Protein AF-0000000078027178 (afdb_homodimer)

Foldseek 3Di:
DPQDDLVNLCVQLVHDSVLLLCLVVVHDDDDPVSNVSSVVSCVVSVPDPPVLVVCVVVVHALEEEEEDQDPPDPLRVLLVVLLQVQSVVVVHDYDYAHQHPPPVSVVVSLVVCVVSSHQEYEYEDPDQQDQEDDPCQQPRPHQYEYEYAAHHDHQAAYEYAQLLLFLQVVQLVVVVLPFQAEAEEEDAPRGRSLVNSVNSVCVNCVVVPHDDDPLRHDYDYLALCVLLVSLLVNCVVPQSAAEYEAEDPSNVNSNQNNLVVNVAHFWGRDPSNRYHAYEYEADDPCQCVDVVRHKYWHRPSSVSSNVRSVVSVVCSVPVPDGHDYHYDYTDIDDTTRD/DPQDDLVNLCVVLVHDSVLLLCLVVVHDPDDPVSSVSSVVSCVVSVHDPPVLVVCVVVVHALEEEEEDQDPPDPLRVLLVVLLQVQSVVVVHDYDYAHQHPPPVSVVVSLVVCVVSSHQEYEYEDPDQQDQEDDPCQQPRPHQYEYEYAAHHDHQAAYEYAQLLLFLQVVQLVVVVLPFQAEAEEEDAPRGRSLVNSVNSVCVNCVVVPHDDDPLRHDYDYLALCVLLVSLLVNCVVPQQAAEYEAEDPSNVNSNQNNLVVNVAHFWDDDDSRRYHAYEYEADDPCQCVDVVRHKYWHRPSSVSSNVRSVVSVVCSVPVPDGHDYHYDYTDIDDTTRD

Solvent-accessible surface area (backbone atoms only — not comparable to full-atom values): 34419 Å² total; per-residue (Å²): 128,84,77,64,45,66,61,54,44,12,61,72,48,72,46,53,55,64,54,49,50,27,52,76,64,72,42,81,95,70,56,67,70,56,48,50,46,44,50,52,37,28,61,72,62,61,47,65,66,48,46,53,61,46,24,65,72,66,74,44,52,54,32,31,34,38,37,44,54,49,86,87,35,55,59,54,45,43,21,49,53,26,26,51,49,50,29,44,76,70,67,31,44,38,34,61,36,68,36,49,94,37,67,68,46,41,49,48,46,53,50,49,37,55,21,57,44,41,40,28,37,40,38,47,47,80,60,44,71,49,43,65,62,59,62,72,65,76,63,42,87,51,46,54,33,36,39,29,66,31,76,63,64,70,85,52,26,33,40,32,43,32,39,32,56,40,22,20,50,57,43,42,56,44,39,76,65,68,50,79,36,69,32,38,38,33,32,42,91,62,26,46,42,44,54,33,21,47,52,13,34,47,50,36,32,50,76,71,74,36,85,83,53,73,84,42,45,45,69,28,59,98,36,21,68,59,26,15,53,50,38,31,52,47,42,71,77,35,72,71,50,31,31,35,38,22,60,39,70,24,26,45,40,6,37,56,52,10,38,46,74,72,73,34,42,72,23,60,77,75,53,59,89,47,26,33,22,38,37,37,56,40,71,48,90,58,42,68,38,42,88,51,39,53,13,25,28,32,57,44,32,53,59,50,12,43,50,48,35,51,49,46,54,49,32,58,77,39,71,81,60,75,64,46,80,46,71,43,69,43,50,77,44,84,42,44,13,66,128,83,79,64,45,66,62,55,43,11,62,72,48,73,47,52,54,65,56,50,50,26,52,75,64,71,42,80,96,67,55,69,69,56,46,50,45,45,51,52,39,29,62,73,64,62,46,66,67,47,47,52,59,45,25,64,72,67,73,44,52,54,31,30,34,37,37,44,52,48,86,85,35,55,61,53,44,43,20,49,52,26,25,52,50,49,30,44,75,70,67,34,43,39,35,61,36,69,36,50,94,36,67,67,45,42,51,50,45,52,50,51,36,55,23,55,46,42,40,28,37,39,39,47,46,80,60,44,70,48,43,65,63,60,63,72,67,76,64,42,89,52,45,54,32,36,39,29,65,31,76,64,64,70,85,52,26,33,40,34,42,34,39,33,58,39,22,21,51,56,43,42,55,44,40,78,70,68,48,78,36,70,32,38,37,34,32,43,89,60,26,47,42,44,53,34,20,48,51,13,34,48,49,37,33,50,76,69,72,36,85,82,52,72,86,42,45,45,70,26,60,96,35,22,70,60,26,15,53,49,38,30,50,49,44,73,76,36,71,72,51,30,31,35,39,20,60,38,72,25,25,45,38,6,37,56,51,10,39,45,75,71,73,34,43,70,22,61,79,79,55,59,88,46,28,33,22,38,35,37,54,40,71,47,88,57,44,68,38,43,90,52,39,54,12,25,27,32,56,44,32,52,57,51,11,42,51,48,35,53,48,45,53,51,32,58,77,39,70,79,57,76,65,45,79,46,73,42,68,43,50,78,44,85,42,44,13,65

InterPro domains:
  IPR000843 LacI-type HTH domain [PF00356] (6-50)
  IPR000843 LacI-type HTH domain [PS50932] (4-58)
  IPR000843 LacI-type HTH domain [SM00354] (3-73)
  IPR000843 LacI-type HTH domain [cd01392] (8-58)
  IPR001761 Periplasmic binding protein/LacI sugar binding domain [PF00532] (63-332)
  IPR010982 Lambda repressor-like, DNA-binding domain superfamily [G3DSA:1.10.260.40] (1-61)
  IPR010982 Lambda repressor-like, DNA-binding domain superfamily [SSF47413] (1-61)
  IPR028082 Periplasmic binding protein-like I [SSF53822] (63-337)

Radius of gyration: 28.26 Å; Cα contacts (8 Å, |Δi|>4): 1391; chains: 2; bounding box: 66×85×68 Å

Sequence (676 aa):
MKKVNIIDVAQLAGVSVSTVSLVLRQKGKISEATIEKVNAVIKQLGYVHNVAAANLRSNTSNLIGLIIRDFNDSFCVNVMASVVHYLEKQGYMVFLGHPQDDTQQLQQCLTSFTQQGVAGVIYLDANHRLAAIPALISECPLPTVIIAESTVSSHRDVIGRDNRQAGNQATRYLIDRGHRNIAYLGGSAANLMREERLLGYRNALAQYDLPFREEWAPVCENDTEAAARLTRQLLENNSKITAMLCHSPSAIIGCLNGIQQVGRTVGKDVFLTQQVSLIGFEDMMHINLTSPRFTYVSASSEEAGRQAATLIVNKIKEPTLPSQKIIISGELVQRDSAMKKVNIIDVAQLAGVSVSTVSLVLRQKGKISEATIEKVNAVIKQLGYVHNVAAANLRSNTSNLIGLIIRDFNDSFCVNVMASVVHYLEKQGYMVFLGHPQDDTQQLQQCLTSFTQQGVAGVIYLDANHRLAAIPALISECPLPTVIIAESTVSSHRDVIGRDNRQAGNQATRYLIDRGHRNIAYLGGSAANLMREERLLGYRNALAQYDLPFREEWAPVCENDTEAAARLTRQLLENNSKITAMLCHSPSAIIGCLNGIQQVGRTVGKDVFLTQQVSLIGFEDMMHINLTSPRFTYVSASSEEAGRQAATLIVNKIKEPTLPSQKIIISGELVQRDSA

Secondary structure (DSSP, 8-state):
-PPP-HHHHHHHHTS-HHHHHHHHTT-S---HHHHHHHHHHHHHHT----HHHHHHHHT---EEEEEES-TT-HHHHHHHHHHHHHHHHTT-EEEEE--TT-HHHHHHHHHHHHHHT--EEEEEE--SS-SBPPHHHHT-SS-EEEEESS--B-SSEEEEE-HHHHHHHHHHHHHHTT---EEEE-B-TT-HHHHHHHHHHHHHHHHTTPPP-GGGS--B-S-HHHHHHHHHHHHHH-TT--EEEE-SHHHHHHHHHHHHHTT-EE-SSTTTTTEEEEEEES--GGGGGSSSPPEEE---HHHHHHHHHHHHHHHHH-TTSPP-EEEE---EE--S--/-PPP-HHHHHHHHTS-HHHHHHHHTT-S---HHHHHHHHHHHHHHT----HHHHHHHHT---EEEEEES-TT-HHHHHHHHHHHHHHHHTT-EEEEE--TT-HHHHHHHHHHHHHTT--EEEEEE--SS-SBPPHHHHT-SS-EEEEESS--B-SSEEEEE-HHHHHHHHHHHHHHTT---EEEE-B-TT-HHHHHHHHHHHHHHHHTTPPP-GGGS--B-S-HHHHHHHHHHHHHH-TT--EEEE-SHHHHHHHHHHHHHTT-EE-SSS-TTTEEEEEEES--GGGGGSSSPPEEE---HHHHHHHHHHHHHHHHH-TTSPP-EEEE---EE--S--

Organism: NCBI:txid82991

pLDDT: mean 87.58, std 11.09, range [38.94, 98.62]

Nearest PDB structures (foldseek):
  1rzr-assembly1_G  TM=8.398E-01  e=3.169E-23  Priestia megaterium
  1zvv-assembly2_B  TM=8.406E-01  e=3.725E-22  Bacillus subtilis
  3oqo-assembly1_C  TM=8.055E-01  e=4.960E-23  Bacillus subtilis
  3kjx-assembly2_C  TM=6.673E-01  e=1.066E-19  Ruegeria pomeroyi
  7ff4-assembly1_B  TM=8.862E-01  e=4.750E-16  Ruminiclostridium cellulolyticum H10

Structure (mmCIF, N/CA/C/O backbone):
data_AF-0000000078027178-model_v1
#
loop_
_entity.id
_entity.type
_entity.pdbx_description
1 polymer 'Mal regulon transcriptional regulator MalI'
#
loop_
_atom_site.group_PDB
_atom_site.id
_atom_site.type_symbol
_atom_site.label_atom_id
_atom_site.label_alt_id
_atom_site.label_comp_id
_atom_site.label_asym_id
_atom_site.label_entity_id
_atom_site.label_seq_id
_atom_site.pdbx_PDB_ins_code
_atom_site.Cartn_x
_atom_site.Cartn_y
_atom_site.Cartn_z
_atom_site.occupancy
_atom_site.B_iso_or_equiv
_atom_site.auth_seq_id
_atom_site.auth_comp_id
_atom_site.auth_asym_id
_atom_site.auth_atom_id
_atom_site.pdbx_PDB_model_num
ATOM 1 N N . MET A 1 1 ? -22.141 33.125 16.953 1 39.06 1 MET A N 1
ATOM 2 C CA . MET A 1 1 ? -21.672 32.969 18.312 1 39.06 1 MET A CA 1
ATOM 3 C C . MET A 1 1 ? -20.141 33.062 18.375 1 39.06 1 MET A C 1
ATOM 5 O O . MET A 1 1 ? -19.453 32.625 17.453 1 39.06 1 MET A O 1
ATOM 9 N N . LYS A 1 2 ? -19.688 33.938 19.25 1 52.12 2 LYS A N 1
ATOM 10 C CA . LYS A 1 2 ? -18.25 34.156 19.359 1 52.12 2 LYS A CA 1
ATOM 11 C C . LYS A 1 2 ? -17.5 32.875 19.656 1 52.12 2 LYS A C 1
ATOM 13 O O . LYS A 1 2 ? -17.906 32.094 20.531 1 52.12 2 LYS A O 1
ATOM 18 N N . LYS A 1 3 ? -16.562 32.375 18.797 1 62.81 3 LYS A N 1
ATOM 19 C CA . LYS A 1 3 ? -15.773 31.188 19.047 1 62.81 3 LYS A CA 1
ATOM 20 C C . LYS A 1 3 ? -15.023 31.281 20.359 1 62.81 3 LYS A C 1
ATOM 22 O O . LYS A 1 3 ? -14.422 32.312 20.672 1 62.81 3 LYS A O 1
ATOM 27 N N . VAL A 1 4 ? -15.336 30.297 21.297 1 71.19 4 VAL A N 1
ATOM 28 C CA . VAL A 1 4 ? -14.664 30.219 22.594 1 71.19 4 VAL A CA 1
ATOM 29 C C . VAL A 1 4 ? -13.148 30.219 22.391 1 71.19 4 VAL A C 1
ATOM 31 O O . VAL A 1 4 ? -12.633 29.5 21.516 1 71.19 4 VAL A O 1
ATOM 34 N N . ASN A 1 5 ? -12.477 31.203 22.953 1 77.19 5 ASN A N 1
ATOM 35 C CA . ASN A 1 5 ? -11.023 31.234 22.859 1 77.19 5 ASN A CA 1
ATOM 36 C C . ASN A 1 5 ? -10.367 30.969 24.203 1 77.19 5 ASN A C 1
ATOM 38 O O . ASN A 1 5 ? -11.062 30.703 25.188 1 77.19 5 ASN A O 1
ATOM 42 N N . ILE A 1 6 ? -9.109 30.891 24.125 1 80.5 6 ILE A N 1
ATOM 43 C CA . ILE A 1 6 ? -8.344 30.484 25.297 1 80.5 6 ILE A CA 1
ATOM 44 C C . ILE A 1 6 ? -8.57 31.469 26.438 1 80.5 6 ILE A C 1
ATOM 46 O O . ILE A 1 6 ? -8.5 31.109 27.609 1 80.5 6 ILE A O 1
ATOM 50 N N . ILE A 1 7 ? -8.898 32.719 26.094 1 82.19 7 ILE A N 1
ATOM 51 C CA . ILE A 1 7 ? -9.148 33.75 27.094 1 82.19 7 ILE A CA 1
ATOM 52 C C . ILE A 1 7 ? -10.438 33.438 27.844 1 82.19 7 ILE A C 1
ATOM 54 O O . ILE A 1 7 ? -10.5 33.594 29.062 1 82.19 7 ILE A O 1
ATOM 58 N N . ASP A 1 8 ? -11.391 32.906 27.125 1 86.06 8 ASP A N 1
ATOM 59 C CA . ASP A 1 8 ? -12.656 32.531 27.75 1 86.06 8 ASP A CA 1
ATOM 60 C C . ASP A 1 8 ? -12.445 31.406 28.766 1 86.06 8 ASP A C 1
ATOM 62 O O . ASP A 1 8 ? -13.047 31.422 29.844 1 86.06 8 ASP A O 1
ATOM 66 N N . VAL A 1 9 ? -11.609 30.516 28.312 1 87.56 9 VAL A N 1
ATOM 67 C CA . VAL A 1 9 ? -11.32 29.391 29.188 1 87.56 9 VAL A CA 1
ATOM 68 C C . VAL A 1 9 ? -10.609 29.891 30.453 1 87.56 9 VAL A C 1
ATOM 70 O O . VAL A 1 9 ? -10.953 29.5 31.562 1 87.56 9 VAL A O 1
ATOM 73 N N . ALA A 1 10 ? -9.688 30.734 30.281 1 87.88 10 ALA A N 1
ATOM 74 C CA . ALA A 1 10 ? -8.922 31.281 31.406 1 87.88 10 ALA A CA 1
ATOM 75 C C . ALA A 1 10 ? -9.82 32.031 32.375 1 87.88 10 ALA A C 1
ATOM 77 O O . ALA A 1 10 ? -9.727 31.844 33.594 1 87.88 10 ALA A O 1
ATOM 78 N N . GLN A 1 11 ? -10.68 32.75 31.875 1 88.88 11 GLN A N 1
ATOM 79 C CA . GLN A 1 11 ? -11.594 33.562 32.656 1 88.88 11 GLN A CA 1
ATOM 80 C C . GLN A 1 11 ? -12.547 32.688 33.469 1 88.88 11 GLN A C 1
ATOM 82 O O . GLN A 1 11 ? -12.727 32.906 34.688 1 88.88 11 GLN A O 1
ATOM 87 N N . LEU A 1 12 ? -13.031 31.734 32.781 1 89.75 12 LEU A N 1
ATOM 88 C CA . LEU A 1 12 ? -14 30.875 33.469 1 89.75 12 LEU A CA 1
ATOM 89 C C . LEU A 1 12 ? -13.32 29.969 34.469 1 89.75 12 LEU A C 1
ATOM 91 O O . LEU A 1 12 ? -13.891 29.656 35.531 1 89.75 12 LEU A O 1
ATOM 95 N N . ALA A 1 13 ? -12.211 29.547 34.156 1 90.31 13 ALA A N 1
ATOM 96 C CA . ALA A 1 13 ? -11.461 28.672 35.062 1 90.31 13 ALA A CA 1
ATOM 97 C C . ALA A 1 13 ? -10.805 29.469 36.188 1 90.31 13 ALA A C 1
ATOM 99 O O . ALA A 1 13 ? -10.359 28.891 37.188 1 90.31 13 ALA A O 1
ATOM 100 N N . GLY A 1 14 ? -10.664 30.75 36.125 1 90.69 14 GLY A N 1
ATOM 101 C CA . GLY A 1 14 ? -10.055 31.609 37.125 1 90.69 14 GLY A CA 1
ATOM 102 C C . GLY A 1 14 ? -8.539 31.5 37.156 1 90.69 14 GLY A C 1
ATOM 103 O O . GLY A 1 14 ? -7.93 31.531 38.219 1 90.69 14 GLY A O 1
ATOM 104 N N . VAL A 1 15 ? -7.984 31.125 36 1 90.19 15 VAL A N 1
ATOM 105 C CA . VAL A 1 15 ? -6.531 31.016 35.906 1 90.19 15 VAL A CA 1
ATOM 106 C C . VAL A 1 15 ? -6.027 31.906 34.781 1 90.19 15 VAL A C 1
ATOM 108 O O . VAL A 1 15 ? -6.82 32.5 34.062 1 90.19 15 VAL A O 1
ATOM 111 N N . SER A 1 16 ? -4.715 32.125 34.75 1 85.19 16 SER A N 1
ATOM 112 C CA . SER A 1 16 ? -4.125 32.906 33.688 1 85.19 16 SER A CA 1
ATOM 113 C C . SER A 1 16 ? -4.176 32.156 32.344 1 85.19 16 SER A C 1
ATOM 115 O O . SER A 1 16 ? -4.285 30.922 32.312 1 85.19 16 SER A O 1
ATOM 117 N N . VAL A 1 17 ? -4.125 32.938 31.219 1 85.75 17 VAL A N 1
ATOM 118 C CA . VAL A 1 17 ? -4.066 32.375 29.875 1 85.75 17 VAL A CA 1
ATOM 119 C C . VAL A 1 17 ? -2.85 31.453 29.766 1 85.75 17 VAL A C 1
ATOM 121 O O . VAL A 1 17 ? -2.924 30.391 29.141 1 85.75 17 VAL A O 1
ATOM 124 N N . SER A 1 18 ? -1.784 31.812 30.453 1 81.56 18 SER A N 1
ATOM 125 C CA . SER A 1 18 ? -0.561 31.016 30.438 1 81.56 18 SER A CA 1
ATOM 126 C C . SER A 1 18 ? -0.772 29.656 31.109 1 81.56 18 SER A C 1
ATOM 128 O O . SER A 1 18 ? -0.274 28.641 30.641 1 81.56 18 SER A O 1
ATOM 130 N N . THR A 1 19 ? -1.512 29.734 32.156 1 84.5 19 THR A N 1
ATOM 131 C CA . THR A 1 19 ? -1.794 28.5 32.875 1 84.5 19 THR A CA 1
ATOM 132 C C . THR A 1 19 ? -2.619 27.531 32.031 1 84.5 19 THR A C 1
ATOM 134 O O . THR A 1 19 ? -2.348 26.344 31.984 1 84.5 19 THR A O 1
ATOM 137 N N . VAL A 1 20 ? -3.617 28.109 31.266 1 84.75 20 VAL A N 1
ATOM 138 C CA . VAL A 1 20 ? -4.438 27.281 30.391 1 84.75 20 VAL A CA 1
ATOM 139 C C . VAL A 1 20 ? -3.564 26.656 29.297 1 84.75 20 VAL A C 1
ATOM 141 O O . VAL A 1 20 ? -3.682 25.469 29 1 84.75 20 VAL A O 1
ATOM 144 N N . SER A 1 21 ? -2.713 27.453 28.797 1 76.31 21 SER A N 1
ATOM 145 C CA . SER A 1 21 ? -1.815 26.984 27.75 1 76.31 21 SER A CA 1
ATOM 146 C C . SER A 1 21 ? -0.932 25.844 28.25 1 76.31 21 SER A C 1
ATOM 148 O O . SER A 1 21 ? -0.76 24.844 27.547 1 76.31 21 SER A O 1
ATOM 150 N N . LEU A 1 22 ? -0.458 26.047 29.438 1 74.88 22 LEU A N 1
ATOM 151 C CA . LEU A 1 22 ? 0.412 25.031 30.016 1 74.88 22 LEU A CA 1
ATOM 152 C C . LEU A 1 22 ? -0.351 23.734 30.266 1 74.88 22 LEU A C 1
ATOM 154 O O . LEU A 1 22 ? 0.18 22.656 30.047 1 74.88 22 LEU A O 1
ATOM 158 N N . VAL A 1 23 ? -1.561 23.875 30.656 1 74.25 23 VAL A N 1
ATOM 159 C CA . VAL A 1 23 ? -2.406 22.703 30.891 1 74.25 23 VAL A CA 1
ATOM 160 C C . VAL A 1 23 ? -2.668 21.984 29.578 1 74.25 23 VAL A C 1
ATOM 162 O O . VAL A 1 23 ? -2.557 20.75 29.5 1 74.25 23 VAL A O 1
ATOM 165 N N . LEU A 1 24 ? -2.979 22.781 28.562 1 75.69 24 LEU A N 1
ATOM 166 C CA . LEU A 1 24 ? -3.33 22.219 27.266 1 75.69 24 LEU A CA 1
ATOM 167 C C . LEU A 1 24 ? -2.135 21.516 26.625 1 75.69 24 LEU A C 1
ATOM 169 O O . LEU A 1 24 ? -2.301 20.516 25.922 1 75.69 24 LEU A O 1
ATOM 173 N N . ARG A 1 25 ? -0.941 22 26.938 1 67.38 25 ARG A N 1
ATOM 174 C CA . ARG A 1 25 ? 0.288 21.453 26.359 1 67.38 25 ARG A CA 1
ATOM 175 C C . ARG A 1 25 ? 0.908 20.422 27.297 1 67.38 25 ARG A C 1
ATOM 177 O O . ARG A 1 25 ? 1.962 19.859 26.984 1 67.38 25 ARG A O 1
ATOM 184 N N . GLN A 1 26 ? 0.161 20.234 28.344 1 67.06 26 GLN A N 1
ATOM 185 C CA . GLN A 1 26 ? 0.643 19.328 29.375 1 67.06 26 GLN A CA 1
ATOM 186 C C . GLN A 1 26 ? 2.092 19.625 29.75 1 67.06 26 GLN A C 1
ATOM 188 O O . GLN A 1 26 ? 2.924 18.719 29.812 1 67.06 26 GLN A O 1
ATOM 193 N N . LYS A 1 27 ? 2.361 20.828 29.797 1 63.56 27 LYS A N 1
ATOM 194 C CA . LYS A 1 27 ? 3.686 21.297 30.172 1 63.56 27 LYS A CA 1
ATOM 195 C C . LYS A 1 27 ? 3.625 22.109 31.469 1 63.56 27 LYS A C 1
ATOM 197 O O . LYS A 1 27 ? 2.562 22.609 31.844 1 63.56 27 LYS A O 1
ATOM 202 N N . GLY A 1 28 ? 4.68 22.094 32.25 1 62.75 28 GLY A N 1
ATOM 203 C CA . GLY A 1 28 ? 4.816 22.906 33.438 1 62.75 28 GLY A CA 1
ATOM 204 C C . GLY A 1 28 ? 4.371 22.188 34.719 1 62.75 28 GLY A C 1
ATOM 205 O O . GLY A 1 28 ? 3.865 21.062 34.656 1 62.75 28 GLY A O 1
ATOM 206 N N . LYS A 1 29 ? 4.699 22.625 35.875 1 79.5 29 LYS A N 1
ATOM 207 C CA . LYS A 1 29 ? 4.297 22.109 37.156 1 79.5 29 LYS A CA 1
ATOM 208 C C . LYS A 1 29 ? 2.973 22.719 37.625 1 79.5 29 LYS A C 1
ATOM 210 O O . LYS A 1 29 ? 2.959 23.75 38.312 1 79.5 29 LYS A O 1
ATOM 215 N N . ILE A 1 30 ? 1.894 22.203 37.094 1 78.06 30 ILE A N 1
ATOM 216 C CA . ILE A 1 30 ? 0.554 22.672 37.438 1 78.06 30 ILE A CA 1
ATOM 217 C C . ILE A 1 30 ? -0.141 21.625 38.312 1 78.06 30 ILE A C 1
ATOM 219 O O . ILE A 1 30 ? 0.008 20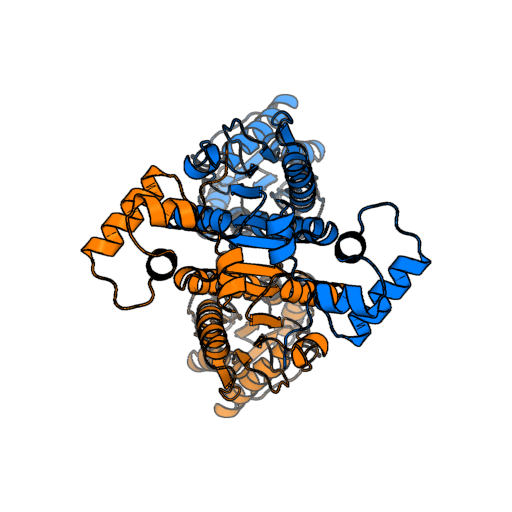.422 38.094 1 78.06 30 ILE A O 1
ATOM 223 N N . SER A 1 31 ? -0.75 22.078 39.438 1 83.94 31 SER A N 1
ATOM 224 C CA . SER A 1 31 ? -1.433 21.188 40.344 1 83.94 31 SER A CA 1
ATOM 225 C C . SER A 1 31 ? -2.549 20.406 39.656 1 83.94 31 SER A C 1
ATOM 227 O O . SER A 1 31 ? -3.141 20.891 38.688 1 83.94 31 SER A O 1
ATOM 229 N N . GLU A 1 32 ? -2.775 19.234 40.125 1 85.38 32 GLU A N 1
ATOM 230 C CA . GLU A 1 32 ? -3.838 18.391 39.562 1 85.38 32 GLU A CA 1
ATOM 231 C C . GLU A 1 32 ? -5.195 19.078 39.656 1 85.38 32 GLU A C 1
ATOM 233 O O . GLU A 1 32 ? -6.027 18.938 38.781 1 85.38 32 GLU A O 1
ATOM 238 N N . ALA A 1 33 ? -5.379 19.781 40.781 1 86.75 33 ALA A N 1
ATOM 239 C CA . ALA A 1 33 ? -6.637 20.484 40.969 1 86.75 33 ALA A CA 1
ATOM 240 C C . ALA A 1 33 ? -6.859 21.516 39.844 1 86.75 33 ALA A C 1
ATOM 242 O O . ALA A 1 33 ? -7.965 21.641 39.312 1 86.75 33 ALA A O 1
ATOM 243 N N . THR A 1 34 ? -5.824 22.203 39.469 1 87.19 34 THR A N 1
ATOM 244 C CA . THR A 1 34 ? -5.906 23.219 38.438 1 87.19 34 THR A CA 1
ATOM 245 C C . THR A 1 34 ? -6.133 22.562 37.062 1 87.19 34 THR A C 1
ATOM 247 O O . THR A 1 34 ? -6.914 23.078 36.25 1 87.19 34 THR A O 1
ATOM 250 N N . ILE A 1 35 ? -5.492 21.516 36.781 1 87.44 35 ILE A N 1
ATOM 251 C CA . ILE A 1 35 ? -5.637 20.781 35.531 1 87.44 35 ILE A CA 1
ATOM 252 C C . ILE A 1 35 ? -7.086 20.328 35.375 1 87.44 35 ILE A C 1
ATOM 254 O O . ILE A 1 35 ? -7.68 20.5 34.312 1 87.44 35 ILE A O 1
ATOM 258 N N . GLU A 1 36 ? -7.621 19.797 36.375 1 87 36 GLU A N 1
ATOM 259 C CA . GLU A 1 36 ? -9 19.328 36.312 1 87 36 GLU A CA 1
ATOM 260 C C . GLU A 1 36 ? -9.977 20.469 36.062 1 87 36 GLU A C 1
ATOM 262 O O . GLU A 1 36 ? -10.93 20.344 35.312 1 87 36 GLU A O 1
ATOM 267 N N . LYS A 1 37 ? -9.758 21.5 36.812 1 87.75 37 LYS A N 1
ATOM 268 C CA . LYS A 1 37 ? -10.602 22.688 36.688 1 87.75 37 LYS A CA 1
ATOM 269 C C . LYS A 1 37 ? -10.586 23.203 35.25 1 87.75 37 LYS A C 1
ATOM 271 O O . LYS A 1 37 ? -11.633 23.484 34.656 1 87.75 37 LYS A O 1
ATOM 276 N N . VAL A 1 38 ? -9.398 23.344 34.688 1 87.44 38 VAL A N 1
ATOM 277 C CA . VAL A 1 38 ? -9.234 23.844 33.344 1 87.44 38 VAL A CA 1
ATOM 278 C C . VAL A 1 38 ? -9.891 22.891 32.344 1 87.44 38 VAL A C 1
ATOM 280 O O . VAL A 1 38 ? -10.625 23.312 31.438 1 87.44 38 VAL A O 1
ATOM 283 N N . ASN A 1 39 ? -9.68 21.656 32.531 1 85.06 39 ASN A N 1
ATOM 284 C CA . ASN A 1 39 ? -10.266 20.656 31.656 1 85.06 39 ASN A CA 1
ATOM 285 C C . ASN A 1 39 ? -11.789 20.672 31.719 1 85.06 39 ASN A C 1
ATOM 287 O O . ASN A 1 39 ? -12.461 20.5 30.703 1 85.06 39 ASN A O 1
ATOM 291 N N . ALA A 1 40 ? -12.359 20.828 32.906 1 85 40 ALA A N 1
ATOM 292 C CA . ALA A 1 40 ? -13.805 20.922 33.094 1 85 40 ALA A CA 1
ATOM 293 C C . ALA A 1 40 ? -14.367 22.094 32.312 1 85 40 ALA A C 1
ATOM 295 O O . ALA A 1 40 ? -15.414 21.984 31.656 1 85 40 ALA A O 1
ATOM 296 N N . VAL A 1 41 ? -13.664 23.172 32.344 1 85.25 41 VAL A N 1
ATOM 297 C CA . VAL A 1 41 ? -14.109 24.375 31.672 1 85.25 41 VAL A CA 1
ATOM 298 C C . VAL A 1 41 ? -13.992 24.188 30.156 1 85.25 41 VAL A C 1
ATOM 300 O O . VAL A 1 41 ? -14.867 24.609 29.406 1 85.25 41 VAL A O 1
ATOM 303 N N . ILE A 1 42 ? -12.914 23.562 29.75 1 81 42 ILE A N 1
ATOM 304 C CA . ILE A 1 42 ? -12.703 23.281 28.344 1 81 42 ILE A CA 1
ATOM 305 C C . ILE A 1 42 ? -13.867 22.453 27.797 1 81 42 ILE A C 1
ATOM 307 O O . ILE A 1 42 ? -14.414 22.75 26.734 1 81 42 ILE A O 1
ATOM 311 N N . LYS A 1 43 ? -14.211 21.531 28.531 1 78.25 43 LYS A N 1
ATOM 312 C CA . LYS A 1 43 ? -15.328 20.672 28.141 1 78.25 43 LYS A CA 1
ATOM 313 C C . LYS A 1 43 ? -16.641 21.453 28.141 1 78.25 43 LYS A C 1
ATOM 315 O O . LYS A 1 43 ? -17.438 21.312 27.203 1 78.25 43 LYS A O 1
ATOM 320 N N . GLN A 1 44 ? -16.828 22.219 29.188 1 78.25 44 GLN A N 1
ATOM 321 C CA . GLN A 1 44 ? -18.047 23 29.344 1 78.25 44 GLN A CA 1
ATOM 322 C C . GLN A 1 44 ? -18.219 23.984 28.188 1 78.25 44 GLN A C 1
ATOM 324 O O . GLN A 1 44 ? -19.312 24.141 27.656 1 78.25 44 GLN A O 1
ATOM 329 N N . LEU A 1 45 ? -17.125 24.594 27.797 1 79.12 45 LEU A N 1
ATOM 330 C CA . LEU A 1 45 ? -17.188 25.656 26.781 1 79.12 45 LEU A CA 1
ATOM 331 C C . LEU A 1 45 ? -17.047 25.078 25.391 1 79.12 45 LEU A C 1
ATOM 333 O O . LEU A 1 45 ? -17.328 25.766 24.391 1 79.12 45 LEU A O 1
ATOM 337 N N . GLY A 1 46 ? -16.641 23.812 25.391 1 73.62 46 GLY A N 1
ATOM 338 C CA . GLY A 1 46 ? -16.359 23.219 24.109 1 73.62 46 GLY A CA 1
ATOM 339 C C . GLY A 1 46 ? -15.156 23.812 23.406 1 73.62 46 GLY A C 1
ATOM 340 O O . GLY A 1 46 ? -15.141 23.969 22.188 1 73.62 46 GLY A O 1
ATOM 341 N N . TYR A 1 47 ? -14.211 24.266 24.297 1 70.94 47 TYR A N 1
ATOM 342 C CA . TYR A 1 47 ? -13.008 24.891 23.766 1 70.94 47 TYR A CA 1
ATOM 343 C C . TYR A 1 47 ? -12.109 23.859 23.094 1 70.94 47 TYR A C 1
ATOM 345 O O . TYR A 1 47 ? -11.852 22.797 23.656 1 70.94 47 TYR A O 1
ATOM 353 N N . VAL A 1 48 ? -11.852 24.156 21.875 1 66.12 48 VAL A N 1
ATOM 354 C CA . VAL A 1 48 ? -10.891 23.312 21.156 1 66.12 48 VAL A CA 1
ATOM 355 C C . VAL A 1 48 ? -9.586 24.078 20.953 1 66.12 48 VAL A C 1
ATOM 357 O O . VAL A 1 48 ? -9.594 25.172 20.375 1 66.12 48 VAL A O 1
ATOM 360 N N . HIS A 1 49 ? -8.555 23.5 21.703 1 66.06 49 HIS A N 1
ATOM 361 C CA . HIS A 1 49 ? -7.242 24.109 21.578 1 66.06 49 HIS A CA 1
ATOM 362 C C . HIS A 1 49 ? -6.758 24.094 20.125 1 66.06 49 HIS A C 1
ATOM 364 O O . HIS A 1 49 ? -6.68 23.031 19.516 1 66.06 49 HIS A O 1
ATOM 370 N N . ASN A 1 50 ? -6.672 25.344 19.625 1 64 50 ASN A N 1
ATOM 371 C CA . ASN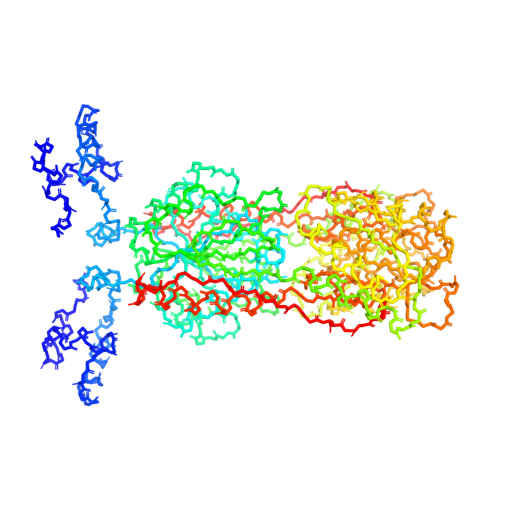 A 1 50 ? -6.117 25.438 18.281 1 64 50 ASN A CA 1
ATOM 372 C C . ASN A 1 50 ? -4.605 25.25 18.281 1 64 50 ASN A C 1
ATOM 374 O O . ASN A 1 50 ? -3.857 26.203 18.531 1 64 50 ASN A O 1
ATOM 378 N N . VAL A 1 51 ? -4.195 24.078 18.062 1 62.91 51 VAL A N 1
ATOM 379 C CA . VAL A 1 51 ? -2.789 23.688 18.141 1 62.91 51 VAL A CA 1
ATOM 380 C C . VAL A 1 51 ? -1.986 24.453 17.094 1 62.91 51 VAL A C 1
ATOM 382 O O . VAL A 1 51 ? -0.838 24.828 17.328 1 62.91 51 VAL A O 1
ATOM 385 N N . ALA A 1 52 ? -2.635 24.656 15.984 1 63.06 52 ALA A N 1
ATOM 386 C CA . ALA A 1 52 ? -1.936 25.422 14.953 1 63.06 52 ALA A CA 1
ATOM 387 C C . ALA A 1 52 ? -1.542 26.812 15.477 1 63.06 52 ALA A C 1
ATOM 389 O O . ALA A 1 52 ? -0.416 27.266 15.266 1 63.06 52 ALA A O 1
ATOM 390 N N . ALA A 1 53 ? -2.443 27.359 16.172 1 58.78 53 ALA A N 1
ATOM 391 C CA . ALA A 1 53 ? -2.189 28.672 16.766 1 58.78 53 ALA A CA 1
ATOM 392 C C . ALA A 1 53 ? -1.13 28.594 17.859 1 58.78 53 ALA A C 1
ATOM 394 O O . ALA A 1 53 ? -0.26 29.453 17.953 1 58.78 53 ALA A O 1
ATOM 395 N N . ALA A 1 54 ? -1.26 27.562 18.578 1 60.12 54 ALA A N 1
ATOM 396 C CA . ALA A 1 54 ? -0.302 27.359 19.672 1 60.12 54 ALA A CA 1
ATOM 397 C C . ALA A 1 54 ? 1.104 27.125 19.125 1 60.12 54 ALA A C 1
ATOM 399 O O . ALA A 1 54 ? 2.078 27.672 19.656 1 60.12 54 ALA A O 1
ATOM 400 N N . ASN A 1 55 ? 1.175 26.312 18.188 1 63.47 55 ASN A N 1
ATOM 401 C CA . ASN A 1 55 ? 2.455 26.031 17.547 1 63.47 55 ASN A CA 1
ATOM 402 C C . ASN A 1 55 ? 3.1 27.312 17.016 1 63.47 55 ASN A C 1
ATOM 404 O O . ASN A 1 55 ? 4.316 27.484 17.125 1 63.47 55 ASN A O 1
ATOM 408 N N . LEU A 1 56 ? 2.334 28.109 16.531 1 57.16 56 LEU A N 1
ATOM 409 C CA . LEU A 1 56 ? 2.805 29.375 15.977 1 57.16 56 LEU A CA 1
ATOM 410 C C . LEU A 1 56 ? 3.375 30.266 17.062 1 57.16 56 LEU A C 1
ATOM 412 O O . LEU A 1 56 ? 4.402 30.922 16.875 1 57.16 56 LEU A O 1
ATOM 416 N N . ARG A 1 57 ? 2.742 30.125 18.203 1 52.84 57 ARG A N 1
ATOM 417 C CA . ARG A 1 57 ? 3.146 30.984 19.312 1 52.84 57 ARG A CA 1
ATOM 418 C C . ARG A 1 57 ? 4.414 30.453 19.984 1 52.84 57 ARG A C 1
ATOM 420 O O . ARG A 1 57 ? 5.285 31.234 20.375 1 52.84 57 ARG A O 1
ATOM 427 N N . SER A 1 58 ? 4.418 29.156 20.141 1 56.91 58 SER A N 1
ATOM 428 C CA . SER A 1 58 ? 5.523 28.531 20.859 1 56.91 58 SER A CA 1
ATOM 429 C C . SER A 1 58 ? 6.676 28.188 19.922 1 56.91 58 SER A C 1
ATOM 431 O O . SER A 1 58 ? 7.734 27.75 20.375 1 56.91 58 SER A O 1
ATOM 433 N N . ASN A 1 59 ? 6.555 28.484 18.719 1 61.25 59 ASN A N 1
ATOM 434 C CA . ASN A 1 59 ? 7.543 28.109 17.703 1 61.25 59 ASN A CA 1
ATOM 435 C C . ASN A 1 59 ? 7.832 26.625 17.719 1 61.25 59 ASN A C 1
ATOM 437 O O . ASN A 1 59 ? 8.992 26.203 17.656 1 61.25 59 ASN A O 1
ATOM 441 N N . THR A 1 60 ? 6.852 25.906 18.219 1 72.88 60 THR A N 1
ATOM 442 C CA . THR A 1 60 ? 6.961 24.453 18.156 1 72.88 60 THR A CA 1
ATOM 443 C C . THR A 1 60 ? 5.957 23.875 17.156 1 72.88 60 THR A C 1
ATOM 445 O O . THR A 1 60 ? 5.027 24.562 16.734 1 72.88 60 THR A O 1
ATOM 448 N N . SER A 1 61 ? 6.332 22.766 16.562 1 84.62 61 SER A N 1
ATOM 449 C CA . SER A 1 61 ? 5.434 22.109 15.602 1 84.62 61 SER A CA 1
ATOM 450 C C . SER A 1 61 ? 5.406 20.609 15.812 1 84.62 61 SER A C 1
ATOM 452 O O . SER A 1 61 ? 6.441 19.984 16.078 1 84.62 61 SER A O 1
ATOM 454 N N . ASN A 1 62 ? 4.199 20.109 15.781 1 88.25 62 ASN A N 1
ATOM 455 C CA . ASN A 1 62 ? 4.035 18.656 15.859 1 88.25 62 ASN A CA 1
ATOM 456 C C . ASN A 1 62 ? 3.68 18.062 14.5 1 88.25 62 ASN A C 1
ATOM 458 O O . ASN A 1 62 ? 3.104 16.969 14.422 1 88.25 62 ASN A O 1
ATOM 462 N N . LEU A 1 63 ? 4.043 18.812 13.477 1 90.81 63 LEU A N 1
ATOM 463 C CA . LEU A 1 63 ? 3.736 18.359 12.117 1 90.81 63 LEU A CA 1
ATOM 464 C C . LEU A 1 63 ? 4.969 17.766 11.445 1 90.81 63 LEU A C 1
ATOM 466 O O . LEU A 1 63 ? 6.047 18.375 11.469 1 90.81 63 LEU A O 1
ATOM 470 N N . ILE A 1 64 ? 4.773 16.594 10.938 1 96.06 64 ILE A N 1
ATOM 471 C CA . ILE A 1 64 ? 5.848 15.93 10.211 1 96.06 64 ILE A CA 1
ATOM 472 C C . ILE A 1 64 ? 5.422 15.703 8.758 1 96.06 64 ILE A C 1
ATOM 474 O O . ILE A 1 64 ? 4.305 15.25 8.5 1 96.06 64 ILE A O 1
ATOM 478 N N . GLY A 1 65 ? 6.262 16.125 7.828 1 97 65 GLY A N 1
ATOM 479 C CA . GLY A 1 65 ? 6.043 15.789 6.43 1 97 65 GLY A CA 1
ATOM 480 C C . GLY A 1 65 ? 6.621 14.438 6.039 1 97 65 GLY A C 1
ATOM 481 O O . GLY A 1 65 ? 7.773 14.141 6.352 1 97 65 GLY A O 1
ATOM 482 N N . LEU A 1 66 ? 5.801 13.625 5.465 1 97.38 66 LEU A N 1
ATOM 483 C CA . LEU A 1 66 ? 6.219 12.336 4.938 1 97.38 66 LEU A CA 1
ATOM 484 C C . LEU A 1 66 ? 6.07 12.289 3.42 1 97.38 66 LEU A C 1
ATOM 486 O O . LEU A 1 66 ? 4.969 12.477 2.893 1 97.38 66 LEU A O 1
ATOM 490 N N . ILE A 1 67 ? 7.195 12.07 2.727 1 96.19 67 ILE A N 1
ATOM 491 C CA . ILE A 1 67 ? 7.191 12.062 1.267 1 96.19 67 ILE A CA 1
ATOM 492 C C . ILE A 1 67 ? 7.387 10.633 0.76 1 96.19 67 ILE A C 1
ATOM 494 O O . ILE A 1 67 ? 8.406 10 1.049 1 96.19 67 ILE A O 1
ATOM 498 N N . ILE A 1 68 ? 6.418 10.172 0.046 1 92.94 68 ILE A N 1
ATOM 499 C CA . ILE A 1 68 ? 6.465 8.844 -0.555 1 92.94 68 ILE A CA 1
ATOM 500 C C . ILE A 1 68 ? 6.402 8.961 -2.076 1 92.94 68 ILE A C 1
ATOM 502 O O . ILE A 1 68 ? 5.582 9.711 -2.611 1 92.94 68 ILE A O 1
ATOM 506 N N . ARG A 1 69 ? 7.258 8.258 -2.715 1 83.69 69 ARG A N 1
ATOM 507 C CA . ARG A 1 69 ? 7.348 8.336 -4.168 1 83.69 69 ARG A CA 1
ATOM 508 C C . ARG A 1 69 ? 6.402 7.336 -4.832 1 83.69 69 ARG A C 1
ATOM 510 O O . ARG A 1 69 ? 5.852 7.609 -5.898 1 83.69 69 ARG A O 1
ATOM 517 N N . ASP A 1 70 ? 6.281 6.203 -4.141 1 82 70 ASP A N 1
ATOM 518 C CA . ASP A 1 70 ? 5.582 5.121 -4.824 1 82 70 ASP A CA 1
ATOM 519 C C . ASP A 1 70 ? 4.699 4.34 -3.855 1 82 70 ASP A C 1
ATOM 521 O O . ASP A 1 70 ? 5.195 3.547 -3.053 1 82 70 ASP A O 1
ATOM 525 N N . PHE A 1 71 ? 3.402 4.43 -4.094 1 82.94 71 PHE A N 1
ATOM 526 C CA . PHE A 1 71 ? 2.457 3.725 -3.236 1 82.94 71 PHE A CA 1
ATOM 527 C C . PHE A 1 71 ? 2.32 2.268 -3.662 1 82.94 71 PHE A C 1
ATOM 529 O O . PHE A 1 71 ? 1.718 1.462 -2.951 1 82.94 71 PHE A O 1
ATOM 536 N N . ASN A 1 72 ? 2.947 1.895 -4.773 1 77.19 72 ASN A N 1
ATOM 537 C CA . ASN A 1 72 ? 2.869 0.515 -5.242 1 77.19 72 ASN A CA 1
ATOM 538 C C . ASN A 1 72 ? 4.031 -0.322 -4.719 1 77.19 72 ASN A C 1
ATOM 540 O O . ASN A 1 72 ? 4.109 -1.521 -4.988 1 77.19 72 ASN A O 1
ATOM 544 N N . ASP A 1 73 ? 4.855 0.34 -3.977 1 82.06 73 ASP A N 1
ATOM 545 C CA . ASP A 1 73 ? 5.961 -0.359 -3.334 1 82.06 73 ASP A CA 1
ATOM 546 C C . ASP A 1 73 ? 5.59 -0.794 -1.918 1 82.06 73 ASP A C 1
ATOM 548 O O . ASP A 1 73 ? 5.34 0.045 -1.051 1 82.06 73 ASP A O 1
ATOM 552 N N . SER A 1 74 ? 5.594 -2.135 -1.719 1 81.94 74 SER A N 1
ATOM 553 C CA . SER A 1 74 ? 5.141 -2.689 -0.448 1 81.94 74 SER A CA 1
ATOM 554 C C . SER A 1 74 ? 6.02 -2.221 0.707 1 81.94 74 SER A C 1
ATOM 556 O O . SER A 1 74 ? 5.531 -2.01 1.819 1 81.94 74 SER A O 1
ATOM 558 N N . PHE A 1 75 ? 7.277 -2.125 0.449 1 86.31 75 PHE A N 1
ATOM 559 C CA . PHE A 1 75 ? 8.172 -1.653 1.498 1 86.31 75 PHE A CA 1
ATOM 560 C C . PHE A 1 75 ? 7.812 -0.233 1.918 1 86.31 75 PHE A C 1
ATOM 562 O O . PHE A 1 75 ? 7.664 0.049 3.109 1 86.31 75 PHE A O 1
ATOM 569 N N . CYS A 1 76 ? 7.609 0.627 0.967 1 89.25 76 CYS A N 1
ATOM 570 C CA . CYS A 1 76 ? 7.297 2.027 1.236 1 89.25 76 CYS A CA 1
ATOM 571 C C . CYS A 1 76 ? 5.984 2.156 2 1 89.25 76 CYS A C 1
ATOM 573 O O . CYS A 1 76 ? 5.891 2.93 2.953 1 89.25 76 CYS A O 1
ATOM 575 N N . VAL A 1 77 ? 5.059 1.393 1.624 1 89 77 VAL A N 1
ATOM 576 C CA . VAL A 1 77 ? 3.738 1.479 2.244 1 89 77 VAL A CA 1
ATOM 577 C C . VAL A 1 77 ? 3.812 0.983 3.686 1 89 77 VAL A C 1
ATOM 579 O O . VAL A 1 77 ? 3.238 1.595 4.59 1 89 77 VAL A O 1
ATOM 582 N N . ASN A 1 78 ? 4.547 -0.093 3.91 1 89.88 78 ASN A N 1
ATOM 583 C CA . ASN A 1 78 ? 4.684 -0.646 5.254 1 89.88 78 ASN A CA 1
ATOM 584 C C . ASN A 1 78 ? 5.461 0.293 6.172 1 89.88 78 ASN A C 1
ATOM 586 O O . ASN A 1 78 ? 5.121 0.447 7.344 1 89.88 78 ASN A O 1
ATOM 590 N N . VAL A 1 79 ? 6.461 0.832 5.594 1 93.81 79 VAL A N 1
ATOM 591 C CA . VAL A 1 79 ? 7.246 1.781 6.375 1 93.81 79 VAL A CA 1
ATOM 592 C C . VAL A 1 79 ? 6.387 2.994 6.727 1 93.81 79 VAL A C 1
ATOM 594 O O . VAL A 1 79 ? 6.426 3.48 7.859 1 93.81 79 VAL A O 1
ATOM 597 N N . MET A 1 80 ? 5.66 3.467 5.738 1 94.38 80 MET A N 1
ATOM 598 C CA . MET A 1 80 ? 4.766 4.598 5.965 1 94.38 80 MET A CA 1
ATOM 599 C C . MET A 1 80 ? 3.787 4.305 7.098 1 94.38 80 MET A C 1
ATOM 601 O O . MET A 1 80 ? 3.604 5.125 7.996 1 94.38 80 MET A O 1
ATOM 605 N N . ALA A 1 81 ? 3.195 3.139 7.066 1 91.88 81 ALA A N 1
ATOM 606 C CA . ALA A 1 81 ? 2.254 2.746 8.109 1 91.88 81 ALA A CA 1
ATOM 607 C C . ALA A 1 81 ? 2.916 2.777 9.484 1 91.88 81 ALA A C 1
ATOM 609 O O . ALA A 1 81 ? 2.326 3.258 10.453 1 91.88 81 ALA A O 1
ATOM 610 N N . SER A 1 82 ? 4.074 2.27 9.523 1 94.31 82 SER A N 1
ATOM 611 C CA . SER A 1 82 ? 4.82 2.215 10.773 1 94.31 82 SER A CA 1
ATOM 612 C C . SER A 1 82 ? 5.191 3.611 11.258 1 94.31 82 SER A C 1
ATOM 614 O O . SER A 1 82 ? 5.047 3.924 12.445 1 94.31 82 SER A O 1
ATOM 616 N N . VAL A 1 83 ? 5.637 4.469 10.352 1 96.75 83 VAL A N 1
ATOM 617 C CA . VAL A 1 83 ? 5.996 5.844 10.68 1 96.75 83 VAL A CA 1
ATOM 618 C C . VAL A 1 83 ? 4.789 6.562 11.273 1 96.75 83 VAL A C 1
ATOM 620 O O . VAL A 1 83 ? 4.891 7.188 12.336 1 96.75 83 VAL A O 1
ATOM 623 N N . VAL A 1 84 ? 3.67 6.457 10.578 1 94.44 84 VAL A N 1
ATOM 624 C CA . VAL A 1 84 ? 2.453 7.137 11.016 1 94.44 84 VAL A CA 1
ATOM 625 C C . VAL A 1 84 ? 2.041 6.625 12.391 1 94.44 84 VAL A C 1
ATOM 627 O O . VAL A 1 84 ? 1.738 7.414 13.289 1 94.44 84 VAL A O 1
ATOM 630 N N . HIS A 1 85 ? 2.131 5.352 12.586 1 90.81 85 HIS A N 1
ATOM 631 C CA . HIS A 1 85 ? 1.739 4.715 13.836 1 90.81 85 HIS A CA 1
ATOM 632 C C . HIS A 1 85 ? 2.562 5.246 15.008 1 90.81 85 HIS A C 1
ATOM 634 O O . HIS A 1 85 ? 2.006 5.672 16.016 1 90.81 85 HIS A O 1
ATOM 640 N N . TYR A 1 86 ? 3.789 5.312 14.852 1 93.88 86 TYR A N 1
ATOM 641 C CA . TYR A 1 86 ? 4.668 5.648 15.969 1 93.88 86 TYR A CA 1
ATOM 642 C C . TYR A 1 86 ? 4.703 7.156 16.203 1 93.88 86 TYR A C 1
ATOM 644 O O . TYR A 1 86 ? 4.852 7.609 17.328 1 93.88 86 TYR A O 1
ATOM 652 N N . LEU A 1 87 ? 4.539 7.973 15.117 1 94.69 87 LEU A N 1
ATOM 653 C CA . LEU A 1 87 ? 4.484 9.422 15.281 1 94.69 87 LEU A CA 1
ATOM 654 C C . LEU A 1 87 ? 3.184 9.836 15.961 1 94.69 87 LEU A C 1
ATOM 656 O O . LEU A 1 87 ? 3.186 10.711 16.828 1 94.69 87 LEU A O 1
ATOM 660 N N . GLU A 1 88 ? 2.123 9.172 15.555 1 88.06 88 GLU A N 1
ATOM 661 C CA . GLU A 1 88 ? 0.84 9.484 16.172 1 88.06 88 GLU A CA 1
ATOM 662 C C . GLU A 1 88 ? 0.863 9.195 17.672 1 88.06 88 GLU A C 1
ATOM 664 O O . GLU A 1 88 ? 0.316 9.961 18.469 1 88.06 88 GLU A O 1
ATOM 669 N N . LYS A 1 89 ? 1.467 8.133 18.031 1 86.25 89 LYS A N 1
ATOM 670 C CA . LYS A 1 89 ? 1.568 7.746 19.438 1 86.25 89 LYS A CA 1
ATOM 671 C C . LYS A 1 89 ? 2.342 8.789 20.234 1 86.25 89 LYS A C 1
ATOM 673 O O . LYS A 1 89 ? 2.158 8.914 21.453 1 86.25 89 LYS A O 1
ATOM 678 N N . GLN A 1 90 ? 3.135 9.555 19.547 1 88.19 90 GLN A N 1
ATOM 679 C CA . GLN A 1 90 ? 3.943 10.57 20.203 1 88.19 90 GLN A CA 1
ATOM 680 C C . GLN A 1 90 ? 3.297 11.945 20.094 1 88.19 90 GLN A C 1
ATOM 682 O O . GLN A 1 90 ? 3.896 12.953 20.469 1 88.19 90 GLN A O 1
ATOM 687 N N . GLY A 1 91 ? 2.104 11.984 19.469 1 85 91 GLY A N 1
ATOM 688 C CA . GLY A 1 91 ? 1.356 13.227 19.406 1 85 91 GLY A CA 1
ATOM 689 C C . GLY A 1 91 ? 1.661 14.031 18.156 1 85 91 GLY A C 1
ATOM 690 O O . GLY A 1 91 ? 1.281 15.203 18.047 1 85 91 GLY A O 1
ATOM 691 N N . TYR A 1 92 ? 2.391 13.422 17.203 1 90.62 92 TYR A N 1
ATOM 692 C CA . TYR A 1 92 ? 2.688 14.109 15.953 1 90.62 92 TYR A CA 1
ATOM 693 C C . TYR A 1 92 ? 1.646 13.781 14.891 1 90.62 92 TYR A C 1
ATOM 695 O O . TYR A 1 92 ? 0.998 12.727 14.953 1 90.62 92 TYR A O 1
ATOM 703 N N . MET A 1 93 ? 1.506 14.695 14.008 1 90.06 93 MET A N 1
ATOM 704 C CA . MET A 1 93 ? 0.642 14.508 12.844 1 90.06 93 MET A CA 1
ATOM 705 C C . MET A 1 93 ? 1.465 14.438 11.562 1 90.06 93 MET A C 1
ATOM 707 O O . MET A 1 93 ? 2.469 15.141 11.422 1 90.06 93 MET A O 1
ATOM 711 N N . VAL A 1 94 ? 0.963 13.648 10.648 1 95.19 94 VAL A N 1
ATOM 712 C CA . VAL A 1 94 ? 1.775 13.391 9.461 1 95.19 94 VAL A CA 1
ATOM 713 C C . VAL A 1 94 ? 1.081 13.961 8.227 1 95.19 94 VAL A C 1
ATOM 715 O O . VAL A 1 94 ? -0.061 13.602 7.926 1 95.19 94 VAL A O 1
ATOM 718 N N . PHE A 1 95 ? 1.842 14.867 7.531 1 93.56 95 PHE A N 1
ATOM 719 C CA . PHE A 1 95 ? 1.448 15.344 6.211 1 93.56 95 PHE A CA 1
ATOM 720 C C . PHE A 1 95 ? 2.031 14.461 5.117 1 93.56 95 PHE A C 1
ATOM 722 O O . PHE A 1 95 ? 3.246 14.258 5.055 1 93.56 95 PHE A O 1
ATOM 729 N N . LEU A 1 96 ? 1.121 14.023 4.289 1 94.81 96 LEU A N 1
ATOM 730 C CA . LEU A 1 96 ? 1.577 13.125 3.234 1 94.81 96 LEU A CA 1
ATOM 731 C C . LEU A 1 96 ? 1.827 13.883 1.937 1 94.81 96 LEU A C 1
ATOM 733 O O . LEU A 1 96 ? 0.986 14.68 1.507 1 94.81 96 LEU A O 1
ATOM 737 N N . GLY A 1 97 ? 3.016 13.734 1.373 1 92.62 97 GLY A N 1
ATOM 738 C CA . GLY A 1 97 ? 3.357 14.227 0.049 1 92.62 97 GLY A CA 1
ATOM 739 C C . GLY A 1 97 ? 3.654 13.117 -0.944 1 92.62 97 GLY A C 1
ATOM 740 O O . GLY A 1 97 ? 4.301 12.125 -0.6 1 92.62 97 GLY A O 1
ATOM 741 N N . HIS A 1 98 ? 3.086 13.305 -2.109 1 90.69 98 HIS A N 1
ATOM 742 C CA . HIS A 1 98 ? 3.301 12.344 -3.182 1 90.69 98 HIS A CA 1
ATOM 743 C C . HIS A 1 98 ? 3.748 13.031 -4.465 1 90.69 98 HIS A C 1
ATOM 745 O O . HIS A 1 98 ? 2.98 13.125 -5.426 1 90.69 98 HIS A O 1
ATOM 751 N N . PRO A 1 99 ? 5.023 13.383 -4.535 1 88.62 99 PRO A N 1
ATOM 752 C CA . PRO A 1 99 ? 5.5 14.094 -5.723 1 88.62 99 PRO A CA 1
ATOM 753 C C . PRO A 1 99 ? 5.777 13.156 -6.898 1 88.62 99 PRO A C 1
ATOM 755 O O . PRO A 1 99 ? 6.047 13.617 -8.008 1 88.62 99 PRO A O 1
ATOM 758 N N . GLN A 1 100 ? 5.648 11.883 -6.668 1 81.5 100 GLN A N 1
ATOM 759 C CA . GLN A 1 100 ? 6.039 10.922 -7.699 1 81.5 100 GLN A CA 1
ATOM 760 C C . GLN A 1 100 ? 7.434 11.227 -8.234 1 81.5 100 GLN A C 1
ATOM 762 O O . GLN A 1 100 ? 8.375 11.414 -7.457 1 81.5 100 GLN A O 1
ATOM 767 N N . ASP A 1 101 ? 7.742 11.297 -9.516 1 81.38 101 ASP A N 1
ATOM 768 C CA . ASP A 1 101 ? 9.07 11.555 -10.07 1 81.38 101 ASP A CA 1
ATOM 769 C C . ASP A 1 101 ? 9.164 12.984 -10.594 1 81.38 101 ASP A C 1
ATOM 771 O O . ASP A 1 101 ? 10.039 13.297 -11.414 1 81.38 101 ASP A O 1
ATOM 775 N N . ASP A 1 102 ? 8.422 13.852 -10 1 88.12 102 ASP A N 1
ATOM 776 C CA . ASP A 1 102 ? 8.359 15.227 -10.492 1 88.12 102 ASP A CA 1
ATOM 777 C C . ASP A 1 102 ? 9.055 16.188 -9.531 1 88.12 102 ASP A C 1
ATOM 779 O O . ASP A 1 102 ? 8.57 16.438 -8.422 1 88.12 102 ASP A O 1
ATOM 783 N N . THR A 1 103 ? 10.094 16.781 -10.023 1 90.62 103 THR A N 1
ATOM 784 C CA . THR A 1 103 ? 10.891 17.672 -9.195 1 90.62 103 THR A CA 1
ATOM 785 C C . THR A 1 103 ? 10.086 18.906 -8.797 1 90.62 103 THR A C 1
ATOM 787 O O . THR A 1 103 ? 10.219 19.406 -7.68 1 90.62 103 THR A O 1
ATOM 790 N N . GLN A 1 104 ? 9.328 19.344 -9.719 1 89.75 104 GLN A N 1
ATOM 791 C CA . GLN A 1 104 ? 8.508 20.5 -9.422 1 89.75 104 GLN A CA 1
ATOM 792 C C . GLN A 1 104 ? 7.488 20.203 -8.32 1 89.75 104 GLN A C 1
ATOM 794 O O . GLN A 1 104 ? 7.254 21.031 -7.438 1 89.75 104 GLN A O 1
ATOM 799 N N . GLN A 1 105 ? 6.949 19.031 -8.359 1 88.5 105 GLN A N 1
ATOM 800 C CA . GLN A 1 105 ? 5.992 18.625 -7.332 1 88.5 105 GLN A CA 1
ATOM 801 C C . GLN A 1 105 ? 6.684 18.453 -5.98 1 88.5 105 GLN A C 1
ATOM 803 O O . GLN A 1 105 ? 6.105 18.766 -4.938 1 88.5 105 GLN A O 1
ATOM 808 N N . LEU A 1 106 ? 7.891 17.938 -6.043 1 92.38 106 LEU A N 1
ATOM 809 C CA . LEU A 1 106 ? 8.656 17.812 -4.812 1 92.38 106 LEU A CA 1
ATOM 810 C C . LEU A 1 106 ? 8.922 19.172 -4.188 1 92.38 106 LEU A C 1
ATOM 812 O O . LEU A 1 106 ? 8.766 19.344 -2.977 1 92.38 106 LEU A O 1
ATOM 816 N N . GLN A 1 107 ? 9.281 20.094 -5.004 1 90.31 107 GLN A N 1
ATOM 817 C CA . GLN A 1 107 ? 9.516 21.453 -4.531 1 90.31 107 GLN A CA 1
ATOM 818 C C . GLN A 1 107 ? 8.25 22.062 -3.922 1 90.31 107 GLN A C 1
ATOM 820 O O . GLN A 1 107 ? 8.305 22.688 -2.861 1 90.31 107 GLN A O 1
ATOM 825 N N . GLN A 1 108 ? 7.203 21.844 -4.629 1 84.88 108 GLN A N 1
ATOM 826 C CA . GLN A 1 108 ? 5.93 22.359 -4.137 1 84.88 108 GLN A CA 1
ATOM 827 C C . GLN A 1 108 ? 5.57 21.734 -2.789 1 84.88 108 GLN A C 1
ATOM 829 O O . GLN A 1 108 ? 5.074 22.422 -1.896 1 84.88 108 GLN A O 1
ATOM 834 N N . CYS A 1 109 ? 5.777 20.5 -2.635 1 88.5 109 CYS A N 1
ATOM 835 C CA . CYS A 1 109 ? 5.52 19.781 -1.387 1 88.5 109 CYS A CA 1
ATOM 836 C C . CYS A 1 109 ? 6.324 20.391 -0.241 1 88.5 109 CYS A C 1
ATOM 838 O O . CYS A 1 109 ? 5.773 20.688 0.817 1 88.5 109 CYS A O 1
ATOM 840 N N . LEU A 1 110 ? 7.594 20.578 -0.488 1 90.31 110 LEU A N 1
ATOM 841 C CA . LEU A 1 110 ? 8.484 21.094 0.548 1 90.31 110 LEU A CA 1
ATOM 842 C C . LEU A 1 110 ? 8.117 22.531 0.908 1 90.31 110 LEU A C 1
ATOM 844 O O . LEU A 1 110 ? 8.18 22.922 2.076 1 90.31 110 LEU A O 1
ATOM 848 N N . THR A 1 111 ? 7.754 23.281 -0.112 1 85.19 111 THR A N 1
ATOM 849 C CA . THR A 1 111 ? 7.309 24.641 0.124 1 85.19 111 THR A CA 1
ATOM 850 C C . THR A 1 111 ? 6.047 24.656 0.985 1 85.19 111 THR A C 1
ATOM 852 O O . THR A 1 111 ? 5.961 25.422 1.951 1 85.19 111 THR A O 1
ATOM 855 N N . SER A 1 112 ? 5.152 23.781 0.656 1 83.06 112 SER A N 1
ATOM 856 C CA . SER A 1 112 ? 3.922 23.688 1.431 1 83.06 112 SER A CA 1
ATOM 857 C C . SER A 1 112 ? 4.207 23.266 2.871 1 83.06 112 SER A C 1
ATOM 859 O O . SER A 1 112 ? 3.582 23.781 3.805 1 83.06 112 SER A O 1
ATOM 861 N N . PHE A 1 113 ? 5.105 22.328 3.07 1 88.62 113 PHE A N 1
ATOM 862 C CA . PHE A 1 113 ? 5.496 21.906 4.41 1 88.62 113 PHE A CA 1
ATOM 863 C C . PHE A 1 113 ? 5.992 23.094 5.23 1 88.62 113 PHE A C 1
ATOM 865 O O . PHE A 1 113 ? 5.547 23.297 6.363 1 88.62 113 PHE A O 1
ATOM 872 N N . THR A 1 114 ? 6.809 23.844 4.59 1 83.38 114 THR A N 1
ATOM 873 C CA . THR A 1 114 ? 7.383 25 5.273 1 83.38 114 THR A CA 1
ATOM 874 C C . THR A 1 114 ? 6.301 26.016 5.621 1 83.38 114 THR A C 1
ATOM 876 O O . THR A 1 114 ? 6.266 26.531 6.734 1 83.38 114 THR A O 1
ATOM 879 N N . GLN A 1 115 ? 5.469 26.25 4.691 1 77.25 115 GLN A N 1
ATOM 880 C CA . GLN A 1 115 ? 4.41 27.234 4.863 1 77.25 115 GLN A CA 1
ATOM 881 C C . GLN A 1 115 ? 3.436 26.812 5.961 1 77.25 115 GLN A C 1
ATOM 883 O O . GLN A 1 115 ? 2.838 27.672 6.625 1 77.25 115 GLN A O 1
ATOM 888 N N . GLN A 1 116 ? 3.363 25.516 6.203 1 78.19 116 GLN A N 1
ATOM 889 C CA . GLN A 1 116 ? 2.41 24.984 7.18 1 78.19 116 GLN A CA 1
ATOM 890 C C . GLN A 1 116 ? 3.07 24.797 8.539 1 78.19 116 GLN A C 1
ATOM 892 O O . GLN A 1 116 ? 2.414 24.391 9.5 1 78.19 116 GLN A O 1
ATOM 897 N N . GLY A 1 117 ? 4.32 25.016 8.562 1 83.56 117 GLY A N 1
ATOM 898 C CA . GLY A 1 117 ? 5.027 24.906 9.828 1 83.56 117 GLY A CA 1
ATOM 899 C C . GLY A 1 117 ? 5.434 23.484 10.172 1 83.56 117 GLY A C 1
ATOM 900 O O . GLY A 1 117 ? 5.457 23.109 11.344 1 83.56 117 GLY A O 1
ATOM 901 N N . VAL A 1 118 ? 5.695 22.688 9.25 1 89.62 118 VAL A N 1
ATOM 902 C CA . VAL A 1 118 ? 6.199 21.328 9.453 1 89.62 118 VAL A CA 1
ATOM 903 C C . VAL A 1 118 ? 7.559 21.391 10.148 1 89.62 118 VAL A C 1
ATOM 905 O O . VAL A 1 118 ? 8.406 22.219 9.805 1 89.62 118 VAL A O 1
ATOM 908 N N . ALA A 1 119 ? 7.684 20.531 11.141 1 93.12 119 ALA A N 1
ATOM 909 C CA . ALA A 1 119 ? 8.883 20.578 11.977 1 93.12 119 ALA A CA 1
ATOM 910 C C . ALA A 1 119 ? 9.992 19.719 11.375 1 9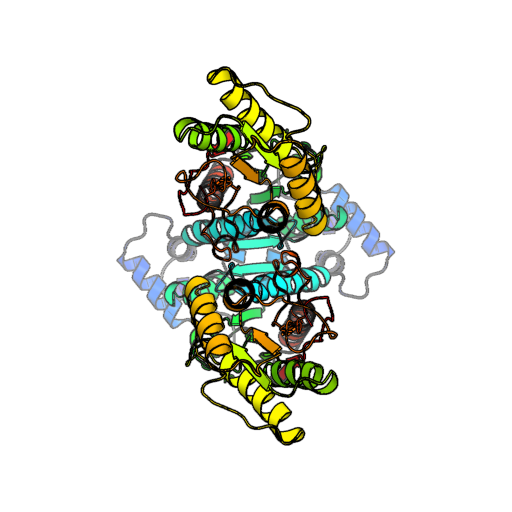3.12 119 ALA A C 1
ATOM 912 O O . ALA A 1 119 ? 11.18 19.953 11.625 1 93.12 119 ALA A O 1
ATOM 913 N N . GLY A 1 120 ? 9.656 18.719 10.672 1 96.06 120 GLY A N 1
ATOM 914 C CA . GLY A 1 120 ? 10.617 17.781 10.094 1 96.06 120 GLY A CA 1
ATOM 915 C C . GLY A 1 120 ? 10.055 16.984 8.938 1 96.06 120 GLY A C 1
ATOM 916 O O . GLY A 1 120 ? 8.836 16.953 8.734 1 96.06 120 GLY A O 1
ATOM 917 N N . VAL A 1 121 ? 11.008 16.375 8.188 1 97.25 121 VAL A N 1
ATOM 918 C CA . VAL A 1 121 ? 10.617 15.656 6.98 1 97.25 121 VAL A CA 1
ATOM 919 C C . VAL A 1 121 ? 11.211 14.25 6.992 1 97.25 121 VAL A C 1
ATOM 921 O O . VAL A 1 121 ? 12.375 14.07 7.34 1 97.25 121 VAL A O 1
ATOM 924 N N . ILE A 1 122 ? 10.383 13.32 6.723 1 98.19 122 ILE A N 1
ATOM 925 C CA . ILE A 1 122 ? 10.828 11.961 6.43 1 98.19 122 ILE A CA 1
ATOM 926 C C . ILE A 1 122 ? 10.664 11.68 4.938 1 98.19 122 ILE A C 1
ATOM 928 O O . ILE A 1 122 ? 9.586 11.867 4.379 1 98.19 122 ILE A O 1
ATOM 932 N N . TYR A 1 123 ? 11.758 11.281 4.312 1 96.81 123 TYR A N 1
ATOM 933 C CA . TYR A 1 123 ? 11.773 11 2.881 1 96.81 123 TYR A CA 1
ATOM 934 C C . TYR A 1 123 ? 12.023 9.516 2.619 1 96.81 123 TYR A C 1
ATOM 936 O O . TYR A 1 123 ? 13.055 8.977 3.018 1 96.81 123 TYR A O 1
ATOM 944 N N . LEU A 1 124 ? 11.047 8.883 1.994 1 95.44 124 LEU A N 1
ATOM 945 C CA . LEU A 1 124 ? 11.203 7.488 1.603 1 95.44 124 LEU A CA 1
ATOM 946 C C . LEU A 1 124 ? 11.812 7.379 0.208 1 95.44 124 LEU A C 1
ATOM 948 O O . LEU A 1 124 ? 11.133 7.648 -0.789 1 95.44 124 LEU A O 1
ATOM 952 N N . ASP A 1 125 ? 13.016 6.957 0.155 1 88.38 125 ASP A N 1
ATOM 953 C CA . ASP A 1 125 ? 13.742 6.832 -1.104 1 88.38 125 ASP A CA 1
ATOM 954 C C . ASP A 1 125 ? 13.555 5.445 -1.713 1 88.38 125 ASP A C 1
ATOM 956 O O . ASP A 1 125 ? 14.047 4.453 -1.172 1 88.38 125 ASP A O 1
ATOM 960 N N . ALA A 1 126 ? 12.875 5.441 -2.846 1 78.25 126 ALA A N 1
ATOM 961 C CA . ALA A 1 126 ? 12.633 4.176 -3.537 1 78.25 126 ALA A CA 1
ATOM 962 C C . ALA A 1 126 ? 13.312 4.16 -4.906 1 78.25 126 ALA A C 1
ATOM 964 O O . ALA A 1 126 ? 12.914 3.402 -5.793 1 78.25 126 ALA A O 1
ATOM 965 N N . ASN A 1 127 ? 14.25 5.066 -5.062 1 79.62 127 ASN A N 1
ATOM 966 C CA . ASN A 1 127 ? 15.047 5.02 -6.281 1 79.62 127 ASN A CA 1
ATOM 967 C C . ASN A 1 127 ? 16.203 4.023 -6.164 1 79.62 127 ASN A C 1
ATOM 969 O O . ASN A 1 127 ? 17.188 4.293 -5.484 1 79.62 127 ASN A O 1
ATOM 973 N N . HIS A 1 128 ? 16.047 2.977 -6.875 1 84 128 HIS A N 1
ATOM 974 C CA . HIS A 1 128 ? 17.031 1.907 -6.742 1 84 128 HIS A CA 1
ATOM 975 C C . HIS A 1 128 ? 18.094 2.002 -7.828 1 84 128 HIS A C 1
ATOM 977 O O . HIS A 1 128 ? 18.938 1.107 -7.961 1 84 128 HIS A O 1
ATOM 983 N N . ARG A 1 129 ? 18.078 3.055 -8.57 1 84.69 129 ARG A N 1
ATOM 984 C CA . ARG A 1 129 ? 19.016 3.186 -9.672 1 84.69 129 ARG A CA 1
ATOM 985 C C . ARG A 1 129 ? 20.125 4.188 -9.336 1 84.69 129 ARG A C 1
ATOM 987 O O . ARG A 1 129 ? 21.203 4.137 -9.898 1 84.69 129 ARG A O 1
ATOM 994 N N . LEU A 1 130 ? 19.75 5.082 -8.445 1 84.56 130 LEU A N 1
ATOM 995 C CA . LEU A 1 130 ? 20.703 6.145 -8.102 1 84.56 130 LEU A CA 1
ATOM 996 C C . LEU A 1 130 ? 20.938 6.199 -6.598 1 84.56 130 LEU A C 1
ATOM 998 O O . LEU A 1 130 ? 19.984 6.172 -5.812 1 84.56 130 LEU A O 1
ATOM 1002 N N . ALA A 1 131 ? 22.188 6.297 -6.285 1 88.06 131 ALA A N 1
ATOM 1003 C CA . ALA A 1 131 ? 22.547 6.441 -4.875 1 88.06 131 ALA A CA 1
ATOM 1004 C C . ALA A 1 131 ? 22.328 7.875 -4.398 1 88.06 131 ALA A C 1
ATOM 1006 O O . ALA A 1 131 ? 22.156 8.117 -3.201 1 88.06 131 ALA A O 1
ATOM 1007 N N . ALA A 1 132 ? 22.281 8.75 -5.301 1 89.94 132 ALA A N 1
ATOM 1008 C CA . ALA A 1 132 ? 22.141 10.156 -4.949 1 89.94 132 ALA A CA 1
ATOM 1009 C C . ALA A 1 132 ? 20.703 10.477 -4.531 1 89.94 132 ALA A C 1
ATOM 1011 O O . ALA A 1 132 ? 19.75 9.977 -5.129 1 89.94 132 ALA A O 1
ATOM 1012 N N . ILE A 1 133 ? 20.594 11.273 -3.549 1 92.31 133 ILE A N 1
ATOM 1013 C CA . ILE A 1 133 ? 19.312 11.805 -3.105 1 92.31 133 ILE A CA 1
ATOM 1014 C C . ILE A 1 133 ? 19.016 13.109 -3.832 1 92.31 133 ILE A C 1
ATOM 1016 O O . ILE A 1 133 ? 19.938 13.867 -4.156 1 92.31 133 ILE A O 1
ATOM 1020 N N . PRO A 1 134 ? 17.734 13.359 -4.137 1 93 134 PRO A N 1
ATOM 1021 C CA . PRO A 1 134 ? 17.422 14.641 -4.781 1 93 134 PRO A CA 1
ATOM 1022 C C . PRO A 1 134 ? 18 15.836 -4.023 1 93 134 PRO A C 1
ATOM 1024 O O . PRO A 1 134 ? 17.969 15.859 -2.791 1 93 134 PRO A O 1
ATOM 1027 N N . ALA A 1 135 ? 18.438 16.766 -4.691 1 93.94 135 ALA A N 1
ATOM 1028 C CA . ALA A 1 135 ? 19.078 17.953 -4.109 1 93.94 135 ALA A CA 1
ATOM 1029 C C . ALA A 1 135 ? 18.109 18.688 -3.174 1 93.94 135 ALA A C 1
ATOM 1031 O O . ALA A 1 135 ? 18.516 19.172 -2.117 1 93.94 135 ALA A O 1
ATOM 1032 N N . LEU A 1 136 ? 16.859 18.719 -3.559 1 93.94 136 LEU A N 1
ATOM 1033 C CA . LEU A 1 136 ? 15.844 19.406 -2.762 1 93.94 136 LEU A CA 1
ATOM 1034 C C . LEU A 1 136 ? 15.727 18.781 -1.375 1 93.94 136 LEU A C 1
ATOM 1036 O O . LEU A 1 136 ? 15.438 19.484 -0.4 1 93.94 136 LEU A O 1
ATOM 1040 N N . ILE A 1 137 ? 16 17.453 -1.288 1 94.81 137 ILE A N 1
ATOM 1041 C CA . ILE A 1 137 ? 15.938 16.75 -0.013 1 94.81 137 ILE A CA 1
ATOM 1042 C C . ILE A 1 137 ? 17.234 16.938 0.757 1 94.81 137 ILE A C 1
ATOM 1044 O O . ILE A 1 137 ? 17.219 17.234 1.956 1 94.81 137 ILE A O 1
ATOM 1048 N N . SER A 1 138 ? 18.328 16.844 0.05 1 94.12 138 SER A N 1
ATOM 1049 C CA . SER A 1 138 ? 19.641 16.984 0.674 1 94.12 138 SER A CA 1
ATOM 1050 C C . SER A 1 138 ? 19.828 18.391 1.25 1 94.12 138 SER A C 1
ATOM 1052 O O . SER A 1 138 ? 20.516 18.562 2.26 1 94.12 138 SER A O 1
ATOM 1054 N N . GLU A 1 139 ? 19.141 19.359 0.659 1 92.75 139 GLU A N 1
ATOM 1055 C CA . GLU A 1 139 ? 19.344 20.75 1.048 1 92.75 139 GLU A CA 1
ATOM 1056 C C . GLU A 1 139 ? 18.141 21.281 1.812 1 92.75 139 GLU A C 1
ATOM 1058 O O . GLU A 1 139 ? 18.047 22.484 2.07 1 92.75 139 GLU A O 1
ATOM 1063 N N . CYS A 1 140 ? 17.266 20.375 2.102 1 91.75 140 CYS A N 1
ATOM 1064 C CA . CYS A 1 140 ? 16.094 20.797 2.855 1 91.75 140 CYS A CA 1
ATOM 1065 C C . CYS A 1 140 ? 16.5 21.453 4.172 1 91.75 140 CYS A C 1
ATOM 1067 O O . CYS A 1 140 ? 17.281 20.891 4.938 1 91.75 140 CYS A O 1
ATOM 1069 N N . PRO A 1 141 ? 15.953 22.641 4.402 1 90.19 141 PRO A N 1
ATOM 1070 C CA . PRO A 1 141 ? 16.359 23.328 5.633 1 90.19 141 PRO A CA 1
ATOM 1071 C C . PRO A 1 141 ? 15.75 22.688 6.883 1 90.19 141 PRO A C 1
ATOM 1073 O O . PRO A 1 141 ? 16.219 22.953 7.996 1 90.19 141 PRO A O 1
ATOM 1076 N N . LEU A 1 142 ? 14.758 21.906 6.785 1 91.94 142 LEU A N 1
ATOM 1077 C CA . LEU A 1 142 ? 14.117 21.234 7.914 1 91.94 142 LEU A CA 1
ATOM 1078 C C . LEU A 1 142 ? 14.891 19.984 8.312 1 91.94 142 LEU A C 1
ATOM 1080 O O . LEU A 1 142 ? 15.539 19.359 7.469 1 91.94 142 LEU A O 1
ATOM 1084 N N . PRO A 1 143 ? 14.836 19.641 9.648 1 95.56 143 PRO A N 1
ATOM 1085 C CA . PRO A 1 143 ? 15.32 18.312 10.008 1 95.56 143 PRO A CA 1
ATOM 1086 C C . PRO A 1 143 ? 14.773 17.219 9.086 1 95.56 143 PRO A C 1
ATOM 1088 O O . PRO A 1 143 ? 13.57 17.188 8.812 1 95.56 143 PRO A O 1
ATOM 1091 N N . THR A 1 144 ? 15.711 16.375 8.578 1 96.69 144 THR A N 1
ATOM 1092 C CA . THR A 1 144 ? 15.305 15.398 7.57 1 96.69 144 THR A CA 1
ATOM 1093 C C . THR A 1 144 ? 15.891 14.023 7.875 1 96.69 144 THR A C 1
ATOM 1095 O O . THR A 1 144 ? 17.062 13.906 8.227 1 96.69 144 THR A O 1
ATOM 1098 N N . VAL A 1 145 ? 15.086 13.008 7.816 1 97.88 145 VAL A N 1
ATOM 1099 C CA . VAL A 1 145 ? 15.492 11.609 7.898 1 97.88 145 VAL A CA 1
ATOM 1100 C C . VAL A 1 145 ? 15.156 10.891 6.59 1 97.88 145 VAL A C 1
ATOM 1102 O O . VAL A 1 145 ? 14.039 11.016 6.078 1 97.88 145 VAL A O 1
ATOM 1105 N N . ILE A 1 146 ? 16.141 10.195 6.051 1 97.31 146 ILE A N 1
ATOM 1106 C CA . ILE A 1 146 ? 15.961 9.445 4.816 1 97.31 146 ILE A CA 1
ATOM 1107 C C . ILE A 1 146 ? 15.844 7.953 5.129 1 97.31 146 ILE A C 1
ATOM 1109 O O . ILE A 1 146 ? 16.641 7.406 5.887 1 97.31 146 ILE A O 1
ATOM 1113 N N . ILE A 1 147 ? 14.789 7.359 4.668 1 96.88 147 ILE A N 1
ATOM 1114 C CA . ILE A 1 147 ? 14.672 5.902 4.684 1 96.88 147 ILE A CA 1
ATOM 1115 C C . ILE A 1 147 ? 14.969 5.344 3.297 1 96.88 147 ILE A C 1
ATOM 1117 O O . ILE A 1 147 ? 14.273 5.652 2.33 1 96.88 147 ILE A O 1
ATOM 1121 N N . ALA A 1 148 ? 15.969 4.547 3.184 1 94.25 148 ALA A N 1
ATOM 1122 C CA . ALA A 1 148 ? 16.453 4.105 1.875 1 94.25 148 ALA A CA 1
ATOM 1123 C C . ALA A 1 148 ? 16.359 2.59 1.739 1 94.25 148 ALA A C 1
ATOM 1125 O O . ALA A 1 148 ? 16.641 1.857 2.689 1 94.25 148 ALA A O 1
ATOM 1126 N N . GLU A 1 149 ? 15.922 2.16 0.572 1 92.44 149 GLU A N 1
ATOM 1127 C CA . GLU A 1 149 ? 15.859 0.729 0.29 1 92.44 149 GLU A CA 1
ATOM 1128 C C . GLU A 1 149 ? 17.219 0.191 -0.151 1 92.44 149 GLU A C 1
ATOM 1130 O O . GLU A 1 149 ? 17.453 -1.019 -0.116 1 92.44 149 GLU A O 1
ATOM 1135 N N . SER A 1 150 ? 18.016 1.071 -0.702 1 92.38 150 SER A N 1
ATOM 1136 C CA . SER A 1 150 ? 19.375 0.753 -1.112 1 92.38 150 SER A CA 1
ATOM 1137 C C . SER A 1 150 ? 20.359 1.783 -0.58 1 92.38 150 SER A C 1
ATOM 1139 O O . SER A 1 150 ? 19.969 2.773 0.035 1 92.38 150 SER A O 1
ATOM 1141 N N . THR A 1 151 ? 21.578 1.53 -0.786 1 90 151 THR A N 1
ATOM 1142 C CA . THR A 1 151 ? 22.625 2.432 -0.322 1 90 151 THR A CA 1
ATOM 1143 C C . THR A 1 151 ? 22.438 3.828 -0.906 1 90 151 THR A C 1
ATOM 1145 O O . THR A 1 151 ? 22.172 3.977 -2.102 1 90 151 THR A O 1
ATOM 1148 N N . VAL A 1 152 ? 22.531 4.766 -0.029 1 91.94 152 VAL A N 1
ATOM 1149 C CA . VAL A 1 152 ? 22.438 6.148 -0.484 1 91.94 152 VAL A CA 1
ATOM 1150 C C . VAL A 1 152 ? 23.656 6.934 0.012 1 91.94 152 VAL A C 1
ATOM 1152 O O . VAL A 1 152 ? 24.219 6.617 1.061 1 91.94 152 VAL A O 1
ATOM 1155 N N . SER A 1 153 ? 24.031 7.902 -0.78 1 90 153 SER A N 1
ATOM 1156 C CA . SER A 1 153 ? 25.047 8.883 -0.373 1 90 153 SER A CA 1
ATOM 1157 C C . SER A 1 153 ? 24.391 10.141 0.189 1 90 153 SER A C 1
ATOM 1159 O O . SER A 1 153 ? 23.797 10.914 -0.553 1 90 153 SER A O 1
ATOM 1161 N N . SER A 1 154 ? 24.469 10.25 1.499 1 90.94 154 SER A N 1
ATOM 1162 C CA . SER A 1 154 ? 23.844 11.414 2.107 1 90.94 154 SER A CA 1
ATOM 1163 C C . SER A 1 154 ? 24.562 11.836 3.383 1 90.94 154 SER A C 1
ATOM 1165 O O . SER A 1 154 ? 25.109 10.992 4.102 1 90.94 154 SER A O 1
ATOM 1167 N N . HIS A 1 155 ? 24.547 13.141 3.641 1 91.75 155 HIS A N 1
ATOM 1168 C CA . HIS A 1 155 ? 25.078 13.68 4.891 1 91.75 155 HIS A CA 1
ATOM 1169 C C . HIS A 1 155 ? 23.984 13.797 5.945 1 91.75 155 HIS A C 1
ATOM 1171 O O . HIS A 1 155 ? 24.25 14.211 7.074 1 91.75 155 HIS A O 1
ATOM 1177 N N . ARG A 1 156 ? 22.812 13.391 5.551 1 93.88 156 ARG A N 1
ATOM 1178 C CA . ARG A 1 156 ? 21.672 13.453 6.457 1 93.88 156 ARG A CA 1
ATOM 1179 C C . ARG A 1 156 ? 21.5 12.148 7.23 1 93.88 156 ARG A C 1
ATOM 1181 O O . ARG A 1 156 ? 22.281 11.203 7.031 1 93.88 156 ARG A O 1
ATOM 1188 N N . ASP A 1 157 ? 20.562 12.141 8.203 1 96.75 157 ASP A N 1
ATOM 1189 C CA . ASP A 1 157 ? 20.188 10.906 8.883 1 96.75 157 ASP A CA 1
ATOM 1190 C C . ASP A 1 157 ? 19.594 9.898 7.902 1 96.75 157 ASP A C 1
ATOM 1192 O O . ASP A 1 157 ? 18.734 10.25 7.082 1 96.75 157 ASP A O 1
ATOM 1196 N N . VAL A 1 158 ? 20.125 8.68 7.973 1 97.19 158 VAL A N 1
ATOM 1197 C CA . VAL A 1 158 ? 19.672 7.656 7.035 1 97.19 158 VAL A CA 1
ATOM 1198 C C . VAL A 1 158 ? 19.328 6.379 7.793 1 97.19 158 VAL A C 1
ATOM 1200 O O . VAL A 1 158 ? 20.062 5.969 8.695 1 97.19 158 VAL A O 1
ATOM 1203 N N . ILE A 1 159 ? 18.172 5.887 7.512 1 97.5 159 ILE A N 1
ATOM 1204 C CA . ILE A 1 159 ? 17.797 4.52 7.855 1 97.5 159 ILE A CA 1
ATOM 1205 C C . ILE A 1 159 ? 17.859 3.639 6.609 1 97.5 159 ILE A C 1
ATOM 1207 O O . ILE A 1 159 ? 17.125 3.867 5.648 1 97.5 159 ILE A O 1
ATOM 1211 N N . GLY A 1 160 ? 18.75 2.701 6.59 1 95.5 160 GLY A N 1
ATOM 1212 C CA . GLY A 1 160 ? 18.938 1.846 5.43 1 95.5 160 GLY A CA 1
ATOM 1213 C C . GLY A 1 160 ? 18.641 0.385 5.711 1 95.5 160 GLY A C 1
ATOM 1214 O O . GLY A 1 160 ? 18.453 -0.005 6.867 1 95.5 160 GLY A O 1
ATOM 1215 N N . ARG A 1 161 ? 18.547 -0.342 4.633 1 94.06 161 ARG A N 1
ATOM 1216 C CA . ARG A 1 161 ? 18.344 -1.786 4.672 1 94.06 161 ARG A CA 1
ATOM 1217 C C . ARG A 1 161 ? 19.641 -2.533 4.398 1 94.06 161 ARG A C 1
ATOM 1219 O O . ARG A 1 161 ? 20.422 -2.133 3.533 1 94.06 161 ARG A O 1
ATOM 1226 N N . ASP A 1 162 ? 19.828 -3.613 5.082 1 96.5 162 ASP A N 1
ATOM 1227 C CA . ASP A 1 162 ? 21.031 -4.414 4.875 1 96.5 162 ASP A CA 1
ATOM 1228 C C . ASP A 1 162 ? 20.812 -5.484 3.814 1 96.5 162 ASP A C 1
ATOM 1230 O O . ASP A 1 162 ? 20.703 -6.672 4.133 1 96.5 162 ASP A O 1
ATOM 1234 N N . ASN A 1 163 ? 20.859 -5.086 2.617 1 96.88 163 ASN A N 1
ATOM 1235 C CA . ASN A 1 163 ? 20.609 -5.992 1.504 1 96.88 163 ASN A CA 1
ATOM 1236 C C . ASN A 1 163 ? 21.719 -7.043 1.38 1 96.88 163 ASN A C 1
ATOM 1238 O O . ASN A 1 163 ? 21.453 -8.172 0.973 1 96.88 163 ASN A O 1
ATOM 1242 N N . ARG A 1 164 ? 22.922 -6.633 1.675 1 97.88 164 ARG A N 1
ATOM 1243 C CA . ARG A 1 164 ? 24.031 -7.578 1.629 1 97.88 164 ARG A CA 1
ATOM 1244 C C . ARG A 1 164 ? 23.828 -8.711 2.629 1 97.88 164 ARG A C 1
ATOM 1246 O O . ARG A 1 164 ? 24.016 -9.883 2.293 1 97.88 164 ARG A O 1
ATOM 1253 N N . GLN A 1 165 ? 23.469 -8.305 3.775 1 98.06 165 GLN A N 1
ATOM 1254 C CA . GLN A 1 165 ? 23.172 -9.305 4.793 1 98.06 165 GLN A CA 1
ATOM 1255 C C . GLN A 1 165 ? 22.016 -10.211 4.359 1 98.06 165 GLN A C 1
ATOM 1257 O O . GLN A 1 165 ? 22.047 -11.422 4.594 1 98.06 165 GLN A O 1
ATOM 1262 N N . ALA A 1 166 ? 21.031 -9.68 3.77 1 97.75 166 ALA A N 1
ATOM 1263 C CA . ALA A 1 166 ? 19.891 -10.453 3.314 1 97.75 166 ALA A CA 1
ATOM 1264 C C . ALA A 1 166 ? 20.297 -11.516 2.299 1 97.75 166 ALA A C 1
ATOM 1266 O O . ALA A 1 166 ? 19.906 -12.68 2.412 1 97.75 166 ALA A O 1
ATOM 1267 N N . GLY A 1 167 ? 21.078 -11.086 1.301 1 98.25 167 GLY A N 1
ATOM 1268 C CA . GLY A 1 167 ? 21.562 -12.031 0.316 1 98.25 167 GLY A CA 1
ATOM 1269 C C . GLY A 1 167 ? 22.406 -13.133 0.925 1 98.25 167 GLY A C 1
ATOM 1270 O O . GLY A 1 167 ? 22.266 -14.305 0.56 1 98.25 167 GLY A O 1
ATOM 1271 N N . ASN A 1 168 ? 23.266 -12.734 1.816 1 98.62 168 ASN A N 1
ATOM 1272 C CA . ASN A 1 168 ? 24.141 -13.688 2.49 1 98.62 168 ASN A CA 1
ATOM 1273 C C . ASN A 1 168 ? 23.344 -14.688 3.324 1 98.62 168 ASN A C 1
ATOM 1275 O O . ASN A 1 168 ? 23.578 -15.898 3.234 1 98.62 168 ASN A O 1
ATOM 1279 N N . GLN A 1 169 ? 22.438 -14.164 4.066 1 98.25 169 GLN A N 1
ATOM 1280 C CA . GLN A 1 169 ? 21.641 -14.992 4.961 1 98.25 169 GLN A CA 1
ATOM 1281 C C . GLN A 1 169 ? 20.797 -16 4.18 1 98.25 169 GLN A C 1
ATOM 1283 O O . GLN A 1 169 ? 20.719 -17.172 4.551 1 98.25 169 GLN A O 1
ATOM 1288 N N . ALA A 1 170 ? 20.172 -15.547 3.145 1 98 170 ALA A N 1
ATOM 1289 C CA . ALA A 1 170 ? 19.359 -16.422 2.311 1 98 170 ALA A CA 1
ATOM 1290 C C . ALA A 1 170 ? 20.203 -17.547 1.719 1 98 170 ALA A C 1
ATOM 1292 O O . ALA A 1 170 ? 19.797 -18.719 1.75 1 98 170 ALA A O 1
ATOM 1293 N N . THR A 1 171 ? 21.328 -17.203 1.235 1 98.38 171 THR A N 1
ATOM 1294 C CA . THR A 1 171 ? 22.219 -18.172 0.588 1 98.38 171 THR A CA 1
ATOM 1295 C C . THR A 1 171 ? 22.75 -19.172 1.602 1 98.38 171 THR A C 1
ATOM 1297 O O . THR A 1 171 ? 22.719 -20.391 1.357 1 98.38 171 THR A O 1
ATOM 1300 N N . ARG A 1 172 ? 23.234 -18.719 2.697 1 98.19 172 ARG A N 1
ATOM 1301 C CA . ARG A 1 172 ? 23.766 -19.594 3.744 1 98.19 172 ARG A CA 1
ATOM 1302 C C . ARG A 1 172 ? 22.703 -20.578 4.215 1 98.19 172 ARG A C 1
ATOM 1304 O O . ARG A 1 172 ? 23 -21.75 4.461 1 98.19 172 ARG A O 1
ATOM 1311 N N . TYR A 1 173 ? 21.516 -20.062 4.383 1 97.25 173 TYR A N 1
ATOM 1312 C CA . TYR A 1 173 ? 20.406 -20.922 4.781 1 97.25 173 TYR A CA 1
ATOM 1313 C C . TYR A 1 173 ? 20.266 -22.109 3.84 1 97.25 173 TYR A C 1
ATOM 1315 O O . TYR A 1 173 ? 20.094 -23.25 4.289 1 97.25 173 TYR A O 1
ATOM 1323 N N . LEU A 1 174 ? 20.344 -21.844 2.539 1 96.19 174 LEU A N 1
ATOM 1324 C CA . LEU A 1 174 ? 20.219 -22.906 1.538 1 96.19 174 LEU A CA 1
ATOM 1325 C C . LEU A 1 174 ? 21.422 -23.844 1.588 1 96.19 174 LEU A C 1
ATOM 1327 O O . LEU A 1 174 ? 21.266 -25.062 1.495 1 96.19 174 LEU A O 1
ATOM 1331 N N . ILE A 1 175 ? 22.625 -23.328 1.78 1 96.56 175 ILE A N 1
ATOM 1332 C CA . ILE A 1 175 ? 23.844 -24.141 1.847 1 96.56 175 ILE A CA 1
ATOM 1333 C C . ILE A 1 175 ? 23.781 -25.062 3.062 1 96.56 175 ILE A C 1
ATOM 1335 O O . ILE A 1 175 ? 24.094 -26.25 2.963 1 96.56 175 ILE A O 1
ATOM 1339 N N . ASP A 1 176 ? 23.375 -24.469 4.137 1 95.5 176 ASP A N 1
ATOM 1340 C CA . ASP A 1 176 ? 23.266 -25.25 5.375 1 95.5 176 ASP A CA 1
ATOM 1341 C C . ASP A 1 176 ? 22.266 -26.391 5.23 1 95.5 176 ASP A C 1
ATOM 1343 O O . ASP A 1 176 ? 22.344 -27.375 5.969 1 95.5 176 ASP A O 1
ATOM 1347 N N . ARG A 1 177 ? 21.453 -26.312 4.285 1 92.81 177 ARG A N 1
ATOM 1348 C CA . ARG A 1 177 ? 20.422 -27.328 4.059 1 92.81 177 ARG A CA 1
ATOM 1349 C C . ARG A 1 177 ? 20.859 -28.297 2.961 1 92.81 177 ARG A C 1
ATOM 1351 O O . ARG A 1 177 ? 20.047 -29.109 2.506 1 92.81 177 ARG A O 1
ATOM 1358 N N . GLY A 1 178 ? 22.047 -28.094 2.488 1 92.31 178 GLY A N 1
ATOM 1359 C CA . GLY A 1 178 ? 22.641 -29.094 1.622 1 92.31 178 GLY A CA 1
ATOM 1360 C C . GLY A 1 178 ? 22.734 -28.641 0.174 1 92.31 178 GLY A C 1
ATOM 1361 O O . GLY A 1 178 ? 23.328 -29.328 -0.653 1 92.31 178 GLY A O 1
ATOM 1362 N N . HIS A 1 179 ? 22.219 -27.469 -0.161 1 94.25 179 HIS A N 1
ATOM 1363 C CA . HIS A 1 179 ? 22.297 -27 -1.538 1 94.25 179 HIS A CA 1
ATOM 1364 C C . HIS A 1 179 ? 23.719 -26.531 -1.881 1 94.25 179 HIS A C 1
ATOM 1366 O O . HIS A 1 179 ? 24.359 -25.875 -1.072 1 94.25 179 HIS A O 1
ATOM 1372 N N . ARG A 1 180 ? 24.141 -26.891 -3.059 1 95.19 180 ARG A N 1
ATOM 1373 C CA . ARG A 1 180 ? 25.469 -26.5 -3.531 1 95.19 180 ARG A CA 1
ATOM 1374 C C . ARG A 1 180 ? 25.375 -25.75 -4.855 1 95.19 180 ARG A C 1
ATOM 1376 O O . ARG A 1 180 ? 26.312 -25.047 -5.25 1 95.19 180 ARG A O 1
ATOM 1383 N N . ASN A 1 181 ? 24.344 -25.984 -5.598 1 95.62 181 ASN A N 1
ATOM 1384 C CA . ASN A 1 181 ? 24.047 -25.312 -6.855 1 95.62 181 ASN A CA 1
ATOM 1385 C C . ASN A 1 181 ? 22.844 -24.375 -6.715 1 95.62 181 ASN A C 1
ATOM 1387 O O . ASN A 1 181 ? 21.703 -24.797 -6.836 1 95.62 181 ASN A O 1
ATOM 1391 N N . ILE A 1 182 ? 23.219 -23.094 -6.445 1 97 182 ILE A N 1
ATOM 1392 C CA . ILE A 1 182 ? 22.203 -22.109 -6.094 1 97 182 ILE A CA 1
ATOM 1393 C C . ILE A 1 182 ? 22.25 -20.953 -7.098 1 97 182 ILE A C 1
ATOM 1395 O O . ILE A 1 182 ? 23.312 -20.391 -7.355 1 97 182 ILE A O 1
ATOM 1399 N N . ALA A 1 183 ? 21.094 -20.609 -7.676 1 98.25 183 ALA A N 1
ATOM 1400 C CA . ALA A 1 183 ? 21.016 -19.516 -8.641 1 98.25 183 ALA A CA 1
ATOM 1401 C C . ALA A 1 183 ? 20.375 -18.266 -8.016 1 98.25 183 ALA A C 1
ATOM 1403 O O . ALA A 1 183 ? 19.844 -18.328 -6.906 1 98.25 183 ALA A O 1
ATOM 1404 N N . TYR A 1 184 ? 20.562 -17.156 -8.641 1 98.25 184 TYR A N 1
ATOM 1405 C CA . TYR A 1 184 ? 19.938 -15.875 -8.312 1 98.25 184 TYR A CA 1
ATOM 1406 C C . TYR A 1 184 ? 19.172 -15.32 -9.508 1 98.25 184 TYR A C 1
ATOM 1408 O O . TYR A 1 184 ? 19.75 -15.164 -10.594 1 98.25 184 TYR A O 1
ATOM 1416 N N . LEU A 1 185 ? 17.906 -15.016 -9.242 1 96.75 185 LEU A N 1
ATOM 1417 C CA . LEU A 1 185 ? 17.109 -14.578 -10.383 1 96.75 185 LEU A CA 1
ATOM 1418 C C . LEU A 1 185 ? 16.547 -13.18 -10.148 1 96.75 185 LEU A C 1
ATOM 1420 O O . LEU A 1 185 ? 15.875 -12.93 -9.141 1 96.75 185 LEU A O 1
ATOM 1424 N N . GLY A 1 186 ? 16.875 -12.336 -11.203 1 94.38 186 GLY A N 1
ATOM 1425 C CA . GLY A 1 186 ? 16.078 -11.125 -11.273 1 94.38 186 GLY A CA 1
ATOM 1426 C C . GLY A 1 186 ? 16.844 -9.875 -10.875 1 94.38 186 GLY A C 1
ATOM 1427 O O . GLY A 1 186 ? 18.062 -9.938 -10.664 1 94.38 186 GLY A O 1
ATOM 1428 N N . GLY A 1 187 ? 16.141 -8.727 -10.938 1 92.69 187 GLY A N 1
ATOM 1429 C CA . GLY A 1 187 ? 16.734 -7.41 -10.766 1 92.69 187 GLY A CA 1
ATOM 1430 C C . GLY A 1 187 ? 17.375 -6.875 -12.031 1 92.69 187 GLY A C 1
ATOM 1431 O O . GLY A 1 187 ? 17.938 -7.637 -12.82 1 92.69 187 GLY A O 1
ATOM 1432 N N . SER A 1 188 ? 17.234 -5.59 -12.172 1 91.94 188 SER A N 1
ATOM 1433 C CA . SER A 1 188 ? 17.953 -4.996 -13.305 1 91.94 188 SER A CA 1
ATOM 1434 C C . SER A 1 188 ? 19.422 -4.809 -12.992 1 91.94 188 SER A C 1
ATOM 1436 O O . SER A 1 188 ? 19.828 -4.848 -11.828 1 91.94 188 SER A O 1
ATOM 1438 N N . ALA A 1 189 ? 20.172 -4.652 -14.023 1 90.75 189 ALA A N 1
ATOM 1439 C CA . ALA A 1 189 ? 21.625 -4.504 -13.852 1 90.75 189 ALA A CA 1
ATOM 1440 C C . ALA A 1 189 ? 21.953 -3.246 -13.062 1 90.75 189 ALA A C 1
ATOM 1442 O O . ALA A 1 189 ? 22.938 -3.213 -12.32 1 90.75 189 ALA A O 1
ATOM 1443 N N . ALA A 1 190 ? 21.109 -2.307 -13.172 1 91.75 190 ALA A N 1
ATOM 1444 C CA . ALA A 1 190 ? 21.375 -1.021 -12.539 1 91.75 190 ALA A CA 1
ATOM 1445 C C . ALA A 1 190 ? 20.734 -0.943 -11.156 1 91.75 190 ALA A C 1
ATOM 1447 O O . ALA A 1 190 ? 20.828 0.076 -10.469 1 91.75 190 ALA A O 1
ATOM 1448 N N . ASN A 1 191 ? 20.062 -1.976 -10.758 1 94 191 ASN A N 1
ATOM 1449 C CA . ASN A 1 191 ? 19.391 -1.99 -9.461 1 94 191 ASN A CA 1
ATOM 1450 C C . ASN A 1 191 ? 20.375 -2.162 -8.312 1 94 191 ASN A C 1
ATOM 1452 O O . ASN A 1 191 ? 21 -3.219 -8.172 1 94 191 ASN A O 1
ATOM 1456 N N . LEU A 1 192 ? 20.484 -1.164 -7.48 1 95.19 192 LEU A N 1
ATOM 1457 C CA . LEU A 1 192 ? 21.453 -1.16 -6.391 1 95.19 192 LEU A CA 1
ATOM 1458 C C . LEU A 1 192 ? 21.109 -2.225 -5.355 1 95.19 192 LEU A C 1
ATOM 1460 O O . LEU A 1 192 ? 22 -2.801 -4.73 1 95.19 192 LEU A O 1
ATOM 1464 N N . MET A 1 193 ? 19.859 -2.504 -5.121 1 94.94 193 MET A N 1
ATOM 1465 C CA . MET A 1 193 ? 19.484 -3.572 -4.199 1 94.94 193 MET A CA 1
ATOM 1466 C C . MET A 1 193 ? 20 -4.922 -4.695 1 94.94 193 MET A C 1
ATOM 1468 O O . MET A 1 193 ? 20.5 -5.73 -3.908 1 94.94 193 MET A O 1
ATOM 1472 N N . ARG A 1 194 ? 19.781 -5.129 -5.977 1 96.19 194 ARG A N 1
ATOM 1473 C CA . ARG A 1 194 ? 20.297 -6.359 -6.566 1 96.19 194 ARG A CA 1
ATOM 1474 C C . ARG A 1 194 ? 21.797 -6.48 -6.355 1 96.19 194 ARG A C 1
ATOM 1476 O O . ARG A 1 194 ? 22.297 -7.547 -5.98 1 96.19 194 ARG A O 1
ATOM 1483 N N . GLU A 1 195 ? 22.5 -5.422 -6.656 1 96.81 195 GLU A N 1
ATOM 1484 C CA . GLU A 1 195 ? 23.953 -5.422 -6.504 1 96.81 195 GLU A CA 1
ATOM 1485 C C . GLU A 1 195 ? 24.359 -5.816 -5.086 1 96.81 195 GLU A C 1
ATOM 1487 O O . GLU A 1 195 ? 25.25 -6.648 -4.895 1 96.81 195 GLU A O 1
ATOM 1492 N N . GLU A 1 196 ? 23.719 -5.277 -4.152 1 97.44 196 GLU A N 1
ATOM 1493 C CA . GLU A 1 196 ? 24.016 -5.539 -2.748 1 97.44 196 GLU A CA 1
ATOM 1494 C C . GLU A 1 196 ? 23.688 -6.98 -2.373 1 97.44 196 GLU A C 1
ATOM 1496 O O . GLU A 1 196 ? 24.484 -7.656 -1.718 1 97.44 196 GLU A O 1
ATOM 1501 N N . ARG A 1 197 ? 22.531 -7.441 -2.74 1 97.69 197 ARG A N 1
ATOM 1502 C CA . ARG A 1 197 ? 22.125 -8.812 -2.441 1 97.69 197 ARG A CA 1
ATOM 1503 C C . ARG A 1 197 ? 23.031 -9.82 -3.119 1 97.69 197 ARG A C 1
ATOM 1505 O O . ARG A 1 197 ? 23.375 -10.852 -2.531 1 97.69 197 ARG A O 1
ATOM 1512 N N . LEU A 1 198 ? 23.406 -9.508 -4.355 1 97.81 198 LEU A N 1
ATOM 1513 C CA . LEU A 1 198 ? 24.328 -10.375 -5.086 1 97.81 198 LEU A CA 1
ATOM 1514 C C . LEU A 1 198 ? 25.672 -10.461 -4.375 1 97.81 198 LEU A C 1
ATOM 1516 O O . LEU A 1 198 ? 26.312 -11.516 -4.371 1 97.81 198 LEU A O 1
ATOM 1520 N N . LEU A 1 199 ? 26.125 -9.312 -3.879 1 98 199 LEU A N 1
ATOM 1521 C CA . LEU A 1 199 ? 27.375 -9.32 -3.117 1 98 199 LEU A CA 1
ATOM 1522 C C . LEU A 1 199 ? 27.266 -10.258 -1.921 1 98 199 LEU A C 1
ATOM 1524 O O . LEU A 1 199 ? 28.203 -11 -1.625 1 98 199 LEU A O 1
ATOM 1528 N N . GLY A 1 200 ? 26.125 -10.195 -1.252 1 98.56 200 GLY A N 1
ATOM 1529 C CA . GLY A 1 200 ? 25.875 -11.117 -0.151 1 98.56 200 GLY A CA 1
ATOM 1530 C C . GLY A 1 200 ? 25.844 -12.57 -0.588 1 98.56 200 GLY A C 1
ATOM 1531 O O . GLY A 1 200 ? 26.438 -13.438 0.057 1 98.56 200 GLY A O 1
ATOM 1532 N N . TYR A 1 201 ? 25.188 -12.82 -1.709 1 98.62 201 TYR A N 1
ATOM 1533 C CA . TYR A 1 201 ? 25.094 -14.133 -2.332 1 98.62 201 TYR A CA 1
ATOM 1534 C C . TYR A 1 201 ? 26.469 -14.68 -2.674 1 98.62 201 TYR A C 1
ATOM 1536 O O . TYR A 1 201 ? 26.828 -15.781 -2.264 1 98.62 201 TYR A O 1
ATOM 1544 N N . ARG A 1 202 ? 27.25 -13.898 -3.271 1 98.56 202 ARG A N 1
ATOM 1545 C CA . ARG A 1 202 ? 28.594 -14.281 -3.668 1 98.56 202 ARG A CA 1
ATOM 1546 C C . ARG A 1 202 ? 29.469 -14.562 -2.447 1 98.56 202 ARG A C 1
ATOM 1548 O O . ARG A 1 202 ? 30.25 -15.516 -2.441 1 98.56 202 ARG A O 1
ATOM 1555 N N . ASN A 1 203 ? 29.359 -13.719 -1.503 1 98.38 203 ASN A N 1
ATOM 1556 C CA . ASN A 1 203 ? 30.141 -13.883 -0.283 1 98.38 203 ASN A CA 1
ATOM 1557 C C . ASN A 1 203 ? 29.828 -15.203 0.413 1 98.38 203 ASN A C 1
ATOM 1559 O O . ASN A 1 203 ? 30.719 -15.891 0.899 1 98.38 203 ASN A O 1
ATOM 1563 N N . ALA A 1 204 ? 28.547 -15.508 0.501 1 98.56 204 ALA A N 1
ATOM 1564 C CA . ALA A 1 204 ? 28.141 -16.766 1.12 1 98.56 204 ALA A CA 1
ATOM 1565 C C . ALA A 1 204 ? 28.703 -17.969 0.348 1 98.56 204 ALA A C 1
ATOM 1567 O O . ALA A 1 204 ? 29.219 -18.906 0.945 1 98.56 204 ALA A O 1
ATOM 1568 N N . LEU A 1 205 ? 28.609 -17.922 -0.977 1 98.56 205 LEU A N 1
ATOM 1569 C CA . LEU A 1 205 ? 29.172 -18.984 -1.801 1 98.56 205 LEU A CA 1
ATOM 1570 C C . LEU A 1 205 ? 30.656 -19.156 -1.54 1 98.56 205 LEU A C 1
ATOM 1572 O O . LEU A 1 205 ? 31.141 -20.266 -1.318 1 98.56 205 LEU A O 1
ATOM 1576 N N . ALA A 1 206 ? 31.344 -18.031 -1.489 1 98.31 206 ALA A N 1
ATOM 1577 C CA . ALA A 1 206 ? 32.781 -18.047 -1.296 1 98.31 206 ALA A CA 1
ATOM 1578 C C . ALA A 1 206 ? 33.156 -18.641 0.062 1 98.31 206 ALA A C 1
ATOM 1580 O O . ALA A 1 206 ? 34.125 -19.375 0.176 1 98.31 206 ALA A O 1
ATOM 1581 N N . GLN A 1 207 ? 32.438 -18.328 1.048 1 98 207 GLN A N 1
ATOM 1582 C CA . GLN A 1 207 ? 32.719 -18.797 2.402 1 98 207 GLN A CA 1
ATOM 1583 C C . GLN A 1 207 ? 32.625 -20.312 2.475 1 98 207 GLN A C 1
ATOM 1585 O O . GLN A 1 207 ? 33.25 -20.938 3.332 1 98 207 GLN A O 1
ATOM 1590 N N . TYR A 1 208 ? 31.922 -20.922 1.636 1 97.69 208 TYR A N 1
ATOM 1591 C CA . TYR A 1 208 ? 31.766 -22.375 1.645 1 97.69 208 TYR A CA 1
ATOM 1592 C C . TYR A 1 208 ? 32.469 -23 0.456 1 97.69 208 TYR A C 1
ATOM 1594 O O . TYR A 1 208 ? 32.219 -24.156 0.112 1 97.69 208 TYR A O 1
ATOM 1602 N N . ASP A 1 209 ? 33.25 -22.203 -0.241 1 98 209 ASP A N 1
ATOM 1603 C CA . ASP A 1 209 ? 34.094 -22.641 -1.359 1 98 209 ASP A CA 1
ATOM 1604 C C . ASP A 1 209 ? 33.219 -23.125 -2.523 1 98 209 ASP A C 1
ATOM 1606 O O . ASP A 1 209 ? 33.531 -24.141 -3.145 1 98 209 ASP A O 1
ATOM 1610 N N . LEU A 1 210 ? 32.125 -22.5 -2.715 1 98 210 LEU A N 1
ATOM 1611 C CA . LEU A 1 210 ? 31.266 -22.766 -3.865 1 98 210 LEU A CA 1
ATOM 1612 C C . LEU A 1 210 ? 31.484 -21.719 -4.953 1 98 210 LEU A C 1
ATOM 1614 O O . LEU A 1 210 ? 31.672 -20.531 -4.652 1 98 210 LEU A O 1
ATOM 1618 N N . PRO A 1 211 ? 31.469 -22.062 -6.191 1 97 211 PRO A N 1
ATOM 1619 C CA . PRO A 1 211 ? 31.75 -21.109 -7.27 1 97 211 PRO A CA 1
ATOM 1620 C C . PRO A 1 211 ? 30.547 -20.219 -7.582 1 97 211 PRO A C 1
ATOM 1622 O O . PRO A 1 211 ? 29.406 -20.672 -7.551 1 97 211 PRO A O 1
ATOM 1625 N N . PHE A 1 212 ? 30.875 -19.016 -7.855 1 97.56 212 PHE A N 1
ATOM 1626 C CA . PHE A 1 212 ? 29.906 -18.109 -8.453 1 97.56 212 PHE A CA 1
ATOM 1627 C C . PHE A 1 212 ? 29.922 -18.234 -9.977 1 97.56 212 PHE A C 1
ATOM 1629 O O . PHE A 1 212 ? 30.984 -18.234 -10.586 1 97.56 212 PHE A O 1
ATOM 1636 N N . ARG A 1 213 ? 28.797 -18.375 -10.562 1 96.88 213 ARG A N 1
ATOM 1637 C CA . ARG A 1 213 ? 28.641 -18.422 -12.008 1 96.88 213 ARG A CA 1
ATOM 1638 C C . ARG A 1 213 ? 27.734 -17.297 -12.508 1 96.88 213 ARG A C 1
ATOM 1640 O O . ARG A 1 213 ? 26.547 -17.25 -12.188 1 96.88 213 ARG A O 1
ATOM 1647 N N . GLU A 1 214 ? 28.25 -16.453 -13.297 1 95.69 214 GLU A N 1
ATOM 1648 C CA . GLU A 1 214 ? 27.516 -15.297 -13.797 1 95.69 214 GLU A CA 1
ATOM 1649 C C . GLU A 1 214 ? 26.25 -15.727 -14.531 1 95.69 214 GLU A C 1
ATOM 1651 O O . GLU A 1 214 ? 25.203 -15.055 -14.43 1 95.69 214 GLU A O 1
ATOM 1656 N N . GLU A 1 215 ? 26.328 -16.844 -15.188 1 95.88 215 GLU A N 1
ATOM 1657 C CA . GLU A 1 215 ? 25.188 -17.312 -15.969 1 95.88 215 GLU A CA 1
ATOM 1658 C C . GLU A 1 215 ? 24.062 -17.812 -15.062 1 95.88 215 GLU A C 1
ATOM 1660 O O . GLU A 1 215 ? 22.938 -18 -15.516 1 95.88 215 GLU A O 1
ATOM 1665 N N . TRP A 1 216 ? 24.359 -18 -13.75 1 97.56 216 TRP A N 1
ATOM 1666 C CA . TRP A 1 216 ? 23.359 -18.453 -12.797 1 97.56 216 TRP A CA 1
ATOM 1667 C C . TRP A 1 216 ? 22.719 -17.266 -12.07 1 97.56 216 TRP A C 1
ATOM 1669 O O . TRP A 1 216 ? 21.953 -17.453 -11.117 1 97.56 216 TRP A O 1
ATOM 1679 N N . ALA A 1 217 ? 23.047 -16.047 -12.555 1 97.75 217 ALA A N 1
ATOM 1680 C CA . ALA A 1 217 ? 22.453 -14.836 -11.977 1 97.75 217 ALA A CA 1
ATOM 1681 C C . ALA A 1 217 ? 21.938 -13.914 -13.07 1 97.75 217 ALA A C 1
ATOM 1683 O O . ALA A 1 217 ? 22.328 -12.742 -13.148 1 97.75 217 ALA A O 1
ATOM 1684 N N . PRO A 1 218 ? 20.969 -14.422 -13.797 1 97.25 218 PRO A N 1
ATOM 1685 C CA . PRO A 1 218 ? 20.469 -13.578 -14.898 1 97.25 218 PRO A CA 1
ATOM 1686 C C . PRO A 1 218 ? 19.719 -12.352 -14.406 1 97.25 218 PRO A C 1
ATOM 1688 O O . PRO A 1 218 ? 19.016 -12.414 -13.391 1 97.25 218 PRO A O 1
ATOM 1691 N N . VAL A 1 219 ? 19.828 -11.273 -15.219 1 95.38 219 VAL A N 1
ATOM 1692 C CA . VAL A 1 219 ? 19.078 -10.039 -14.992 1 95.38 219 VAL A CA 1
ATOM 1693 C C . VAL A 1 219 ? 17.672 -10.172 -15.57 1 95.38 219 VAL A C 1
ATOM 1695 O O . VAL A 1 219 ? 17.484 -10.789 -16.625 1 95.38 219 VAL A O 1
ATOM 1698 N N . CYS A 1 220 ? 16.734 -9.766 -14.758 1 91.31 220 CYS A N 1
ATOM 1699 C CA . CYS A 1 220 ? 15.352 -9.742 -15.211 1 91.31 220 CYS A CA 1
ATOM 1700 C C . CYS A 1 220 ? 14.586 -8.586 -14.578 1 91.31 220 CYS A C 1
ATOM 1702 O O . CYS A 1 220 ? 14.508 -8.484 -13.352 1 91.31 220 CYS A O 1
ATOM 1704 N N . GLU A 1 221 ? 14.078 -7.77 -15.5 1 86 221 GLU A N 1
ATOM 1705 C CA . GLU A 1 221 ? 13.25 -6.691 -14.969 1 86 221 GLU A CA 1
ATOM 1706 C C . GLU A 1 221 ? 11.969 -7.238 -14.344 1 86 221 GLU A C 1
ATOM 1708 O O . GLU A 1 221 ? 11.789 -8.453 -14.242 1 86 221 GLU A O 1
ATOM 1713 N N . ASN A 1 222 ? 11.195 -6.379 -13.844 1 80.81 222 ASN A N 1
ATOM 1714 C CA . ASN A 1 222 ? 9.938 -6.77 -13.211 1 80.81 222 ASN A CA 1
ATOM 1715 C C . ASN A 1 222 ? 8.93 -7.273 -14.242 1 80.81 222 ASN A C 1
ATOM 1717 O O . ASN A 1 222 ? 7.918 -6.617 -14.5 1 80.81 222 ASN A O 1
ATOM 1721 N N . ASP A 1 223 ? 9.289 -8.406 -14.727 1 82.62 223 ASP A N 1
ATOM 1722 C CA . ASP A 1 223 ? 8.516 -9.094 -15.75 1 82.62 223 ASP A CA 1
ATOM 1723 C C . ASP A 1 223 ? 8.391 -10.586 -15.438 1 82.62 223 ASP A C 1
ATOM 1725 O O . ASP A 1 223 ? 9.352 -11.344 -15.625 1 82.62 223 ASP A O 1
ATOM 1729 N N . THR A 1 224 ? 7.199 -10.992 -15.125 1 82.5 224 THR A N 1
ATOM 1730 C CA . THR A 1 224 ? 6.957 -12.359 -14.672 1 82.5 224 THR A CA 1
ATOM 1731 C C . THR A 1 224 ? 7.223 -13.352 -15.797 1 82.5 224 THR A C 1
ATOM 1733 O O . THR A 1 224 ? 7.82 -14.406 -15.578 1 82.5 224 THR A O 1
ATOM 1736 N N . GLU A 1 225 ? 6.754 -13.039 -17 1 83.06 225 GLU A N 1
ATOM 1737 C CA . GLU A 1 225 ? 6.953 -13.93 -18.141 1 83.06 225 GLU A CA 1
ATOM 1738 C C . GLU A 1 225 ? 8.438 -14.102 -18.438 1 83.06 225 GLU A C 1
ATOM 1740 O O . GLU A 1 225 ? 8.891 -15.211 -18.734 1 83.06 225 GLU A O 1
ATOM 1745 N N . ALA A 1 226 ? 9.109 -13.016 -18.438 1 89.5 226 ALA A N 1
ATOM 1746 C CA . ALA A 1 226 ? 10.555 -13.086 -18.656 1 89.5 226 ALA A CA 1
ATOM 1747 C C . ALA A 1 226 ? 11.242 -13.914 -17.578 1 89.5 226 ALA A C 1
ATOM 1749 O O . ALA A 1 226 ? 12.148 -14.703 -17.875 1 89.5 226 ALA A O 1
ATOM 1750 N N . ALA A 1 227 ? 10.82 -13.758 -16.359 1 91.69 227 ALA A N 1
ATOM 1751 C CA . ALA A 1 227 ? 11.383 -14.516 -15.25 1 91.69 227 ALA A CA 1
ATOM 1752 C C . ALA A 1 227 ? 11.133 -16.016 -15.422 1 91.69 227 ALA A C 1
ATOM 1754 O O . ALA A 1 227 ? 12.016 -16.828 -15.148 1 91.69 227 ALA A O 1
ATOM 1755 N N . ALA A 1 228 ? 9.969 -16.328 -15.883 1 89.06 228 ALA A N 1
ATOM 1756 C CA . ALA A 1 228 ? 9.633 -17.719 -16.109 1 89.06 228 ALA A CA 1
ATOM 1757 C C . ALA A 1 228 ? 10.5 -18.328 -17.203 1 89.06 228 ALA A C 1
ATOM 1759 O O . ALA A 1 228 ? 11.031 -19.422 -17.047 1 89.06 228 ALA A O 1
ATOM 1760 N N . ARG A 1 229 ? 10.625 -17.609 -18.266 1 92.75 229 ARG A N 1
ATOM 1761 C CA . ARG A 1 229 ? 11.438 -18.062 -19.391 1 92.75 229 ARG A CA 1
ATOM 1762 C C . ARG A 1 229 ? 12.891 -18.266 -18.969 1 92.75 229 ARG A C 1
ATOM 1764 O O . ARG A 1 229 ? 13.5 -19.281 -19.312 1 92.75 229 ARG A O 1
ATOM 1771 N N . LEU A 1 230 ? 13.391 -17.344 -18.234 1 96 230 LEU A N 1
ATOM 1772 C CA . LEU A 1 230 ? 14.781 -17.422 -17.781 1 96 230 LEU A CA 1
ATOM 1773 C C . LEU A 1 230 ? 14.977 -18.594 -16.828 1 96 230 LEU A C 1
ATOM 1775 O O . LEU A 1 230 ? 15.992 -19.281 -16.891 1 96 230 LEU A O 1
ATOM 1779 N N . THR A 1 231 ? 14.062 -18.781 -15.953 1 95.69 231 THR A N 1
ATOM 1780 C CA . THR A 1 231 ? 14.125 -19.891 -15.023 1 95.69 231 THR A CA 1
ATOM 1781 C C . THR A 1 231 ? 14.141 -21.219 -15.773 1 95.69 231 THR A C 1
ATOM 1783 O O . THR A 1 231 ? 14.969 -22.094 -15.492 1 95.69 231 THR A O 1
ATOM 1786 N N . ARG A 1 232 ? 13.258 -21.312 -16.719 1 95.25 232 ARG A N 1
ATOM 1787 C CA . ARG A 1 232 ? 13.188 -22.531 -17.531 1 95.25 232 ARG A CA 1
ATOM 1788 C C . ARG A 1 232 ? 14.516 -22.797 -18.234 1 95.25 232 ARG A C 1
ATOM 1790 O O . ARG A 1 232 ? 15.055 -23.891 -18.156 1 95.25 232 ARG A O 1
ATOM 1797 N N . GLN A 1 233 ? 14.984 -21.781 -18.859 1 96.94 233 GLN A N 1
ATOM 1798 C CA . GLN A 1 233 ? 16.234 -21.906 -19.594 1 96.94 233 GLN A CA 1
ATOM 1799 C C . GLN A 1 233 ? 17.391 -22.281 -18.656 1 96.94 233 GLN A C 1
ATOM 1801 O O . GLN A 1 233 ? 18.188 -23.156 -18.984 1 96.94 233 GLN A O 1
ATOM 1806 N N . LEU A 1 234 ? 17.422 -21.656 -17.531 1 97 234 LEU A N 1
ATOM 1807 C CA . LEU A 1 234 ? 18.484 -21.891 -16.547 1 97 234 LEU A CA 1
ATOM 1808 C C . LEU A 1 234 ? 18.453 -23.344 -16.078 1 97 234 LEU A C 1
ATOM 1810 O O . LEU A 1 234 ? 19.5 -24 -16.016 1 97 234 LEU A O 1
ATOM 1814 N N . LEU A 1 235 ? 17.344 -23.844 -15.781 1 95.56 235 LEU A N 1
ATOM 1815 C CA . LEU A 1 235 ? 17.203 -25.203 -15.227 1 95.56 235 LEU A CA 1
ATOM 1816 C C . LEU A 1 235 ? 17.438 -26.25 -16.312 1 95.56 235 LEU A C 1
ATOM 1818 O O . LEU A 1 235 ? 17.969 -27.328 -16.031 1 95.56 235 LEU A O 1
ATOM 1822 N N . GLU A 1 236 ? 16.969 -25.922 -17.516 1 95.75 236 GLU A N 1
ATOM 1823 C CA . GLU A 1 236 ? 17.203 -26.828 -18.625 1 95.75 236 GLU A CA 1
ATOM 1824 C C . GLU A 1 236 ? 18.688 -26.969 -18.938 1 95.75 236 GLU A C 1
ATOM 1826 O O . GLU A 1 236 ? 19.188 -28.047 -19.234 1 95.75 236 GLU A O 1
ATOM 1831 N N . ASN A 1 237 ? 19.375 -25.875 -18.844 1 96 237 ASN A N 1
ATOM 1832 C CA . ASN A 1 237 ? 20.797 -25.844 -19.156 1 96 237 ASN A CA 1
ATOM 1833 C C . ASN A 1 237 ? 21.641 -26.297 -17.969 1 96 237 ASN A C 1
ATOM 1835 O O . ASN A 1 237 ? 22.812 -26.656 -18.141 1 96 237 ASN A O 1
ATOM 1839 N N . ASN A 1 238 ? 21.094 -26.203 -16.797 1 94.31 238 ASN A N 1
ATOM 1840 C CA . ASN A 1 238 ? 21.812 -26.516 -15.562 1 94.31 238 ASN A CA 1
ATOM 1841 C C . ASN A 1 238 ? 20.922 -27.312 -14.594 1 94.31 238 ASN A C 1
ATOM 1843 O O . ASN A 1 238 ? 20.5 -26.781 -13.562 1 94.31 238 ASN A O 1
ATOM 1847 N N . SER A 1 239 ? 20.875 -28.609 -14.812 1 90.44 239 SER A N 1
ATOM 1848 C CA . SER A 1 239 ? 19.938 -29.469 -14.086 1 90.44 239 SER A CA 1
ATOM 1849 C C . SER A 1 239 ? 20.391 -29.672 -12.641 1 90.44 239 SER A C 1
ATOM 1851 O O . SER A 1 239 ? 19.609 -30.141 -11.805 1 90.44 239 SER A O 1
ATOM 1853 N N . LYS A 1 240 ? 21.609 -29.234 -12.383 1 91.75 240 LYS A N 1
ATOM 1854 C CA . LYS A 1 240 ? 22.141 -29.453 -11.039 1 91.75 240 LYS A CA 1
ATOM 1855 C C . LYS A 1 240 ? 21.672 -28.375 -10.078 1 91.75 240 LYS A C 1
ATOM 1857 O O . LYS A 1 240 ? 21.812 -28.516 -8.859 1 91.75 240 LYS A O 1
ATOM 1862 N N . ILE A 1 241 ? 21.047 -27.328 -10.547 1 95.12 241 ILE A N 1
ATOM 1863 C CA . ILE A 1 241 ? 20.531 -26.266 -9.688 1 95.12 241 ILE A CA 1
ATOM 1864 C C . ILE A 1 241 ? 19.375 -26.781 -8.852 1 95.12 241 ILE A C 1
ATOM 1866 O O . ILE A 1 241 ? 18.406 -27.344 -9.383 1 95.12 241 ILE A O 1
ATOM 1870 N N . THR A 1 242 ? 19.531 -26.578 -7.562 1 94.19 242 THR A N 1
ATOM 1871 C CA . THR A 1 242 ? 18.5 -27.109 -6.672 1 94.19 242 THR A CA 1
ATOM 1872 C C . THR A 1 242 ? 17.891 -26 -5.828 1 94.19 242 THR A C 1
ATOM 1874 O O . THR A 1 242 ? 16.969 -26.234 -5.043 1 94.19 242 THR A O 1
ATOM 1877 N N . ALA A 1 243 ? 18.391 -24.781 -5.98 1 95.75 243 ALA A N 1
ATOM 1878 C CA . ALA A 1 243 ? 17.844 -23.672 -5.215 1 95.75 243 ALA A CA 1
ATOM 1879 C C . ALA A 1 243 ? 18.047 -22.344 -5.953 1 95.75 243 ALA A C 1
ATOM 1881 O O . ALA A 1 243 ? 18.953 -22.219 -6.781 1 95.75 243 ALA A O 1
ATOM 1882 N N . MET A 1 244 ? 17.156 -21.406 -5.668 1 96.75 244 MET A N 1
ATOM 1883 C CA . MET A 1 244 ? 17.266 -20.094 -6.293 1 96.75 244 MET A CA 1
ATOM 1884 C C . MET A 1 244 ? 16.828 -18.984 -5.324 1 96.75 244 MET A C 1
ATOM 1886 O O . MET A 1 244 ? 15.891 -19.172 -4.555 1 96.75 244 MET A O 1
ATOM 1890 N N . LEU A 1 245 ? 17.531 -17.906 -5.363 1 97.69 245 LEU A N 1
ATOM 1891 C CA . LEU A 1 245 ? 17.094 -16.656 -4.742 1 97.69 245 LEU A CA 1
ATOM 1892 C C . LEU A 1 245 ? 16.297 -15.812 -5.727 1 97.69 245 LEU A C 1
ATOM 1894 O O . LEU A 1 245 ? 16.734 -15.578 -6.855 1 97.69 245 LEU A O 1
ATOM 1898 N N . CYS A 1 246 ? 15.164 -15.375 -5.297 1 94.38 246 CYS A N 1
ATOM 1899 C CA . CYS A 1 246 ? 14.281 -14.586 -6.152 1 94.38 246 CYS A CA 1
ATOM 1900 C C . CYS A 1 246 ? 14.266 -13.125 -5.727 1 94.38 246 CYS A C 1
ATOM 1902 O O . CYS A 1 246 ? 13.734 -12.781 -4.672 1 94.38 246 CYS A O 1
ATOM 1904 N N . HIS A 1 247 ? 14.633 -12.25 -6.586 1 94.25 247 HIS A N 1
ATOM 1905 C CA . HIS A 1 247 ? 14.906 -10.852 -6.258 1 94.25 247 HIS A CA 1
ATOM 1906 C C . HIS A 1 247 ? 13.617 -10.078 -6.004 1 94.25 247 HIS A C 1
ATOM 1908 O O . HIS A 1 247 ? 13.602 -9.148 -5.199 1 94.25 247 HIS A O 1
ATOM 1914 N N . SER A 1 248 ? 12.562 -10.43 -6.73 1 88.31 248 SER A N 1
ATOM 1915 C CA . SER A 1 248 ? 11.344 -9.633 -6.746 1 88.31 248 SER A CA 1
ATOM 1916 C C . SER A 1 248 ? 10.102 -10.516 -6.793 1 88.31 248 SER A C 1
ATOM 1918 O O . SER A 1 248 ? 10.203 -11.719 -7.039 1 88.31 248 SER A O 1
ATOM 1920 N N . PRO A 1 249 ? 8.984 -9.891 -6.574 1 82.62 249 PRO A N 1
ATOM 1921 C CA . PRO A 1 249 ? 7.742 -10.664 -6.688 1 82.62 249 PRO A CA 1
ATOM 1922 C C . PRO A 1 249 ? 7.555 -11.281 -8.078 1 82.62 249 PRO A C 1
ATOM 1924 O O . PRO A 1 249 ? 7.109 -12.422 -8.195 1 82.62 249 PRO A O 1
ATOM 1927 N N . SER A 1 250 ? 7.875 -10.555 -9.094 1 82.38 250 SER A N 1
ATOM 1928 C CA . SER A 1 250 ? 7.785 -11.109 -10.445 1 82.38 250 SER A CA 1
ATOM 1929 C C . SER A 1 250 ? 8.734 -12.289 -10.617 1 82.38 250 SER A C 1
ATOM 1931 O O . SER A 1 250 ? 8.414 -13.258 -11.305 1 82.38 250 SER A O 1
ATOM 1933 N N . ALA A 1 251 ? 9.867 -12.141 -10.023 1 88.62 251 ALA A N 1
ATOM 1934 C CA . ALA A 1 251 ? 10.82 -13.25 -10.078 1 88.62 251 ALA A CA 1
ATOM 1935 C C . ALA A 1 251 ? 10.281 -14.477 -9.352 1 88.62 251 ALA A C 1
ATOM 1937 O O . ALA A 1 251 ? 10.469 -15.609 -9.805 1 88.62 251 ALA A O 1
ATOM 1938 N N . ILE A 1 252 ? 9.672 -14.273 -8.25 1 84.94 252 ILE A N 1
ATOM 1939 C CA . ILE A 1 252 ? 9.109 -15.367 -7.461 1 84.94 252 ILE A CA 1
ATOM 1940 C C . ILE A 1 252 ? 8.086 -16.125 -8.297 1 84.94 252 ILE A C 1
ATOM 1942 O O . ILE A 1 252 ? 8.203 -17.344 -8.469 1 84.94 252 ILE A O 1
ATOM 1946 N N . ILE A 1 253 ? 7.191 -15.398 -8.82 1 79.19 253 ILE A N 1
ATOM 1947 C CA . ILE A 1 253 ? 6.117 -16.031 -9.586 1 79.19 253 ILE A CA 1
ATOM 1948 C C . ILE A 1 253 ? 6.68 -16.641 -10.859 1 79.19 253 ILE A C 1
ATOM 1950 O O . ILE A 1 253 ? 6.289 -17.75 -11.258 1 79.19 253 ILE A O 1
ATOM 1954 N N . GLY A 1 254 ? 7.535 -15.906 -11.461 1 84.25 254 GLY A N 1
ATOM 1955 C CA . GLY A 1 254 ? 8.18 -16.438 -12.656 1 84.25 254 GLY A CA 1
ATOM 1956 C C . GLY A 1 254 ? 8.953 -17.719 -12.391 1 84.25 254 GLY A C 1
ATOM 1957 O O . GLY A 1 254 ? 8.906 -18.641 -13.203 1 84.25 254 GLY A O 1
ATOM 1958 N N . CYS A 1 255 ? 9.625 -17.781 -11.312 1 89.06 255 CYS A N 1
ATOM 1959 C CA . CYS A 1 255 ? 10.367 -18.969 -10.938 1 89.06 255 CYS A CA 1
ATOM 1960 C C . CYS A 1 255 ? 9.422 -20.156 -10.727 1 89.06 255 CYS A C 1
ATOM 1962 O O . CYS A 1 255 ? 9.703 -21.266 -11.164 1 89.06 255 CYS A O 1
ATOM 1964 N N . LEU A 1 256 ? 8.359 -19.906 -10.008 1 82.25 256 LEU A N 1
ATOM 1965 C CA . LEU A 1 256 ? 7.379 -20.953 -9.773 1 82.25 256 LEU A CA 1
ATOM 1966 C C . LEU A 1 256 ? 6.883 -21.531 -11.094 1 82.25 256 LEU A C 1
ATOM 1968 O O . LEU A 1 256 ? 6.832 -22.75 -11.266 1 82.25 256 LEU A O 1
ATOM 1972 N N . ASN A 1 257 ? 6.621 -20.625 -12 1 79 257 ASN A N 1
ATOM 1973 C CA . ASN A 1 257 ? 6.125 -21.047 -13.312 1 79 257 ASN A CA 1
ATOM 1974 C C . ASN A 1 257 ? 7.191 -21.781 -14.109 1 79 257 ASN A C 1
ATOM 1976 O O . ASN A 1 257 ? 6.91 -22.828 -14.711 1 79 257 ASN A O 1
ATOM 1980 N N . GLY A 1 258 ? 8.352 -21.234 -14.156 1 87 258 GLY A N 1
ATOM 1981 C CA . GLY A 1 258 ? 9.438 -21.844 -14.898 1 87 258 GLY A CA 1
ATOM 1982 C C . GLY A 1 258 ? 9.812 -23.219 -14.391 1 87 258 GLY A C 1
ATOM 1983 O O . GLY A 1 258 ? 10.109 -24.125 -15.18 1 87 258 GLY A O 1
ATOM 1984 N N . ILE A 1 259 ? 9.797 -23.406 -13.109 1 88.56 259 ILE A N 1
ATOM 1985 C CA . ILE A 1 259 ? 10.125 -24.688 -12.492 1 88.56 259 ILE A CA 1
ATOM 1986 C C . ILE A 1 259 ? 9.086 -25.734 -12.891 1 88.56 259 ILE A C 1
ATOM 1988 O O . ILE A 1 259 ? 9.438 -26.859 -13.242 1 88.56 259 ILE A O 1
ATOM 1992 N N . GLN A 1 260 ? 7.879 -25.281 -12.828 1 79.5 260 GLN A N 1
ATOM 1993 C CA . GLN A 1 260 ? 6.801 -26.172 -13.227 1 79.5 260 GLN A CA 1
ATOM 1994 C C . GLN A 1 260 ? 6.938 -26.594 -14.688 1 79.5 260 GLN A C 1
ATOM 1996 O O . GLN A 1 260 ? 6.668 -27.734 -15.039 1 79.5 260 GLN A O 1
ATOM 2001 N N . GLN A 1 261 ? 7.363 -25.75 -15.523 1 82.25 261 GLN A N 1
ATOM 2002 C CA . GLN A 1 261 ? 7.461 -25.984 -16.953 1 82.25 261 GLN A CA 1
ATOM 2003 C C . GLN A 1 261 ? 8.547 -27.016 -17.266 1 82.25 261 GLN A C 1
ATOM 2005 O O . GLN A 1 261 ? 8.516 -27.641 -18.328 1 82.25 261 GLN A O 1
ATOM 2010 N N . VAL A 1 262 ? 9.477 -27.172 -16.375 1 88.5 262 VAL A N 1
ATOM 2011 C CA . VAL A 1 262 ? 10.531 -28.141 -16.625 1 88.5 262 VAL A CA 1
ATOM 2012 C C . VAL A 1 262 ? 10.227 -29.438 -15.875 1 88.5 262 VAL A C 1
ATOM 2014 O O . VAL A 1 262 ? 11.078 -30.328 -15.781 1 88.5 262 VAL A O 1
ATOM 2017 N N . GLY A 1 263 ? 9.031 -29.5 -15.258 1 82.75 263 GLY A N 1
ATOM 2018 C CA . GLY A 1 263 ? 8.562 -30.734 -14.641 1 82.75 263 GLY A CA 1
ATOM 2019 C C . GLY A 1 263 ? 9.062 -30.922 -13.219 1 82.75 263 GLY A C 1
ATOM 2020 O O . GLY A 1 263 ? 9.023 -32.031 -12.68 1 82.75 263 GLY A O 1
ATOM 2021 N N . ARG A 1 264 ? 9.602 -29.875 -12.648 1 87.12 264 ARG A N 1
ATOM 2022 C CA . ARG A 1 264 ? 10.047 -29.922 -11.258 1 87.12 264 ARG A CA 1
ATOM 2023 C C . ARG A 1 264 ? 9.055 -29.234 -10.328 1 87.12 264 ARG A C 1
ATOM 2025 O O . ARG A 1 264 ? 8.047 -28.688 -10.789 1 87.12 264 ARG A O 1
ATOM 2032 N N . THR A 1 265 ? 9.297 -29.359 -9.031 1 83.5 265 THR A N 1
ATOM 2033 C CA . THR A 1 265 ? 8.414 -28.75 -8.047 1 83.5 265 THR A CA 1
ATOM 2034 C C . THR A 1 265 ? 9.211 -27.906 -7.062 1 83.5 265 THR A C 1
ATOM 2036 O O . THR A 1 265 ? 10.438 -28.016 -6.996 1 83.5 265 THR A O 1
ATOM 2039 N N . VAL A 1 266 ? 8.445 -27.047 -6.473 1 86.12 266 VAL A N 1
ATOM 2040 C CA . VAL A 1 266 ? 9.078 -26.188 -5.469 1 86.12 266 VAL A CA 1
ATOM 2041 C C . VAL A 1 266 ? 8.883 -26.797 -4.082 1 86.12 266 VAL A C 1
ATOM 2043 O O . VAL A 1 266 ? 7.789 -27.25 -3.738 1 86.12 266 VAL A O 1
ATOM 2046 N N . GLY A 1 267 ? 9.859 -26.922 -3.33 1 79.88 267 GLY A N 1
ATOM 2047 C CA . GLY A 1 267 ? 9.703 -27.438 -1.979 1 79.88 267 GLY A CA 1
ATOM 2048 C C . GLY A 1 267 ? 11.023 -27.734 -1.297 1 79.88 267 GLY A C 1
ATOM 2049 O O . GLY A 1 267 ? 12.078 -27.312 -1.764 1 79.88 267 GLY A O 1
ATOM 2050 N N . LYS A 1 268 ? 10.844 -28.312 -0.054 1 70 268 LYS A N 1
ATOM 2051 C CA . LYS A 1 268 ? 11.945 -28.562 0.873 1 70 268 LYS A CA 1
ATOM 2052 C C . LYS A 1 268 ? 12.578 -29.938 0.619 1 70 268 LYS A C 1
ATOM 2054 O O . LYS A 1 268 ? 11.867 -30.938 0.479 1 70 268 LYS A O 1
ATOM 2059 N N . ASP A 1 269 ? 14.062 -30.094 0.541 1 61 269 ASP A N 1
ATOM 2060 C CA . ASP A 1 269 ? 15.109 -31.047 0.885 1 61 269 ASP A CA 1
ATOM 2061 C C . ASP A 1 269 ? 14.891 -32.375 0.186 1 61 269 ASP A C 1
ATOM 2063 O O . ASP A 1 269 ? 15.734 -33.281 0.261 1 61 269 ASP A O 1
ATOM 2067 N N . VAL A 1 270 ? 13.562 -32.906 0.125 1 51.56 270 VAL A N 1
ATOM 2068 C CA . VAL A 1 270 ? 13.578 -34.375 0.18 1 51.56 270 VAL A CA 1
ATOM 2069 C C . VAL A 1 270 ? 14.258 -34.938 -1.067 1 51.56 270 VAL A C 1
ATOM 2071 O O . VAL A 1 270 ? 15.078 -35.844 -0.978 1 51.56 270 VAL A O 1
ATOM 2074 N N . PHE A 1 271 ? 13.617 -34.562 -2.182 1 57.5 271 PHE A N 1
ATOM 2075 C CA . PHE A 1 271 ? 14.133 -35.188 -3.402 1 57.5 271 PHE A CA 1
ATOM 2076 C C . PHE A 1 271 ? 14.828 -34.125 -4.27 1 57.5 271 PHE A C 1
ATOM 2078 O O . PHE A 1 271 ? 14.203 -33.531 -5.129 1 57.5 271 PHE A O 1
ATOM 2085 N N . LEU A 1 272 ? 16.172 -33.844 -3.926 1 58.38 272 LEU A N 1
ATOM 2086 C CA . LEU A 1 272 ? 17 -32.75 -4.457 1 58.38 272 LEU A CA 1
ATOM 2087 C C . LEU A 1 272 ? 16.922 -32.719 -5.98 1 58.38 272 LEU A C 1
ATOM 2089 O O . LEU A 1 272 ? 17.016 -31.625 -6.574 1 58.38 272 LEU A O 1
ATOM 2093 N N . THR A 1 273 ? 16.594 -33.844 -6.594 1 65.25 273 THR A N 1
ATOM 2094 C CA . THR A 1 273 ? 16.625 -33.812 -8.055 1 65.25 273 THR A CA 1
ATOM 2095 C C . THR A 1 273 ? 15.273 -33.344 -8.609 1 65.25 273 THR A C 1
ATOM 2097 O O . THR A 1 273 ? 15.203 -32.875 -9.742 1 65.25 273 THR A O 1
ATOM 2100 N N . GLN A 1 274 ? 14.32 -33.281 -7.82 1 81.56 274 GLN A N 1
ATOM 2101 C CA . GLN A 1 274 ? 12.992 -33 -8.344 1 81.56 274 GLN A CA 1
ATOM 2102 C C . GLN A 1 274 ? 12.445 -31.703 -7.766 1 81.56 274 GLN A C 1
ATOM 2104 O O . GLN A 1 274 ? 11.547 -31.078 -8.344 1 81.56 274 GLN A O 1
ATOM 2109 N N . GLN A 1 275 ? 13.141 -31.281 -6.77 1 87.06 275 GLN A N 1
ATOM 2110 C CA . GLN A 1 275 ? 12.609 -30.094 -6.121 1 87.06 275 GLN A CA 1
ATOM 2111 C C . GLN A 1 275 ? 13.602 -28.938 -6.191 1 87.06 275 GLN A C 1
ATOM 2113 O O . GLN A 1 275 ? 14.812 -29.156 -6.16 1 87.06 275 GLN A O 1
ATOM 2118 N N . VAL A 1 276 ? 13.094 -27.781 -6.387 1 93.31 276 VAL A N 1
ATOM 2119 C CA . VAL A 1 276 ? 13.883 -26.562 -6.336 1 93.31 276 VAL A CA 1
ATOM 2120 C C . VAL A 1 276 ? 13.438 -25.719 -5.145 1 93.31 276 VAL A C 1
ATOM 2122 O O . VAL A 1 276 ? 12.25 -25.422 -4.988 1 93.31 276 VAL A O 1
ATOM 2125 N N . SER A 1 277 ? 14.391 -25.375 -4.27 1 93.81 277 SER A N 1
ATOM 2126 C CA . SER A 1 277 ? 14.094 -24.484 -3.148 1 93.81 277 SER A CA 1
ATOM 2127 C C . SER A 1 277 ? 14.156 -23.016 -3.568 1 93.81 277 SER A C 1
ATOM 2129 O O . SER A 1 277 ? 15.039 -22.625 -4.34 1 93.81 277 SER A O 1
ATOM 2131 N N . LEU A 1 278 ? 13.18 -22.234 -3.102 1 93.06 278 LEU A N 1
ATOM 2132 C CA . LEU A 1 278 ? 13.117 -20.828 -3.471 1 93.06 278 LEU A CA 1
ATOM 2133 C C . LEU A 1 278 ? 13.102 -19.938 -2.229 1 93.06 278 LEU A C 1
ATOM 2135 O O . LEU A 1 278 ? 12.398 -20.234 -1.26 1 93.06 278 LEU A O 1
ATOM 2139 N N . ILE A 1 279 ? 13.922 -18.906 -2.213 1 94.25 279 ILE A N 1
ATOM 2140 C CA . ILE A 1 279 ? 13.898 -17.891 -1.177 1 94.25 279 ILE A CA 1
ATOM 2141 C C . ILE A 1 279 ? 13.758 -16.5 -1.817 1 94.25 279 ILE A C 1
ATOM 2143 O O . ILE A 1 279 ? 14.391 -16.219 -2.838 1 94.25 279 ILE A O 1
ATOM 2147 N N . GLY A 1 280 ? 12.883 -15.734 -1.308 1 93 280 GLY A N 1
ATOM 2148 C CA . GLY A 1 280 ? 12.711 -14.367 -1.78 1 93 280 GLY A CA 1
ATOM 2149 C C . GLY A 1 280 ? 13.117 -13.328 -0.754 1 93 280 GLY A C 1
ATOM 2150 O O . GLY A 1 280 ? 13.789 -13.648 0.23 1 93 280 GLY A O 1
ATOM 2151 N N . PHE A 1 281 ? 12.789 -12.102 -1.142 1 92.06 281 PHE A N 1
ATOM 2152 C CA . PHE A 1 281 ? 13.117 -10.984 -0.271 1 92.06 281 PHE A CA 1
ATOM 2153 C C . PHE A 1 281 ? 11.883 -10.141 0.014 1 92.06 281 PHE A C 1
ATOM 2155 O O . PHE A 1 281 ? 10.969 -10.07 -0.808 1 92.06 281 PHE A O 1
ATOM 2162 N N . GLU A 1 282 ? 11.805 -9.586 1.235 1 81.56 282 GLU A N 1
ATOM 2163 C CA . GLU A 1 282 ? 10.836 -8.586 1.675 1 81.56 282 GLU A CA 1
ATOM 2164 C C . GLU A 1 282 ? 9.492 -9.227 2.01 1 81.56 282 GLU A C 1
ATOM 2166 O O . GLU A 1 282 ? 9.234 -10.367 1.628 1 81.56 282 GLU A O 1
ATOM 2171 N N . ASP A 1 283 ? 8.82 -8.555 2.803 1 67.81 283 ASP A N 1
ATOM 2172 C CA . ASP A 1 283 ? 7.496 -8.992 3.229 1 67.81 283 ASP A CA 1
ATOM 2173 C C . ASP A 1 283 ? 6.422 -8.516 2.252 1 67.81 283 ASP A C 1
ATOM 2175 O O . ASP A 1 283 ? 6.008 -7.355 2.293 1 67.81 283 ASP A O 1
ATOM 2179 N N . MET A 1 284 ? 6.312 -9.211 1.248 1 60.41 284 MET A N 1
ATOM 2180 C CA . MET A 1 284 ? 5.375 -8.789 0.213 1 60.41 284 MET A CA 1
ATOM 2181 C C . MET A 1 284 ? 3.953 -9.219 0.556 1 60.41 284 MET A C 1
ATOM 2183 O O . MET A 1 284 ? 3.75 -10.273 1.169 1 60.41 284 MET A O 1
ATOM 2187 N N . MET A 1 285 ? 3.072 -8.289 0.489 1 57.19 285 MET A N 1
ATOM 2188 C CA . MET A 1 285 ? 1.665 -8.586 0.744 1 57.19 285 MET A CA 1
ATOM 2189 C C . MET A 1 285 ? 1.27 -9.922 0.124 1 57.19 285 MET A C 1
ATOM 2191 O O . MET A 1 285 ? 0.427 -10.641 0.667 1 57.19 285 MET A O 1
ATOM 2195 N N . HIS A 1 286 ? 1.997 -10.336 -0.865 1 56.44 286 HIS A N 1
ATOM 2196 C CA . HIS A 1 286 ? 1.51 -11.438 -1.682 1 56.44 286 HIS A CA 1
ATOM 2197 C C . HIS A 1 286 ? 2.266 -12.727 -1.375 1 56.44 286 HIS A C 1
ATOM 2199 O O . HIS A 1 286 ? 2.018 -13.766 -1.999 1 56.44 286 HIS A O 1
ATOM 2205 N N . ILE A 1 287 ? 3.086 -12.633 -0.385 1 55.5 287 ILE A N 1
ATOM 2206 C CA . ILE A 1 287 ? 3.936 -13.797 -0.149 1 55.5 287 ILE A CA 1
ATOM 2207 C C . ILE A 1 287 ? 3.084 -14.961 0.339 1 55.5 287 ILE A C 1
ATOM 2209 O O . ILE A 1 287 ? 3.414 -16.125 0.092 1 55.5 287 ILE A O 1
ATOM 2213 N N . ASN A 1 288 ? 2.012 -14.523 0.829 1 57.66 288 ASN A N 1
ATOM 2214 C CA . ASN A 1 288 ? 1.129 -15.562 1.356 1 57.66 288 ASN A CA 1
ATOM 2215 C C . ASN A 1 288 ? 0.202 -16.109 0.277 1 57.66 288 ASN A C 1
ATOM 2217 O O . ASN A 1 288 ? -0.59 -17.016 0.537 1 57.66 288 ASN A O 1
ATOM 2221 N N . LEU A 1 289 ? 0.537 -15.625 -0.866 1 61.44 289 LEU A N 1
ATOM 2222 C CA . LEU A 1 289 ? -0.382 -16 -1.934 1 61.44 289 LEU A CA 1
ATOM 2223 C C . LEU A 1 289 ? 0.147 -17.203 -2.707 1 61.44 289 LEU A C 1
ATOM 2225 O O . LEU A 1 289 ? -0.578 -17.812 -3.504 1 61.44 289 LEU A O 1
ATOM 2229 N N . THR A 1 290 ? 1.346 -17.562 -2.348 1 64.31 290 THR A N 1
ATOM 2230 C CA . THR A 1 290 ? 1.944 -18.625 -3.158 1 64.31 290 THR A CA 1
ATOM 2231 C C . THR A 1 290 ? 1.806 -19.969 -2.473 1 64.31 290 THR A C 1
ATOM 2233 O O . THR A 1 290 ? 1.624 -20.047 -1.256 1 64.31 290 THR A O 1
ATOM 2236 N N . SER A 1 291 ? 1.583 -20.969 -3.281 1 63.75 291 SER A N 1
ATOM 2237 C CA . SER A 1 291 ? 1.782 -22.344 -2.842 1 63.75 291 SER A CA 1
ATOM 2238 C C . SER A 1 291 ? 3.014 -22.953 -3.496 1 63.75 291 SER A C 1
ATOM 2240 O O . SER A 1 291 ? 3.113 -23 -4.723 1 63.75 291 SER A O 1
ATOM 2242 N N . PRO A 1 292 ? 3.994 -23.344 -2.611 1 72 292 PRO A N 1
ATOM 2243 C CA . PRO A 1 292 ? 4.09 -23.328 -1.149 1 72 292 PRO A CA 1
ATOM 2244 C C . PRO A 1 292 ? 4.262 -21.922 -0.592 1 72 292 PRO A C 1
ATOM 2246 O O . PRO A 1 292 ? 4.574 -20.984 -1.34 1 72 292 PRO A O 1
ATOM 2249 N N . ARG A 1 293 ? 4.031 -21.844 0.741 1 78 293 ARG A N 1
ATOM 2250 C CA . ARG A 1 293 ? 4.344 -20.594 1.414 1 78 293 ARG A CA 1
ATOM 2251 C C . ARG A 1 293 ? 5.812 -20.219 1.231 1 78 293 ARG A C 1
ATOM 2253 O O . ARG A 1 293 ? 6.699 -21.062 1.424 1 78 293 ARG A O 1
ATOM 2260 N N . PHE A 1 294 ? 6.035 -19.047 0.976 1 82.56 294 PHE A N 1
ATOM 2261 C CA . PHE A 1 294 ? 7.328 -18.641 0.441 1 82.56 294 PHE A CA 1
ATOM 2262 C C . PHE A 1 294 ? 8.273 -18.234 1.564 1 82.56 294 PHE A C 1
ATOM 2264 O O . PHE A 1 294 ? 7.926 -17.391 2.4 1 82.56 294 PHE A O 1
ATOM 2271 N N . THR A 1 295 ? 9.406 -18.844 1.661 1 89.69 295 THR A N 1
ATOM 2272 C CA . THR A 1 295 ? 10.492 -18.438 2.549 1 89.69 295 THR A CA 1
ATOM 2273 C C . THR A 1 295 ? 11.125 -17.141 2.07 1 89.69 295 THR A C 1
ATOM 2275 O O . THR A 1 295 ? 11.328 -16.953 0.869 1 89.69 295 THR A O 1
ATOM 2278 N N . TYR A 1 296 ? 11.391 -16.203 2.992 1 92.38 296 TYR A N 1
ATOM 2279 C CA . TYR A 1 296 ? 11.945 -14.922 2.57 1 92.38 296 TYR A CA 1
ATOM 2280 C C . TYR A 1 296 ? 12.766 -14.289 3.686 1 92.38 296 TYR A C 1
ATOM 2282 O O . TYR A 1 296 ? 12.688 -14.711 4.84 1 92.38 296 TYR A O 1
ATOM 2290 N N . VAL A 1 297 ? 13.609 -13.383 3.297 1 95.44 297 VAL A N 1
ATOM 2291 C CA . VAL A 1 297 ? 14.242 -12.484 4.258 1 95.44 297 VAL A CA 1
ATOM 2292 C C . VAL A 1 297 ? 13.445 -11.188 4.363 1 95.44 297 VAL A C 1
ATOM 2294 O O . VAL A 1 297 ? 13.242 -10.492 3.367 1 95.44 297 VAL A O 1
ATOM 2297 N N . SER A 1 298 ? 13.039 -10.859 5.543 1 92.81 298 SER A N 1
ATOM 2298 C CA . SER A 1 298 ? 12.172 -9.703 5.754 1 92.81 298 SER A CA 1
ATOM 2299 C C . SER A 1 298 ? 12.914 -8.398 5.484 1 92.81 298 SER A C 1
ATOM 2301 O O . SER A 1 298 ? 14.141 -8.336 5.621 1 92.81 298 SER A O 1
ATOM 2303 N N . ALA A 1 299 ? 12.203 -7.355 5.094 1 91.44 299 ALA A N 1
ATOM 2304 C CA . ALA A 1 299 ? 12.789 -6.031 4.895 1 91.44 299 ALA A CA 1
ATOM 2305 C C . ALA A 1 299 ? 12.836 -5.25 6.207 1 91.44 299 ALA A C 1
ATOM 2307 O O . ALA A 1 299 ? 13.438 -4.18 6.277 1 91.44 299 ALA A O 1
ATOM 2308 N N . SER A 1 300 ? 12.164 -5.723 7.27 1 93.31 300 SER A N 1
ATOM 2309 C CA . SER A 1 300 ? 12.102 -5.07 8.57 1 93.31 300 SER A CA 1
ATOM 2310 C C . SER A 1 300 ? 11.523 -3.664 8.461 1 93.31 300 SER A C 1
ATOM 2312 O O . SER A 1 300 ? 12.086 -2.709 9.008 1 93.31 300 SER A O 1
ATOM 2314 N N . SER A 1 301 ? 10.484 -3.57 7.68 1 92.88 301 SER A N 1
ATOM 2315 C CA . SER A 1 301 ? 9.867 -2.283 7.383 1 92.88 301 SER A CA 1
ATOM 2316 C C . SER A 1 301 ? 9.312 -1.633 8.648 1 92.88 301 SER A C 1
ATOM 2318 O O . SER A 1 301 ? 9.398 -0.415 8.812 1 92.88 301 SER A O 1
ATOM 2320 N N . GLU A 1 302 ? 8.703 -2.439 9.562 1 93.06 302 GLU A N 1
ATOM 2321 C CA . GLU A 1 302 ? 8.156 -1.896 10.805 1 93.06 302 GLU A CA 1
ATOM 2322 C C . GLU A 1 302 ? 9.25 -1.255 11.656 1 93.06 302 GLU A C 1
ATOM 2324 O O . GLU A 1 302 ? 9.078 -0.15 12.172 1 93.06 302 GLU A O 1
ATOM 2329 N N . GLU A 1 303 ? 10.297 -1.986 11.719 1 96.31 303 GLU A N 1
ATOM 2330 C CA . GLU A 1 303 ? 11.414 -1.469 12.5 1 96.31 303 GLU A CA 1
ATOM 2331 C C . GLU A 1 303 ? 11.984 -0.204 11.867 1 96.31 303 GLU A C 1
ATOM 2333 O O . GLU A 1 303 ? 12.375 0.73 12.57 1 96.31 303 GLU A O 1
ATOM 2338 N N . ALA A 1 304 ? 12.094 -0.177 10.57 1 96.19 304 ALA A N 1
ATOM 2339 C CA . ALA A 1 304 ? 12.578 1.011 9.867 1 96.19 304 ALA A CA 1
ATOM 2340 C C . ALA A 1 304 ? 11.703 2.221 10.18 1 96.19 304 ALA A C 1
ATOM 2342 O O . ALA A 1 304 ? 12.211 3.312 10.445 1 96.19 304 ALA A O 1
ATOM 2343 N N . GLY A 1 305 ? 10.367 2.016 10.148 1 96.94 305 GLY A N 1
ATOM 2344 C CA . GLY A 1 305 ? 9.445 3.094 10.469 1 96.94 305 GLY A CA 1
ATOM 2345 C C . GLY A 1 305 ? 9.562 3.568 11.906 1 96.94 305 GLY A C 1
ATOM 2346 O O . GLY A 1 305 ? 9.523 4.773 12.172 1 96.94 305 GLY A O 1
ATOM 2347 N N . ARG A 1 306 ? 9.664 2.607 12.812 1 97.38 306 ARG A N 1
ATOM 2348 C CA . ARG A 1 306 ? 9.812 2.938 14.227 1 97.38 306 ARG A CA 1
ATOM 2349 C C . ARG A 1 306 ? 11.07 3.777 14.461 1 97.38 306 ARG A C 1
ATOM 2351 O O . ARG A 1 306 ? 11.016 4.797 15.148 1 97.38 306 ARG A O 1
ATOM 2358 N N . GLN A 1 307 ? 12.18 3.379 13.867 1 97.81 307 GLN A N 1
ATOM 2359 C CA . GLN A 1 307 ? 13.445 4.082 14.031 1 97.81 307 GLN A CA 1
ATOM 2360 C C . GLN A 1 307 ? 13.391 5.469 13.398 1 97.81 307 GLN A C 1
ATOM 2362 O O . GLN A 1 307 ? 13.922 6.434 13.961 1 97.81 307 GLN A O 1
ATOM 2367 N N . ALA A 1 308 ? 12.773 5.574 12.273 1 97.94 308 ALA A N 1
ATOM 2368 C CA . ALA A 1 308 ? 12.648 6.867 11.602 1 97.94 308 ALA A CA 1
ATOM 2369 C C . ALA A 1 308 ? 11.844 7.848 12.438 1 97.94 308 ALA A C 1
ATOM 2371 O O . ALA A 1 308 ? 12.211 9.016 12.57 1 97.94 308 ALA A O 1
ATOM 2372 N N . ALA A 1 309 ? 10.719 7.344 13 1 97.56 309 ALA A N 1
ATOM 2373 C CA . ALA A 1 309 ? 9.875 8.172 13.859 1 97.56 309 ALA A CA 1
ATOM 2374 C C . ALA A 1 309 ? 10.656 8.68 15.07 1 97.56 309 ALA A C 1
ATOM 2376 O O . ALA A 1 309 ? 10.586 9.859 15.414 1 97.56 309 ALA A O 1
ATOM 2377 N N . THR A 1 310 ? 11.398 7.785 15.641 1 97.12 310 THR A N 1
ATOM 2378 C CA . THR A 1 310 ? 12.203 8.141 16.797 1 97.12 310 THR A CA 1
ATOM 2379 C C . THR A 1 310 ? 13.273 9.156 16.422 1 97.12 310 THR A C 1
ATOM 2381 O O . THR A 1 310 ? 13.453 10.164 17.109 1 97.12 310 THR A O 1
ATOM 2384 N N . LEU A 1 311 ? 13.938 8.922 15.359 1 97.5 311 LEU A N 1
ATOM 2385 C CA . LEU A 1 311 ? 15.062 9.742 14.938 1 97.5 311 LEU A CA 1
ATOM 2386 C C . LEU A 1 311 ? 14.602 11.148 14.57 1 97.5 311 LEU A C 1
ATOM 2388 O O . LEU A 1 311 ? 15.25 12.133 14.922 1 97.5 311 LEU A O 1
ATOM 2392 N N . ILE A 1 312 ? 13.5 11.297 13.836 1 97.69 312 ILE A N 1
ATOM 2393 C CA . ILE A 1 312 ? 13.031 12.602 13.398 1 97.69 312 ILE A CA 1
ATOM 2394 C C . ILE A 1 312 ? 12.609 13.43 14.609 1 97.69 312 ILE A C 1
ATOM 2396 O O . ILE A 1 312 ? 12.852 14.641 14.656 1 97.69 312 ILE A O 1
ATOM 2400 N N . VAL A 1 313 ? 11.969 12.805 15.586 1 95.88 313 VAL A N 1
ATOM 2401 C CA . VAL A 1 313 ? 11.531 13.5 16.797 1 95.88 313 VAL A CA 1
ATOM 2402 C C . VAL A 1 313 ? 12.75 13.992 17.578 1 95.88 313 VAL A C 1
ATOM 2404 O O . VAL A 1 313 ? 12.773 15.133 18.031 1 95.88 313 VAL A O 1
ATOM 2407 N N . ASN A 1 314 ? 13.75 13.109 17.719 1 95.56 314 ASN A N 1
ATOM 2408 C CA . ASN A 1 314 ? 14.984 13.508 18.391 1 95.56 314 ASN A CA 1
ATOM 2409 C C . ASN A 1 314 ? 15.656 14.68 17.688 1 95.56 314 ASN A C 1
ATOM 2411 O O . ASN A 1 314 ? 16.141 15.617 18.328 1 95.56 314 ASN A O 1
ATOM 2415 N N . LYS A 1 315 ? 15.672 14.633 16.359 1 94.88 315 LYS A N 1
ATOM 2416 C CA . LYS A 1 315 ? 16.328 15.664 15.57 1 94.88 315 LYS A CA 1
ATOM 2417 C C . LYS A 1 315 ? 15.609 17 15.711 1 94.88 315 LYS A C 1
ATOM 2419 O O . LYS A 1 315 ? 16.25 18.062 15.695 1 94.88 315 LYS A O 1
ATOM 2424 N N . ILE A 1 316 ? 14.305 16.953 15.75 1 93.25 316 ILE A N 1
ATOM 2425 C CA . ILE A 1 316 ? 13.5 18.156 15.93 1 93.25 316 ILE A CA 1
ATOM 2426 C C . ILE A 1 316 ? 13.805 18.781 17.297 1 93.25 316 ILE A C 1
ATOM 2428 O O . ILE A 1 316 ? 13.961 20 17.406 1 93.25 316 ILE A O 1
ATOM 2432 N N . LYS A 1 317 ? 13.906 17.969 18.297 1 90.69 317 LYS A N 1
ATOM 2433 C CA . LYS A 1 317 ? 14.156 18.422 19.656 1 90.69 317 LYS A CA 1
ATOM 2434 C C . LYS A 1 317 ? 15.586 18.922 19.812 1 90.69 317 LYS A C 1
ATOM 2436 O O . LYS A 1 317 ? 15.844 19.891 20.531 1 90.69 317 LYS A O 1
ATOM 2441 N N . GLU A 1 318 ? 16.5 18.188 19.172 1 92.56 318 GLU A N 1
ATOM 2442 C CA . GLU A 1 318 ? 17.922 18.547 19.203 1 92.56 318 GLU A CA 1
ATOM 2443 C C . GLU A 1 318 ? 18.5 18.625 17.797 1 92.56 318 GLU A C 1
ATOM 2445 O O . GLU A 1 318 ? 19.234 17.719 17.375 1 92.56 318 GLU A O 1
ATOM 2450 N N . PRO A 1 319 ? 18.375 19.734 17.125 1 85.12 319 PRO A N 1
ATOM 2451 C CA . PRO A 1 319 ? 18.766 19.844 15.719 1 85.12 319 PRO A CA 1
ATOM 2452 C C . PRO A 1 319 ? 20.281 19.734 15.516 1 85.12 319 PRO A C 1
ATOM 2454 O O . PRO A 1 319 ? 20.734 19.484 14.398 1 85.12 319 PRO A O 1
ATOM 2457 N N . THR A 1 320 ? 21.047 19.875 16.562 1 89.25 320 THR A N 1
ATOM 2458 C CA . THR A 1 320 ? 22.5 19.891 16.438 1 89.25 320 THR A CA 1
ATOM 2459 C C . THR A 1 320 ? 23.062 18.469 16.547 1 89.25 320 THR A C 1
ATOM 2461 O O . THR A 1 320 ? 24.266 18.266 16.359 1 89.25 320 THR A O 1
ATOM 2464 N N . LEU A 1 321 ? 22.234 17.516 16.828 1 91.94 321 LEU A N 1
ATOM 2465 C CA . LEU A 1 321 ? 22.688 16.141 16.891 1 91.94 321 LEU A CA 1
ATOM 2466 C C . LEU A 1 321 ? 23.328 15.719 15.57 1 91.94 321 LEU A C 1
ATOM 2468 O O . LEU A 1 321 ? 22.844 16.078 14.5 1 91.94 321 LEU A O 1
ATOM 2472 N N . PRO A 1 322 ? 24.469 15.078 15.664 1 94.25 322 PRO A N 1
ATOM 2473 C CA . PRO A 1 322 ? 25.094 14.602 14.43 1 94.25 322 PRO A CA 1
ATOM 2474 C C . PRO A 1 322 ? 24.203 13.648 13.648 1 94.25 322 PRO A C 1
ATOM 2476 O O . PRO A 1 322 ? 23.375 12.945 14.234 1 94.25 322 PRO A O 1
ATOM 2479 N N . SER A 1 323 ? 24.422 13.672 12.367 1 94.81 323 SER A N 1
ATOM 2480 C CA . SER A 1 323 ? 23.672 12.758 11.516 1 94.81 323 SER A CA 1
ATOM 2481 C C . SER A 1 323 ? 24.031 11.305 11.82 1 94.81 323 SER A C 1
ATOM 2483 O O . SER A 1 323 ? 25.188 10.992 12.102 1 94.81 323 SER A O 1
ATOM 2485 N N . GLN A 1 324 ? 23.016 10.453 11.719 1 95.81 324 GLN A N 1
ATOM 2486 C CA . GLN A 1 324 ? 23.188 9.031 11.984 1 95.81 324 GLN A CA 1
ATOM 2487 C C . GLN A 1 324 ? 22.828 8.188 10.766 1 95.81 324 GLN A C 1
ATOM 2489 O O . GLN A 1 324 ? 21.953 8.57 9.984 1 95.81 324 GLN A O 1
ATOM 2494 N N . LYS A 1 325 ? 23.625 7.172 10.641 1 96.06 325 LYS A N 1
ATOM 2495 C CA . LYS A 1 325 ? 23.281 6.125 9.68 1 96.06 325 LYS A CA 1
ATOM 2496 C C . LYS A 1 325 ? 22.953 4.816 10.391 1 96.06 325 LYS A C 1
ATOM 2498 O O . LYS A 1 325 ? 23.828 4.215 11.031 1 96.06 325 LYS A O 1
ATOM 2503 N N . ILE A 1 326 ? 21.719 4.406 10.344 1 97 326 ILE A N 1
ATOM 2504 C CA . ILE A 1 326 ? 21.25 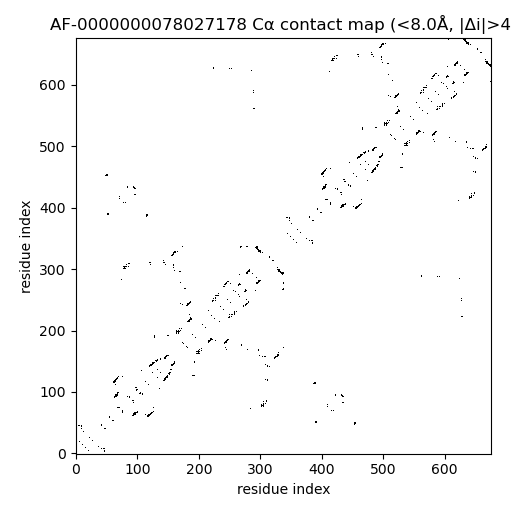3.18 10.977 1 97 326 ILE A CA 1
ATOM 2505 C C . ILE A 1 326 ? 20.906 2.146 9.898 1 97 326 ILE A C 1
ATOM 2507 O O . ILE A 1 326 ? 20.062 2.389 9.047 1 97 326 ILE A O 1
ATOM 2511 N N . ILE A 1 327 ? 21.562 1.029 9.883 1 97.12 327 ILE A N 1
ATOM 2512 C CA . ILE A 1 327 ? 21.312 -0.053 8.945 1 97.12 327 ILE A CA 1
ATOM 2513 C C . ILE A 1 327 ? 20.562 -1.184 9.648 1 97.12 327 ILE A C 1
ATOM 2515 O O . ILE A 1 327 ? 21.016 -1.695 10.672 1 97.12 327 ILE A O 1
ATOM 2519 N N . ILE A 1 328 ? 19.438 -1.555 9.109 1 96.62 328 ILE A N 1
ATOM 2520 C CA . ILE A 1 328 ? 18.594 -2.564 9.742 1 96.62 328 ILE A CA 1
ATOM 2521 C C . ILE A 1 328 ? 18.672 -3.871 8.953 1 96.62 328 ILE A C 1
ATOM 2523 O O . ILE A 1 328 ? 18.453 -3.891 7.742 1 96.62 328 ILE A O 1
ATOM 2527 N N . SER A 1 329 ? 18.969 -4.938 9.672 1 96.31 329 SER A N 1
ATOM 2528 C CA . SER A 1 329 ? 19.047 -6.266 9.062 1 96.31 329 SER A CA 1
ATOM 2529 C C . SER A 1 329 ? 17.672 -6.949 9.07 1 96.31 329 SER A C 1
ATOM 2531 O O . SER A 1 329 ? 16.891 -6.773 10.008 1 96.31 329 SER A O 1
ATOM 2533 N N . GLY A 1 330 ? 17.406 -7.676 7.98 1 94.31 330 GLY A N 1
ATOM 2534 C CA . GLY A 1 330 ? 16.203 -8.484 7.93 1 94.31 330 GLY A CA 1
ATOM 2535 C C . GLY A 1 330 ? 16.359 -9.82 8.641 1 94.31 330 GLY A C 1
ATOM 2536 O O . GLY A 1 330 ? 17.453 -10.18 9.078 1 94.31 330 GLY A O 1
ATOM 2537 N N . GLU A 1 331 ? 15.219 -10.43 8.828 1 94.81 331 GLU A N 1
ATOM 2538 C CA . GLU A 1 331 ? 15.18 -11.766 9.422 1 94.81 331 GLU A CA 1
ATOM 2539 C C . GLU A 1 331 ? 14.648 -12.789 8.422 1 94.81 331 GLU A C 1
ATOM 2541 O O . GLU A 1 331 ? 13.719 -12.508 7.668 1 94.81 331 GLU A O 1
ATOM 2546 N N . LEU A 1 332 ? 15.234 -13.945 8.484 1 95.69 332 LEU A N 1
ATOM 2547 C CA . LEU A 1 332 ? 14.75 -15.031 7.641 1 95.69 332 LEU A CA 1
ATOM 2548 C C . LEU A 1 332 ? 13.477 -15.641 8.219 1 95.69 332 LEU A C 1
ATOM 2550 O O . LEU A 1 332 ? 13.445 -16.047 9.383 1 95.69 332 LEU A O 1
ATOM 2554 N N . VAL A 1 333 ? 12.477 -15.633 7.473 1 91.75 333 VAL A N 1
ATOM 2555 C CA . VAL A 1 333 ? 11.211 -16.266 7.82 1 91.75 333 VAL A CA 1
ATOM 2556 C C . VAL A 1 333 ? 11.07 -17.594 7.07 1 91.75 333 VAL A C 1
ATOM 2558 O O . VAL A 1 333 ? 10.773 -17.609 5.871 1 91.75 333 VAL A O 1
ATOM 2561 N N . GLN A 1 334 ? 11.25 -18.641 7.785 1 90.88 334 GLN A N 1
ATOM 2562 C CA . GLN A 1 334 ? 11.242 -19.984 7.199 1 90.88 334 GLN A CA 1
ATOM 2563 C C . GLN A 1 334 ? 9.812 -20.484 6.977 1 90.88 334 GLN A C 1
ATOM 2565 O O . GLN A 1 334 ? 9 -20.469 7.898 1 90.88 334 GLN A O 1
ATOM 2570 N N . ARG A 1 335 ? 9.633 -20.859 5.648 1 85.62 335 ARG A N 1
ATOM 2571 C CA . ARG A 1 335 ? 8.336 -21.438 5.324 1 85.62 335 ARG A CA 1
ATOM 2572 C C . ARG A 1 335 ? 8.484 -22.641 4.402 1 85.62 335 ARG A C 1
ATOM 2574 O O . ARG A 1 335 ? 9.406 -23.438 4.57 1 85.62 335 ARG A O 1
ATOM 2581 N N . ASP A 1 336 ? 7.621 -22.797 3.379 1 80.38 336 ASP A N 1
ATOM 2582 C CA . ASP A 1 336 ? 7.512 -24.109 2.746 1 80.38 336 ASP A CA 1
ATOM 2583 C C . ASP A 1 336 ? 8.273 -24.156 1.423 1 80.38 336 ASP A C 1
ATOM 2585 O O . ASP A 1 336 ? 8.492 -25.219 0.857 1 80.38 336 ASP A O 1
ATOM 2589 N N . SER A 1 337 ? 8.766 -23.016 0.972 1 85.94 337 SER A N 1
ATOM 2590 C CA . SER A 1 337 ? 9.422 -23.016 -0.33 1 85.94 337 SER A CA 1
ATOM 2591 C C . SER A 1 337 ? 10.898 -23.375 -0.204 1 85.94 337 SER A C 1
ATOM 2593 O O . SER A 1 337 ? 11.562 -23.656 -1.205 1 85.94 337 SER A O 1
ATOM 2595 N N . ALA A 1 338 ? 11.438 -23.328 0.971 1 89.62 338 ALA A N 1
ATOM 2596 C CA . ALA A 1 338 ? 12.836 -23.672 1.215 1 89.62 338 ALA A CA 1
ATOM 2597 C C . ALA A 1 338 ? 13.047 -24.125 2.658 1 89.62 338 ALA A C 1
ATOM 2599 O O . ALA A 1 338 ? 12.242 -23.812 3.535 1 89.62 338 ALA A O 1
ATOM 2600 N N . MET B 1 1 ? 18.062 36.594 14.523 1 38.94 1 MET B N 1
ATOM 2601 C CA . MET B 1 1 ? 17.531 37.469 13.484 1 38.94 1 MET B CA 1
ATOM 2602 C C . MET B 1 1 ? 16.016 37.406 13.453 1 38.94 1 MET B C 1
ATOM 2604 O O . MET B 1 1 ? 15.422 36.375 13.688 1 38.94 1 MET B O 1
ATOM 2608 N N . LYS B 1 2 ? 15.43 38.625 13.523 1 52.44 2 LYS B N 1
ATOM 2609 C CA . LYS B 1 2 ? 13.969 38.688 13.594 1 52.44 2 LYS B CA 1
ATOM 2610 C C . LYS B 1 2 ? 13.32 38.031 12.391 1 52.44 2 LYS B C 1
ATOM 2612 O O . LYS B 1 2 ? 13.758 38.219 11.25 1 52.44 2 LYS B O 1
ATOM 2617 N N . LYS B 1 3 ? 12.461 36.969 12.547 1 63.25 3 LYS B N 1
ATOM 2618 C CA . LYS B 1 3 ? 11.773 36.281 11.453 1 63.25 3 LYS B CA 1
ATOM 2619 C C . LYS B 1 3 ? 10.953 37.281 10.625 1 63.25 3 LYS B C 1
ATOM 2621 O O . LYS B 1 3 ? 10.266 38.156 11.188 1 63.25 3 LYS B O 1
ATOM 2626 N N . VAL B 1 4 ? 11.328 37.406 9.289 1 71.44 4 VAL B N 1
ATOM 2627 C CA . VAL B 1 4 ? 10.602 38.25 8.352 1 71.44 4 VAL B CA 1
ATOM 2628 C C . VAL B 1 4 ? 9.109 37.938 8.422 1 71.44 4 VAL B C 1
ATOM 2630 O O . VAL B 1 4 ? 8.703 36.781 8.414 1 71.44 4 VAL B O 1
ATOM 2633 N N . ASN B 1 5 ? 8.32 38.938 8.781 1 77.44 5 ASN B N 1
ATOM 2634 C CA . ASN B 1 5 ? 6.875 38.75 8.805 1 77.44 5 ASN B CA 1
ATOM 2635 C C . ASN B 1 5 ? 6.188 39.531 7.68 1 77.44 5 ASN B C 1
ATOM 2637 O O . ASN B 1 5 ? 6.852 40.188 6.871 1 77.44 5 ASN B O 1
ATOM 2641 N N . ILE B 1 6 ? 4.938 39.281 7.629 1 80.62 6 ILE B N 1
ATOM 2642 C CA . ILE B 1 6 ? 4.16 39.844 6.523 1 80.62 6 ILE B CA 1
ATOM 2643 C C . ILE B 1 6 ? 4.234 41.344 6.539 1 80.62 6 ILE B C 1
ATOM 2645 O O . ILE B 1 6 ? 4.141 42 5.488 1 80.62 6 ILE B O 1
ATOM 2649 N N . ILE B 1 7 ? 4.457 41.938 7.707 1 82 7 ILE B N 1
ATOM 2650 C CA . ILE B 1 7 ? 4.551 43.375 7.84 1 82 7 ILE B CA 1
ATOM 2651 C C . ILE B 1 7 ? 5.824 43.875 7.164 1 82 7 ILE B C 1
ATOM 2653 O O . ILE B 1 7 ? 5.816 44.906 6.496 1 82 7 ILE B O 1
ATOM 2657 N N . ASP B 1 8 ? 6.855 43.094 7.289 1 86.12 8 ASP B N 1
ATOM 2658 C CA . ASP B 1 8 ? 8.117 43.438 6.645 1 86.12 8 ASP B CA 1
ATOM 2659 C C . ASP B 1 8 ? 7.973 43.469 5.125 1 86.12 8 ASP B C 1
ATOM 2661 O O . ASP B 1 8 ? 8.516 44.344 4.453 1 86.12 8 ASP B O 1
ATOM 2665 N N . VAL B 1 9 ? 7.246 42.438 4.711 1 87.5 9 VAL B N 1
ATOM 2666 C CA . VAL B 1 9 ? 7.02 42.344 3.273 1 87.5 9 VAL B CA 1
ATOM 2667 C C . VAL B 1 9 ? 6.207 43.562 2.799 1 87.5 9 VAL B C 1
ATOM 2669 O O . VAL B 1 9 ? 6.535 44.188 1.785 1 87.5 9 VAL B O 1
ATOM 2672 N N . ALA B 1 10 ? 5.227 43.875 3.502 1 87.94 10 ALA B N 1
ATOM 2673 C CA . ALA B 1 10 ? 4.359 45 3.148 1 87.94 10 ALA B CA 1
ATOM 2674 C C . ALA B 1 10 ? 5.137 46.312 3.123 1 87.94 10 ALA B C 1
ATOM 2676 O O . ALA B 1 10 ? 4.996 47.125 2.189 1 87.94 10 ALA B O 1
ATOM 2677 N N . GLN B 1 11 ? 5.941 46.5 4.047 1 88.81 11 GLN B N 1
ATOM 2678 C CA . GLN B 1 11 ? 6.734 47.719 4.176 1 88.81 11 GLN B CA 1
ATOM 2679 C C . GLN B 1 11 ? 7.719 47.844 3.018 1 88.81 11 GLN B C 1
ATOM 2681 O O . GLN B 1 11 ? 7.82 48.906 2.404 1 88.81 11 GLN B O 1
ATOM 2686 N N . LEU B 1 12 ? 8.328 46.75 2.754 1 89.56 12 LEU B N 1
ATOM 2687 C CA . LEU B 1 12 ? 9.344 46.812 1.71 1 89.56 12 LEU B CA 1
ATOM 2688 C C . LEU B 1 12 ? 8.703 46.938 0.331 1 89.56 12 LEU B C 1
ATOM 2690 O O . LEU B 1 12 ? 9.258 47.562 -0.565 1 89.56 12 LEU B O 1
ATOM 2694 N N . ALA B 1 13 ? 7.652 46.312 0.185 1 90.12 13 ALA B N 1
ATOM 2695 C CA . ALA B 1 13 ? 6.953 46.344 -1.097 1 90.12 13 ALA B CA 1
ATOM 2696 C C . ALA B 1 13 ? 6.168 47.625 -1.258 1 90.12 13 ALA B C 1
ATOM 2698 O O . ALA B 1 13 ? 5.73 47.969 -2.361 1 90.12 13 ALA B O 1
ATOM 2699 N N . GLY B 1 14 ? 5.922 48.406 -0.236 1 90.56 14 GLY B N 1
ATOM 2700 C CA . GLY B 1 14 ? 5.18 49.656 -0.276 1 90.56 14 GLY B CA 1
ATOM 2701 C C . GLY B 1 14 ? 3.686 49.438 -0.437 1 90.56 14 GLY B C 1
ATOM 2702 O O . GLY B 1 14 ? 3.023 50.219 -1.139 1 90.56 14 GLY B O 1
ATOM 2703 N N . VAL B 1 15 ? 3.221 48.312 -0.012 1 90.06 15 VAL B N 1
ATOM 2704 C CA . VAL B 1 15 ? 1.793 48 -0.082 1 90.06 15 VAL B CA 1
ATOM 2705 C C . VAL B 1 15 ? 1.263 47.688 1.312 1 90.06 15 VAL B C 1
ATOM 2707 O O . VAL B 1 15 ? 2.033 47.594 2.271 1 90.06 15 VAL B O 1
ATOM 2710 N N . SER B 1 16 ? -0.066 47.656 1.426 1 85.12 16 SER B N 1
ATOM 2711 C CA . SER B 1 16 ? -0.671 47.312 2.705 1 85.12 16 SER B CA 1
ATOM 2712 C C . SER B 1 16 ? -0.484 45.812 3.012 1 85.12 16 SER B C 1
ATOM 2714 O O . SER B 1 16 ? -0.258 45.031 2.104 1 85.12 16 SER B O 1
ATOM 2716 N N . VAL B 1 17 ? -0.554 45.469 4.328 1 85.69 17 VAL B N 1
ATOM 2717 C CA . VAL B 1 17 ? -0.49 44.094 4.77 1 85.69 17 VAL B CA 1
ATOM 2718 C C . VAL B 1 17 ? -1.607 43.281 4.105 1 85.69 17 VAL B C 1
ATOM 2720 O O . VAL B 1 17 ? -1.401 42.125 3.709 1 85.69 17 VAL B O 1
ATOM 2723 N N . SER B 1 18 ? -2.734 43.938 3.879 1 81.44 18 SER B N 1
ATOM 2724 C CA . SER B 1 18 ? -3.873 43.281 3.236 1 81.44 18 SER B CA 1
ATOM 2725 C C . SER B 1 18 ? -3.564 42.938 1.783 1 81.44 18 SER B C 1
ATOM 2727 O O . SER B 1 18 ? -3.941 41.844 1.303 1 81.44 18 SER B O 1
ATOM 2729 N N . THR B 1 19 ? -2.896 43.844 1.183 1 84.31 19 THR B N 1
ATOM 2730 C CA . THR B 1 19 ? -2.531 43.594 -0.212 1 84.31 19 THR B CA 1
ATOM 2731 C C . THR B 1 19 ? -1.578 42.438 -0.336 1 84.31 19 THR B C 1
ATOM 2733 O O . THR B 1 19 ? -1.729 41.594 -1.23 1 84.31 19 THR B O 1
ATOM 2736 N N . VAL B 1 20 ? -0.602 42.312 0.629 1 84.56 20 VAL B N 1
ATOM 2737 C CA . VAL B 1 20 ? 0.338 41.188 0.619 1 84.56 20 VAL B CA 1
ATOM 2738 C C . VAL B 1 20 ? -0.417 39.875 0.828 1 84.56 20 VAL B C 1
ATOM 2740 O O . VAL B 1 20 ? -0.169 38.906 0.126 1 84.56 20 VAL B O 1
ATOM 2743 N N . SER B 1 21 ? -1.318 39.938 1.707 1 76.19 21 SER B N 1
ATOM 2744 C CA . SER B 1 21 ? -2.113 38.75 2.004 1 76.19 21 SER B CA 1
ATOM 2745 C C . SER B 1 21 ? -2.906 38.281 0.784 1 76.19 21 SER B C 1
ATOM 2747 O O . SER B 1 21 ? -2.945 37.094 0.473 1 76.19 21 SER B O 1
ATOM 2749 N N . LEU B 1 22 ? -3.451 39.281 0.147 1 74.75 22 LEU B N 1
ATOM 2750 C CA . LEU B 1 22 ? -4.25 39 -1.037 1 74.75 22 LEU B CA 1
ATOM 2751 C C . LEU B 1 22 ? -3.379 38.406 -2.145 1 74.75 22 LEU B C 1
ATOM 2753 O O . LEU B 1 22 ? -3.791 37.469 -2.838 1 74.75 22 LEU B O 1
ATOM 2757 N N . VAL B 1 23 ? -2.207 38.906 -2.252 1 74.12 23 VAL B N 1
ATOM 2758 C CA . VAL B 1 23 ? -1.268 38.406 -3.252 1 74.12 23 VAL B CA 1
ATOM 2759 C C . VAL B 1 23 ? -0.874 36.969 -2.924 1 74.12 23 VAL B C 1
ATOM 2761 O O . VAL B 1 23 ? -0.864 36.125 -3.805 1 74.12 23 VAL B O 1
ATOM 2764 N N . LEU B 1 24 ? -0.591 36.75 -1.649 1 75.5 24 LEU B N 1
ATOM 2765 C CA . LEU B 1 24 ? -0.126 35.438 -1.2 1 75.5 24 LEU B CA 1
ATOM 2766 C C . LEU B 1 24 ? -1.216 34.406 -1.368 1 75.5 24 LEU B C 1
ATOM 2768 O O . LEU B 1 24 ? -0.923 33.219 -1.655 1 75.5 24 LEU B O 1
ATOM 2772 N N . ARG B 1 25 ? -2.457 34.812 -1.258 1 67.62 25 ARG B N 1
ATOM 2773 C CA . ARG B 1 25 ? -3.598 33.906 -1.342 1 67.62 25 ARG B CA 1
ATOM 2774 C C . ARG B 1 25 ? -4.16 33.875 -2.758 1 67.62 25 ARG B C 1
ATOM 2776 O O . ARG B 1 25 ? -5.137 33.156 -3.023 1 67.62 25 ARG B O 1
ATOM 2783 N N . GLN B 1 26 ? -3.459 34.625 -3.553 1 66.81 26 GLN B N 1
ATOM 2784 C CA . GLN B 1 26 ? -3.902 34.75 -4.934 1 66.81 26 GLN B CA 1
ATOM 2785 C C . GLN B 1 26 ? -5.391 35.094 -5.008 1 66.81 26 GLN B C 1
ATOM 2787 O O . GLN B 1 26 ? -6.133 34.469 -5.766 1 66.81 26 GLN B O 1
ATOM 2792 N N . LYS B 1 27 ? -5.762 35.875 -4.145 1 63.72 27 LYS B N 1
ATOM 2793 C CA . LYS B 1 27 ? -7.145 36.344 -4.086 1 63.72 27 LYS B CA 1
ATOM 2794 C C . LYS B 1 27 ? -7.219 37.844 -4.328 1 63.72 27 LYS B C 1
ATOM 2796 O O . LYS B 1 27 ? -6.223 38.562 -4.176 1 63.72 27 LYS B O 1
ATOM 2801 N N . GLY B 1 28 ? -8.312 38.344 -4.887 1 62.53 28 GLY B N 1
ATOM 2802 C CA . GLY B 1 28 ? -8.578 39.75 -5.059 1 62.53 28 GLY B CA 1
ATOM 2803 C C . GLY B 1 28 ? -8.133 40.281 -6.406 1 62.53 28 GLY B C 1
ATOM 2804 O O . GLY B 1 28 ? -7.516 39.562 -7.195 1 62.53 28 GLY B O 1
ATOM 2805 N N . LYS B 1 29 ? -8.57 41.406 -6.84 1 79.12 29 LYS B N 1
ATOM 2806 C CA . LYS B 1 29 ? -8.18 42.094 -8.07 1 79.12 29 LYS B CA 1
ATOM 2807 C C . LYS B 1 29 ? -6.945 42.969 -7.848 1 79.12 29 LYS B C 1
ATOM 2809 O O . LYS B 1 29 ? -7.066 44.156 -7.531 1 79.12 29 LYS B O 1
ATOM 2814 N N . ILE B 1 30 ? -5.805 42.312 -7.844 1 77.69 30 ILE B N 1
ATOM 2815 C CA . ILE B 1 30 ? -4.531 43.031 -7.668 1 77.69 30 ILE B CA 1
ATOM 2816 C C . ILE B 1 30 ? -3.787 43.094 -9 1 77.69 30 ILE B C 1
ATOM 2818 O O . ILE B 1 30 ? -3.812 42.125 -9.773 1 77.69 30 ILE B O 1
ATOM 2822 N N . SER B 1 31 ? -3.275 44.281 -9.367 1 83.31 31 SER B N 1
ATOM 2823 C CA . SER B 1 31 ? -2.557 44.469 -10.625 1 83.31 31 SER B CA 1
ATOM 2824 C C . SER B 1 31 ? -1.342 43.562 -10.703 1 83.31 31 SER B C 1
ATOM 2826 O O . SER B 1 31 ? -0.755 43.188 -9.68 1 83.31 31 SER B O 1
ATOM 2828 N N . GLU B 1 32 ? -1.021 43.156 -11.883 1 85.12 32 GLU B N 1
ATOM 2829 C CA . GLU B 1 32 ? 0.141 42.281 -12.117 1 85.12 32 GLU B CA 1
ATOM 2830 C C . GLU B 1 32 ? 1.417 42.938 -11.594 1 85.12 32 GLU B C 1
ATOM 2832 O O . GLU B 1 32 ? 2.303 42.25 -11.078 1 85.12 32 GLU B O 1
ATOM 2837 N N . ALA B 1 33 ? 1.489 44.25 -11.789 1 86.56 33 ALA B N 1
ATOM 2838 C CA . ALA B 1 33 ? 2.664 44.969 -11.32 1 86.56 33 ALA B CA 1
ATOM 2839 C C . ALA B 1 33 ? 2.838 44.812 -9.812 1 86.56 33 ALA B C 1
ATOM 2841 O O . ALA B 1 33 ? 3.949 44.625 -9.328 1 86.56 33 ALA B O 1
ATOM 2842 N N . THR B 1 34 ? 1.76 44.906 -9.102 1 86.94 34 THR B N 1
ATOM 2843 C CA . THR B 1 34 ? 1.793 44.781 -7.645 1 86.94 34 THR B CA 1
ATOM 2844 C C . THR B 1 34 ? 2.145 43.344 -7.23 1 86.94 34 THR B C 1
ATOM 2846 O O . THR B 1 34 ? 2.912 43.156 -6.289 1 86.94 34 THR B O 1
ATOM 2849 N N . ILE B 1 35 ? 1.615 42.406 -7.855 1 87.25 35 ILE B N 1
ATOM 2850 C CA . ILE B 1 35 ? 1.89 41 -7.586 1 87.25 35 ILE B CA 1
ATOM 2851 C C . ILE B 1 35 ? 3.381 40.719 -7.762 1 87.25 35 ILE B C 1
ATOM 2853 O O . ILE B 1 35 ? 4.008 40.094 -6.902 1 87.25 35 ILE B O 1
ATOM 2857 N N . GLU B 1 36 ? 3.912 41.156 -8.797 1 86.88 36 GLU B N 1
ATOM 2858 C CA . GLU B 1 36 ? 5.332 40.969 -9.07 1 86.88 36 GLU B CA 1
ATOM 2859 C C . GLU B 1 36 ? 6.199 41.625 -8.008 1 86.88 36 GLU B C 1
ATOM 2861 O O . GLU B 1 36 ? 7.199 41.062 -7.566 1 86.88 36 GLU B O 1
ATOM 2866 N N . LYS B 1 37 ? 5.855 42.844 -7.73 1 87.56 37 LYS B N 1
ATOM 2867 C CA . LYS B 1 37 ? 6.598 43.562 -6.715 1 87.56 37 LYS B CA 1
ATOM 2868 C C . LYS B 1 37 ? 6.594 42.844 -5.383 1 87.56 37 LYS B C 1
ATOM 2870 O O . LYS B 1 37 ? 7.641 42.688 -4.746 1 87.56 37 LYS B O 1
ATOM 2875 N N . VAL B 1 38 ? 5.422 42.406 -4.973 1 87.19 38 VAL B N 1
ATOM 2876 C CA . VAL B 1 38 ? 5.277 41.688 -3.711 1 87.19 38 VAL B CA 1
ATOM 2877 C C . VAL B 1 38 ? 6.07 40.375 -3.76 1 87.19 38 VAL B C 1
ATOM 2879 O O . VAL B 1 38 ? 6.797 40.031 -2.82 1 87.19 38 VAL B O 1
ATOM 2882 N N . ASN B 1 39 ? 5.969 39.719 -4.82 1 84.88 39 ASN B N 1
ATOM 2883 C CA . ASN B 1 39 ? 6.695 38.438 -4.969 1 84.88 39 ASN B CA 1
ATOM 2884 C C . ASN B 1 39 ? 8.203 38.656 -4.938 1 84.88 39 ASN B C 1
ATOM 2886 O O . ASN B 1 39 ? 8.938 37.844 -4.379 1 84.88 39 ASN B O 1
ATOM 2890 N N . ALA B 1 40 ? 8.703 39.719 -5.586 1 84.75 40 ALA B N 1
ATOM 2891 C CA . ALA B 1 40 ? 10.117 40.031 -5.566 1 84.75 40 ALA B CA 1
ATOM 2892 C C . ALA B 1 40 ? 10.609 40.281 -4.137 1 84.75 40 ALA B C 1
ATOM 2894 O O . ALA B 1 40 ? 11.688 39.812 -3.762 1 84.75 40 ALA B O 1
ATOM 2895 N N . VAL B 1 41 ? 9.797 40.938 -3.393 1 85.06 41 VAL B N 1
ATOM 2896 C CA . VAL B 1 41 ? 10.156 41.25 -2.014 1 85.06 41 VAL B CA 1
ATOM 2897 C C . VAL B 1 41 ? 10.141 39.969 -1.176 1 85.06 41 VAL B C 1
ATOM 2899 O O . VAL B 1 41 ? 11.008 39.781 -0.321 1 85.06 41 VAL B O 1
ATOM 2902 N N . ILE B 1 42 ? 9.141 39.188 -1.419 1 80.81 42 ILE B N 1
ATOM 2903 C CA . ILE B 1 42 ? 9.023 37.906 -0.723 1 80.81 42 ILE B CA 1
ATOM 2904 C C . ILE B 1 42 ? 10.289 37.062 -0.946 1 80.81 42 ILE B C 1
ATOM 2906 O O . ILE B 1 42 ? 10.859 36.531 0.002 1 80.81 42 ILE B O 1
ATOM 2910 N N . LYS B 1 43 ? 10.695 37.062 -2.109 1 78.19 43 LYS B N 1
ATOM 2911 C CA . LYS B 1 43 ? 11.906 36.312 -2.459 1 78.19 43 LYS B CA 1
ATOM 2912 C C . LYS B 1 43 ? 13.141 36.938 -1.811 1 78.19 43 LYS B C 1
ATOM 2914 O O . LYS B 1 43 ? 13.992 36.219 -1.28 1 78.19 43 LYS B O 1
ATOM 2919 N N . GLN B 1 44 ? 13.188 38.25 -1.913 1 78.19 44 GLN B N 1
ATOM 2920 C CA . GLN B 1 44 ? 14.32 39 -1.378 1 78.19 44 GLN B CA 1
ATOM 2921 C C . GLN B 1 44 ? 14.453 38.781 0.128 1 78.19 44 GLN B C 1
ATOM 2923 O O . GLN B 1 44 ? 15.562 38.594 0.64 1 78.19 44 GLN B O 1
ATOM 2928 N N . LEU B 1 45 ? 13.328 38.781 0.795 1 79 45 LEU B N 1
ATOM 2929 C CA . LEU B 1 45 ? 13.336 38.719 2.252 1 79 45 LEU B CA 1
ATOM 2930 C C . LEU B 1 45 ? 13.32 37.25 2.73 1 79 45 LEU B C 1
ATOM 2932 O O . LEU B 1 45 ? 13.57 37 3.906 1 79 45 LEU B O 1
ATOM 2936 N N . GLY B 1 46 ? 13.031 36.406 1.758 1 73.75 46 GLY B N 1
ATOM 2937 C CA . GLY B 1 46 ? 12.883 35.031 2.137 1 73.75 46 GLY B CA 1
ATOM 2938 C C . GLY B 1 46 ? 11.656 34.75 2.986 1 73.75 46 GLY B C 1
ATOM 2939 O O . GLY B 1 46 ? 11.688 33.938 3.9 1 73.75 46 GLY B O 1
ATOM 2940 N N . TYR B 1 47 ? 10.617 35.625 2.727 1 71.12 47 TYR B N 1
ATOM 2941 C CA . TYR B 1 47 ? 9.383 35.531 3.498 1 71.12 47 TYR B CA 1
ATOM 2942 C C . TYR B 1 47 ? 8.625 34.25 3.127 1 71.12 47 TYR B C 1
ATOM 2944 O O . TYR B 1 47 ? 8.438 33.969 1.944 1 71.12 47 TYR B O 1
ATOM 2952 N N . VAL B 1 48 ? 8.406 33.5 4.129 1 66.19 48 VAL B N 1
ATOM 2953 C CA . VAL B 1 48 ? 7.57 32.312 3.928 1 66.19 48 VAL B CA 1
ATOM 2954 C C . VAL B 1 48 ? 6.215 32.531 4.594 1 66.19 48 VAL B C 1
ATOM 2956 O O . VAL B 1 48 ? 6.141 32.781 5.797 1 66.19 48 VAL B O 1
ATOM 2959 N N . HIS B 1 49 ? 5.215 32.625 3.609 1 66 49 HIS B N 1
ATOM 2960 C CA . HIS B 1 49 ? 3.854 32.781 4.105 1 66 49 HIS B CA 1
ATOM 2961 C C . HIS B 1 49 ? 3.445 31.625 5.012 1 66 49 HIS B C 1
ATOM 2963 O O . HIS B 1 49 ? 3.498 30.469 4.605 1 66 49 HIS B O 1
ATOM 2969 N N . ASN B 1 50 ? 3.266 32.062 6.293 1 63.81 50 ASN B N 1
ATOM 2970 C CA . ASN B 1 50 ? 2.771 31.047 7.223 1 63.81 50 ASN B CA 1
ATOM 2971 C C . ASN B 1 50 ? 1.285 30.766 7.012 1 63.81 50 ASN B C 1
ATOM 2973 O O . ASN B 1 50 ? 0.438 31.5 7.52 1 63.81 50 ASN B O 1
ATOM 2977 N N . VAL B 1 51 ? 1.003 29.812 6.234 1 62.59 51 VAL B N 1
ATOM 2978 C CA . VAL B 1 51 ? -0.358 29.469 5.832 1 62.59 51 VAL B CA 1
ATOM 2979 C C . VAL B 1 51 ? -1.185 29.094 7.059 1 62.59 51 VAL B C 1
ATOM 2981 O O . VAL B 1 51 ? -2.375 29.406 7.133 1 62.59 51 VAL B O 1
ATOM 2984 N N . ALA B 1 52 ? -0.513 28.453 7.969 1 63.12 52 ALA B N 1
ATOM 2985 C CA . ALA B 1 52 ? -1.237 28.109 9.188 1 63.12 52 ALA B CA 1
ATOM 2986 C C . ALA B 1 52 ? -1.79 29.359 9.875 1 63.12 52 ALA B C 1
ATOM 2988 O O . ALA B 1 52 ? -2.945 29.375 10.305 1 63.12 52 ALA B O 1
ATOM 2989 N N . ALA B 1 53 ? -0.985 30.344 9.867 1 58.94 53 ALA B N 1
ATOM 2990 C CA . ALA B 1 53 ? -1.396 31.609 10.461 1 58.94 53 ALA B CA 1
ATOM 2991 C C . ALA B 1 53 ? -2.49 32.281 9.633 1 58.94 53 ALA B C 1
ATOM 2993 O O . ALA B 1 53 ? -3.447 32.812 10.18 1 58.94 53 ALA B O 1
ATOM 2994 N N . ALA B 1 54 ? -2.303 32.156 8.383 1 59.97 54 ALA B N 1
ATOM 2995 C CA . ALA B 1 54 ? -3.285 32.75 7.484 1 59.97 54 ALA B CA 1
ATOM 2996 C C . ALA B 1 54 ? -4.633 32.062 7.598 1 59.97 54 ALA B C 1
ATOM 2998 O O . ALA B 1 54 ? -5.68 32.719 7.609 1 59.97 54 ALA B O 1
ATOM 2999 N N . ASN B 1 55 ? -4.57 30.812 7.59 1 63.44 55 ASN B N 1
ATOM 3000 C CA . ASN B 1 55 ? -5.785 30.016 7.746 1 63.44 55 ASN B CA 1
ATOM 3001 C C . ASN B 1 55 ? -6.527 30.375 9.031 1 63.44 55 ASN B C 1
ATOM 3003 O O . ASN B 1 55 ? -7.758 30.453 9.039 1 63.44 55 ASN B O 1
ATOM 3007 N N . LEU B 1 56 ? -5.824 30.609 9.977 1 57.47 56 LEU B N 1
ATOM 3008 C CA . LEU B 1 56 ? -6.395 30.969 11.273 1 57.47 56 LEU B CA 1
ATOM 3009 C C . LEU B 1 56 ? 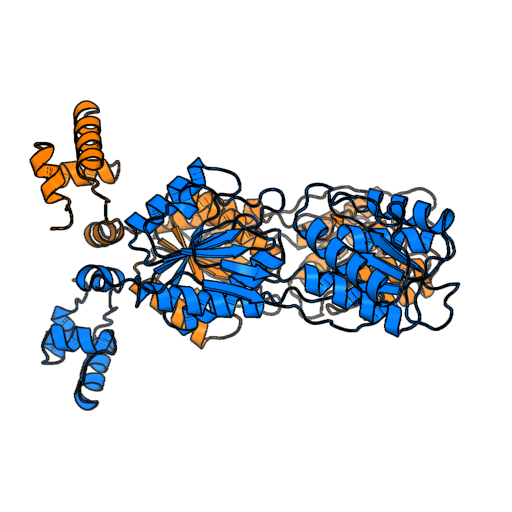-7.102 32.312 11.203 1 57.47 56 LEU B C 1
ATOM 3011 O O . LEU B 1 56 ? -8.18 32.469 11.773 1 57.47 56 LEU B O 1
ATOM 3015 N N . ARG B 1 57 ? -6.508 33.156 10.375 1 52.91 57 ARG B N 1
ATOM 3016 C CA . ARG B 1 57 ? -7.047 34.5 10.281 1 52.91 57 ARG B CA 1
ATOM 3017 C C . ARG B 1 57 ? -8.281 34.531 9.391 1 52.91 57 ARG B C 1
ATOM 3019 O O . ARG B 1 57 ? -9.25 35.25 9.688 1 52.91 57 ARG B O 1
ATOM 3026 N N . SER B 1 58 ? -8.172 33.812 8.297 1 56.88 58 SER B N 1
ATOM 3027 C CA . SER B 1 58 ? -9.242 33.844 7.305 1 56.88 58 SER B CA 1
ATOM 3028 C C . SER B 1 58 ? -10.305 32.781 7.598 1 56.88 58 SER B C 1
ATOM 3030 O O . SER B 1 58 ? -11.336 32.75 6.918 1 56.88 58 SER B O 1
ATOM 3032 N N . ASN B 1 59 ? -10.164 32.062 8.625 1 61.28 59 ASN B N 1
ATOM 3033 C CA . ASN B 1 59 ? -11.062 30.969 8.953 1 61.28 59 ASN B CA 1
ATOM 3034 C C . ASN B 1 59 ? -11.1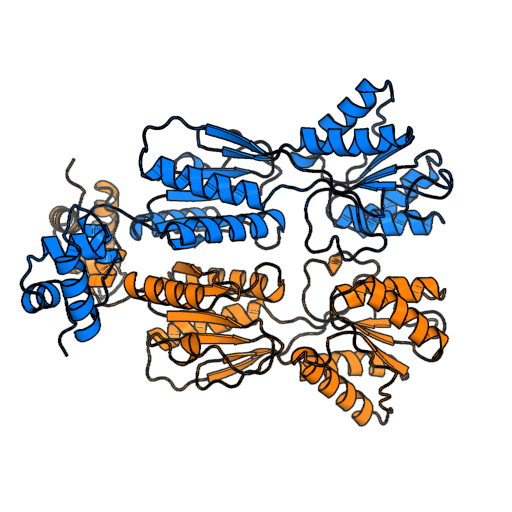88 29.984 7.797 1 61.28 59 ASN B C 1
ATOM 3036 O O . ASN B 1 59 ? -12.289 29.547 7.465 1 61.28 59 ASN B O 1
ATOM 3040 N N . THR B 1 60 ? -10.156 30.016 6.984 1 72.81 60 THR B N 1
ATOM 3041 C CA . THR B 1 60 ? -10.109 29.016 5.918 1 72.81 60 THR B CA 1
ATOM 3042 C C . THR B 1 60 ? -9.008 28 6.184 1 72.81 60 THR B C 1
ATOM 3044 O O . THR B 1 60 ? -8.133 28.219 7.027 1 72.81 60 THR B O 1
ATOM 3047 N N . SER B 1 61 ? -9.234 26.766 5.719 1 84.81 61 SER B N 1
ATOM 3048 C CA . SER B 1 61 ? -8.234 25.719 5.898 1 84.81 61 SER B CA 1
ATOM 3049 C C . SER B 1 61 ? -8.07 24.891 4.629 1 84.81 61 SER B C 1
ATOM 3051 O O . SER B 1 61 ? -9.047 24.594 3.941 1 84.81 61 SER B O 1
ATOM 3053 N N . ASN B 1 62 ? -6.824 24.688 4.32 1 88.19 62 ASN B N 1
ATOM 3054 C CA . ASN B 1 62 ? -6.52 23.812 3.189 1 88.19 62 ASN B CA 1
ATOM 3055 C C . ASN B 1 62 ? -6.043 22.438 3.65 1 88.19 62 ASN B C 1
ATOM 3057 O O . ASN B 1 62 ? -5.355 21.734 2.908 1 88.19 62 ASN B O 1
ATOM 3061 N N . LEU B 1 63 ? -6.43 22.109 4.867 1 90.88 63 LEU B N 1
ATOM 3062 C CA . LEU B 1 63 ? -6.016 20.828 5.441 1 90.88 63 LEU B CA 1
ATOM 3063 C C . LEU B 1 63 ? -7.148 19.8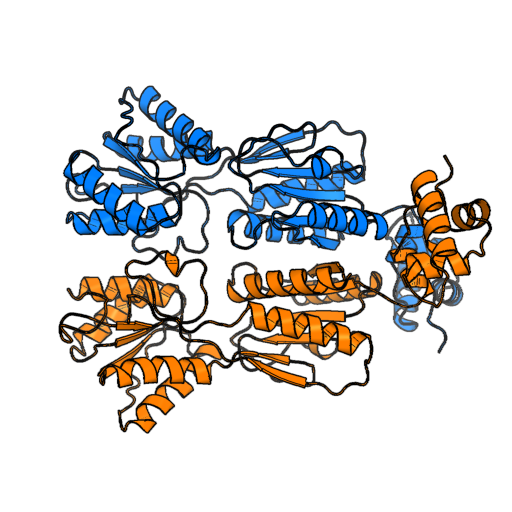12 5.375 1 90.88 63 LEU B C 1
ATOM 3065 O O . LEU B 1 63 ? -8.281 20.109 5.77 1 90.88 63 LEU B O 1
ATOM 3069 N N . ILE B 1 64 ? -6.812 18.688 4.828 1 96.12 64 ILE B N 1
ATOM 3070 C CA . ILE B 1 64 ? -7.781 17.609 4.758 1 96.12 64 ILE B CA 1
ATOM 3071 C C . ILE B 1 64 ? -7.266 16.406 5.547 1 96.12 64 ILE B C 1
ATOM 3073 O O . ILE B 1 64 ? -6.098 16.031 5.426 1 96.12 64 ILE B O 1
ATOM 3077 N N . GLY B 1 65 ? -8.102 15.883 6.438 1 97 65 GLY B N 1
ATOM 3078 C CA . GLY B 1 65 ? -7.785 14.633 7.109 1 97 65 GLY B CA 1
ATOM 3079 C C . GLY B 1 65 ? -8.203 13.406 6.32 1 97 65 GLY B C 1
ATOM 3080 O O . GLY B 1 65 ? -9.336 13.336 5.828 1 97 65 GLY B O 1
ATOM 3081 N N . LEU B 1 66 ? -7.293 12.523 6.125 1 97.44 66 LEU B N 1
ATOM 3082 C CA . LEU B 1 66 ? -7.555 11.242 5.473 1 97.44 66 LEU B CA 1
ATOM 3083 C C . LEU B 1 66 ? -7.336 10.086 6.438 1 97.44 66 LEU B C 1
ATOM 3085 O O . LEU B 1 66 ? -6.234 9.906 6.965 1 97.44 66 LEU B O 1
ATOM 3089 N N . ILE B 1 67 ? -8.391 9.312 6.66 1 96.19 67 ILE B N 1
ATOM 3090 C CA . ILE B 1 67 ? -8.32 8.203 7.605 1 96.19 67 ILE B CA 1
ATOM 3091 C C . ILE B 1 67 ? -8.352 6.875 6.855 1 96.19 67 ILE B C 1
ATOM 3093 O O . ILE B 1 67 ? -9.312 6.582 6.141 1 96.19 67 ILE B O 1
ATOM 3097 N N . ILE B 1 68 ? -7.312 6.137 7.031 1 92.94 68 ILE B N 1
ATOM 3098 C CA . ILE B 1 68 ? -7.195 4.82 6.418 1 92.94 68 ILE B CA 1
ATOM 3099 C C . ILE B 1 68 ? -7.078 3.752 7.504 1 92.94 68 ILE B C 1
ATOM 3101 O O . ILE B 1 68 ? -6.312 3.91 8.453 1 92.94 68 ILE B O 1
ATOM 3105 N N . ARG B 1 69 ? -7.816 2.732 7.348 1 83.75 69 ARG B N 1
ATOM 3106 C CA . ARG B 1 69 ? -7.848 1.675 8.352 1 83.75 69 ARG B CA 1
ATOM 3107 C C . ARG B 1 69 ? -6.777 0.625 8.078 1 83.75 69 ARG B C 1
ATOM 3109 O O . ARG B 1 69 ? -6.207 0.054 9.008 1 83.75 69 ARG B O 1
ATOM 3116 N N . ASP B 1 70 ? -6.578 0.412 6.773 1 82.19 70 ASP B N 1
ATOM 3117 C CA . ASP B 1 70 ? -5.738 -0.734 6.438 1 82.19 70 ASP B CA 1
ATOM 3118 C C . ASP B 1 70 ? -4.828 -0.419 5.254 1 82.19 70 ASP B C 1
ATOM 3120 O O . ASP B 1 70 ? -5.285 -0.383 4.109 1 82.19 70 ASP B O 1
ATOM 3124 N N . PHE B 1 71 ? -3.547 -0.396 5.543 1 83 71 PHE B N 1
ATOM 3125 C CA . PHE B 1 71 ? -2.578 -0.108 4.488 1 83 71 PHE B CA 1
ATOM 3126 C C . PHE B 1 71 ? -2.275 -1.36 3.676 1 83 71 PHE B C 1
ATOM 3128 O O . PHE B 1 71 ? -1.629 -1.285 2.629 1 83 71 PHE B O 1
ATOM 3135 N N . ASN B 1 72 ? -2.807 -2.51 4.094 1 77.31 72 ASN B N 1
ATOM 3136 C CA . ASN B 1 72 ? -2.568 -3.752 3.363 1 77.31 72 ASN B CA 1
ATOM 3137 C C . ASN B 1 72 ? -3.664 -4.02 2.336 1 77.31 72 ASN B C 1
ATOM 3139 O O . ASN B 1 72 ? -3.605 -5.004 1.601 1 77.31 72 ASN B O 1
ATOM 3143 N N . ASP B 1 73 ? -4.578 -3.109 2.305 1 82.12 73 ASP B N 1
ATOM 3144 C CA . ASP B 1 73 ? -5.637 -3.191 1.306 1 82.12 73 ASP B CA 1
ATOM 3145 C C . ASP B 1 73 ? -5.293 -2.367 0.067 1 82.12 73 ASP B C 1
ATOM 3147 O O . ASP B 1 73 ? -5.172 -1.143 0.143 1 82.12 73 ASP B O 1
ATOM 3151 N N . SER B 1 74 ? -5.164 -3.088 -1.073 1 81.81 74 SER B N 1
ATOM 3152 C CA . SER B 1 74 ? -4.719 -2.441 -2.303 1 81.81 74 SER B CA 1
ATOM 3153 C C . SER B 1 74 ? -5.695 -1.357 -2.744 1 81.81 74 SER B C 1
ATOM 3155 O O . SER B 1 74 ? -5.285 -0.329 -3.287 1 81.81 74 SER B O 1
ATOM 3157 N N . PHE B 1 75 ? -6.945 -1.619 -2.553 1 86.62 75 PHE B N 1
ATOM 3158 C CA . PHE B 1 75 ? -7.934 -0.615 -2.922 1 86.62 75 PHE B CA 1
ATOM 3159 C C . PHE B 1 75 ? -7.742 0.66 -2.111 1 86.62 75 PHE B C 1
ATOM 3161 O O . PHE B 1 75 ? -7.688 1.757 -2.672 1 86.62 75 PHE B O 1
ATOM 3168 N N . CYS B 1 76 ? -7.578 0.528 -0.833 1 89.31 76 CYS B N 1
ATOM 3169 C CA . CYS B 1 76 ? -7.422 1.671 0.058 1 89.31 76 CYS B CA 1
ATOM 3170 C C . CYS B 1 76 ? -6.164 2.461 -0.287 1 89.31 76 CYS B C 1
ATOM 3172 O O . CYS B 1 76 ? -6.188 3.693 -0.322 1 89.31 76 CYS B O 1
ATOM 3174 N N . VAL B 1 77 ? -5.152 1.764 -0.575 1 89 77 VAL B N 1
ATOM 3175 C CA . VAL B 1 77 ? -3.879 2.416 -0.857 1 89 77 VAL B CA 1
ATOM 3176 C C . VAL B 1 77 ? -3.969 3.174 -2.18 1 89 77 VAL B C 1
ATOM 3178 O O . VAL B 1 77 ? -3.498 4.309 -2.283 1 89 77 VAL B O 1
ATOM 3181 N N . ASN B 1 78 ? -4.598 2.578 -3.168 1 89.81 78 ASN B N 1
ATOM 3182 C CA . ASN B 1 78 ? -4.738 3.219 -4.469 1 89.81 78 ASN B CA 1
ATOM 3183 C C . ASN B 1 78 ? -5.648 4.441 -4.398 1 89.81 78 ASN B C 1
ATOM 3185 O O . ASN B 1 78 ? -5.375 5.465 -5.031 1 89.81 78 ASN B O 1
ATOM 3189 N N . VAL B 1 79 ? -6.668 4.254 -3.656 1 93.88 79 VAL B N 1
ATOM 3190 C CA . VAL B 1 79 ? -7.582 5.379 -3.49 1 93.88 79 VAL B CA 1
ATOM 3191 C C . VAL B 1 79 ? -6.867 6.52 -2.766 1 93.88 79 VAL B C 1
ATOM 3193 O O . VAL B 1 79 ? -7.008 7.688 -3.141 1 93.88 79 VAL B O 1
ATOM 3196 N N . MET B 1 80 ? -6.145 6.152 -1.73 1 94.44 80 MET B N 1
ATOM 3197 C CA . MET B 1 80 ? -5.383 7.148 -0.983 1 94.44 80 MET B CA 1
ATOM 3198 C C . MET B 1 80 ? -4.434 7.91 -1.902 1 94.44 80 MET B C 1
ATOM 3200 O O . MET B 1 80 ? -4.371 9.141 -1.858 1 94.44 80 MET B O 1
ATOM 3204 N N . ALA B 1 81 ? -3.727 7.195 -2.732 1 91.81 81 ALA B N 1
ATOM 3205 C CA . ALA B 1 81 ? -2.799 7.82 -3.67 1 91.81 81 ALA B CA 1
ATOM 3206 C C . ALA B 1 81 ? -3.523 8.812 -4.578 1 91.81 81 ALA B C 1
ATOM 3208 O O . ALA B 1 81 ? -3.029 9.914 -4.82 1 91.81 81 ALA B O 1
ATOM 3209 N N . SER B 1 82 ? -4.621 8.406 -5.039 1 94.25 82 SER B N 1
ATOM 3210 C CA . SER B 1 82 ? -5.414 9.242 -5.934 1 94.25 82 SER B CA 1
ATOM 3211 C C . SER B 1 82 ? -5.945 10.477 -5.215 1 94.25 82 SER B C 1
ATOM 3213 O O . SER B 1 82 ? -5.883 11.586 -5.746 1 94.25 82 SER B O 1
ATOM 3215 N N . VAL B 1 83 ? -6.434 10.289 -3.986 1 96.81 83 VAL B N 1
ATOM 3216 C CA . VAL B 1 83 ? -6.945 11.398 -3.182 1 96.81 83 VAL B CA 1
ATOM 3217 C C . VAL B 1 83 ? -5.844 12.43 -2.971 1 96.81 83 VAL B C 1
ATOM 3219 O O . VAL B 1 83 ? -6.055 13.625 -3.195 1 96.81 83 VAL B O 1
ATOM 3222 N N . VAL B 1 84 ? -4.688 11.953 -2.547 1 94.44 84 VAL B N 1
ATOM 3223 C CA . VAL B 1 84 ? -3.566 12.836 -2.264 1 94.44 84 VAL B CA 1
ATOM 3224 C C . VAL B 1 84 ? -3.168 13.586 -3.531 1 94.44 84 VAL B C 1
ATOM 3226 O O . VAL B 1 84 ? -2.99 14.812 -3.51 1 94.44 84 VAL B O 1
ATOM 3229 N N . HIS B 1 85 ? -3.141 12.906 -4.625 1 90.94 85 HIS B N 1
ATOM 3230 C CA . HIS B 1 85 ? -2.746 13.477 -5.906 1 90.94 85 HIS B CA 1
ATOM 3231 C C . HIS B 1 85 ? -3.672 14.617 -6.309 1 90.94 85 HIS B C 1
ATOM 3233 O O . HIS B 1 85 ? -3.211 15.719 -6.621 1 90.94 85 HIS B O 1
ATOM 3239 N N . TYR B 1 86 ? -4.891 14.43 -6.207 1 93.94 86 TYR B N 1
ATOM 3240 C CA . TYR B 1 86 ? -5.848 15.398 -6.723 1 93.94 86 TYR B CA 1
ATOM 3241 C C . TYR B 1 86 ? -6.047 16.547 -5.738 1 93.94 86 TYR B C 1
ATOM 3243 O O . TYR B 1 86 ? -6.289 17.688 -6.145 1 93.94 86 TYR B O 1
ATOM 3251 N N . LEU B 1 87 ? -5.914 16.266 -4.414 1 94.62 87 LEU B N 1
ATOM 3252 C CA . LEU B 1 87 ? -6.012 17.328 -3.428 1 94.62 87 LEU B CA 1
ATOM 3253 C C . LEU B 1 87 ? -4.793 18.25 -3.496 1 94.62 87 LEU B C 1
ATOM 3255 O O . LEU B 1 87 ? -4.926 19.469 -3.41 1 94.62 87 LEU B O 1
ATOM 3259 N N . GLU B 1 88 ? -3.654 17.609 -3.68 1 87.94 88 GLU B N 1
ATOM 3260 C CA . GLU B 1 88 ? -2.438 18.406 -3.791 1 87.94 88 GLU B CA 1
ATOM 3261 C C . GLU B 1 88 ? -2.5 19.344 -4.992 1 87.94 88 GLU B C 1
ATOM 3263 O O . GLU B 1 88 ? -2.07 20.5 -4.91 1 87.94 88 GLU B O 1
ATOM 3268 N N . LYS B 1 89 ? -3.004 18.875 -6.051 1 86.12 89 LYS B N 1
ATOM 3269 C CA . LYS B 1 89 ? -3.131 19.688 -7.266 1 86.12 89 LYS B CA 1
ATOM 3270 C C . LYS B 1 89 ? -4.043 20.891 -7.039 1 86.12 89 LYS B C 1
ATOM 3272 O O . LYS B 1 89 ? -3.928 21.891 -7.734 1 86.12 89 LYS B O 1
ATOM 3277 N N . GLN B 1 90 ? -4.871 20.781 -6.051 1 88.06 90 GLN B N 1
ATOM 3278 C CA . GLN B 1 90 ? -5.809 21.859 -5.75 1 88.06 90 GLN B CA 1
ATOM 3279 C C . GLN B 1 90 ? -5.297 22.719 -4.605 1 88.06 90 GLN B C 1
ATOM 3281 O O . GLN B 1 90 ? -6.012 23.609 -4.121 1 88.06 90 GLN B O 1
ATOM 3286 N N . GLY B 1 91 ? -4.09 22.406 -4.125 1 84.88 91 GLY B N 1
ATOM 3287 C CA . GLY B 1 91 ? -3.467 23.234 -3.102 1 84.88 91 GLY B CA 1
ATOM 3288 C C . GLY B 1 91 ? -3.797 22.781 -1.691 1 84.88 91 GLY B C 1
ATOM 3289 O O . GLY B 1 91 ? -3.535 23.5 -0.727 1 84.88 91 GLY B O 1
ATOM 3290 N N . TYR B 1 92 ? -4.418 21.594 -1.564 1 90.5 92 TYR B N 1
ATOM 3291 C CA . TYR B 1 92 ? -4.727 21.062 -0.242 1 90.5 92 TYR B CA 1
ATOM 3292 C C . TYR B 1 92 ? -3.611 20.156 0.252 1 90.5 92 TYR B C 1
ATOM 3294 O O . TYR B 1 92 ? -2.865 19.578 -0.548 1 90.5 92 TYR B O 1
ATOM 3302 N N . MET B 1 93 ? -3.527 20.094 1.533 1 89.94 93 MET B N 1
ATOM 3303 C CA . MET B 1 93 ? -2.594 19.188 2.191 1 89.94 93 MET B CA 1
ATOM 3304 C C . MET B 1 93 ? -3.342 18.078 2.943 1 89.94 93 MET B C 1
ATOM 3306 O O . MET B 1 93 ? -4.402 18.328 3.518 1 89.94 93 MET B O 1
ATOM 3310 N N . VAL B 1 94 ? -2.715 16.938 2.977 1 95.25 94 VAL B N 1
ATOM 3311 C CA . VAL B 1 94 ? -3.441 15.789 3.521 1 95.25 94 VAL B CA 1
ATOM 3312 C C . VAL B 1 94 ? -2.748 15.297 4.789 1 95.25 94 VAL B C 1
ATOM 3314 O O . VAL B 1 94 ? -1.563 14.961 4.766 1 95.25 94 VAL B O 1
ATOM 3317 N N . PHE B 1 95 ? -3.564 15.289 5.887 1 93.5 95 PHE B N 1
ATOM 3318 C CA . PHE B 1 95 ? -3.158 14.641 7.129 1 93.5 95 PHE B CA 1
ATOM 3319 C C . PHE B 1 95 ? -3.6 13.18 7.148 1 93.5 95 PHE B C 1
ATOM 3321 O O . PHE B 1 95 ? -4.785 12.883 6.977 1 93.5 95 PHE B O 1
ATOM 3328 N N . LEU B 1 96 ? -2.617 12.359 7.41 1 94.88 96 LEU B N 1
ATOM 3329 C CA . LEU B 1 96 ? -2.934 10.938 7.402 1 94.88 96 LEU B CA 1
ATOM 3330 C C . LEU B 1 96 ? -3.203 10.43 8.812 1 94.88 96 LEU B C 1
ATOM 3332 O O . LEU B 1 96 ? -2.432 10.703 9.734 1 94.88 96 LEU B O 1
ATOM 3336 N N . GLY B 1 97 ? -4.34 9.781 9 1 92.69 97 GLY B N 1
ATOM 3337 C CA . GLY B 1 97 ? -4.672 9.07 10.219 1 92.69 97 GLY B CA 1
ATOM 3338 C C . GLY B 1 97 ? -4.809 7.574 10.023 1 92.69 97 GLY B C 1
ATOM 3339 O O . GLY B 1 97 ? -5.359 7.125 9.016 1 92.69 97 GLY B O 1
ATOM 3340 N N . HIS B 1 98 ? -4.219 6.875 10.961 1 90.69 98 HIS B N 1
ATOM 3341 C CA . HIS B 1 98 ? -4.285 5.418 10.922 1 90.69 98 HIS B CA 1
ATOM 3342 C C . HIS B 1 98 ? -4.746 4.852 12.266 1 90.69 98 HIS B C 1
ATOM 3344 O O . HIS B 1 98 ? -3.953 4.262 13 1 90.69 98 HIS B O 1
ATOM 3350 N N . PRO B 1 99 ? -6.035 4.902 12.5 1 88.69 99 PRO B N 1
ATOM 3351 C CA . PRO B 1 99 ? -6.531 4.418 13.789 1 88.69 99 PRO B CA 1
ATOM 3352 C C . PRO B 1 99 ? -6.664 2.896 13.836 1 88.69 99 PRO B C 1
ATOM 3354 O O . PRO B 1 99 ? -6.934 2.33 14.898 1 88.69 99 PRO B O 1
ATOM 3357 N N . GLN B 1 100 ? -6.418 2.246 12.742 1 81.62 100 GLN B N 1
ATOM 3358 C CA . GLN B 1 100 ? -6.664 0.81 12.672 1 81.62 100 GLN B CA 1
ATOM 3359 C C . GLN B 1 100 ? -8.062 0.466 13.188 1 81.62 100 GLN B C 1
ATOM 3361 O O . GLN B 1 100 ? -9.047 1.074 12.766 1 81.62 100 GLN B O 1
ATOM 3366 N N . ASP B 1 101 ? -8.312 -0.491 14.07 1 81.62 101 ASP B N 1
ATOM 3367 C CA . ASP B 1 101 ? -9.625 -0.87 14.57 1 81.62 101 ASP B CA 1
ATOM 3368 C C . ASP B 1 101 ? -9.852 -0.346 15.984 1 81.62 101 ASP B C 1
ATOM 3370 O O . ASP B 1 101 ? -10.719 -0.841 16.703 1 81.62 101 ASP B O 1
ATOM 3374 N N . ASP B 1 102 ? -9.219 0.738 16.281 1 88.19 102 ASP B N 1
ATOM 3375 C CA . ASP B 1 102 ? -9.273 1.266 17.641 1 88.19 102 ASP B CA 1
ATOM 3376 C C . ASP B 1 102 ? -10.109 2.541 17.703 1 88.19 102 ASP B C 1
ATOM 3378 O O . ASP B 1 102 ? -9.695 3.582 17.172 1 88.19 102 ASP B O 1
ATOM 3382 N N . THR B 1 103 ? -11.18 2.453 18.422 1 90.81 103 THR B N 1
ATOM 3383 C CA . THR B 1 103 ? -12.109 3.576 18.516 1 90.81 103 THR B CA 1
ATOM 3384 C C . THR B 1 103 ? -11.445 4.758 19.234 1 90.81 103 THR B C 1
ATOM 3386 O O . THR B 1 103 ? -11.68 5.914 18.859 1 90.81 103 THR B O 1
ATOM 3389 N N . GLN B 1 104 ? -10.695 4.422 20.203 1 90 104 GLN B N 1
ATOM 3390 C CA . GLN B 1 104 ? -10.008 5.488 20.922 1 90 104 GLN B CA 1
ATOM 3391 C C . GLN B 1 104 ? -9.016 6.215 20.016 1 90 104 GLN B C 1
ATOM 3393 O O . GLN B 1 104 ? -8.906 7.441 20.078 1 90 104 GLN B O 1
ATOM 3398 N N . GLN B 1 105 ? -8.359 5.48 19.188 1 88.62 105 GLN B N 1
ATOM 3399 C CA . GLN B 1 105 ? -7.414 6.09 18.266 1 88.62 105 GLN B CA 1
ATOM 3400 C C . GLN B 1 105 ? -8.141 6.922 17.203 1 88.62 105 GLN B C 1
ATOM 3402 O O . GLN B 1 105 ? -7.645 7.969 16.781 1 88.62 105 GLN B O 1
ATOM 3407 N N . LEU B 1 106 ? -9.289 6.422 16.797 1 92.44 106 LEU B N 1
ATOM 3408 C CA . LEU B 1 106 ? -10.094 7.195 15.859 1 92.44 106 LEU B CA 1
ATOM 3409 C C . LEU B 1 106 ? -10.516 8.523 16.469 1 92.44 106 LEU B C 1
ATOM 3411 O O . LEU B 1 106 ? -10.438 9.57 15.82 1 92.44 106 LEU B O 1
ATOM 3415 N N . GLN B 1 107 ? -10.938 8.469 17.688 1 90.5 107 GLN B N 1
ATOM 3416 C CA . GLN B 1 107 ? -11.328 9.688 18.391 1 90.5 107 GLN B CA 1
ATOM 3417 C C . GLN B 1 107 ? -10.156 10.656 18.5 1 90.5 107 GLN B C 1
ATOM 3419 O O . GLN B 1 107 ? -10.32 11.859 18.281 1 90.5 107 GLN B O 1
ATOM 3424 N N . GLN B 1 108 ? -9.062 10.094 18.859 1 85.12 108 GLN B N 1
ATOM 3425 C CA . GLN B 1 108 ? -7.871 10.922 18.984 1 85.12 108 GLN B CA 1
ATOM 3426 C C . GLN B 1 108 ? -7.512 11.57 17.641 1 85.12 108 GLN B C 1
ATOM 3428 O O . GLN B 1 108 ? -7.129 12.742 17.609 1 85.12 108 GLN B O 1
ATOM 3433 N N . CYS B 1 109 ? -7.602 10.859 16.609 1 88.69 109 CYS B N 1
ATOM 3434 C CA . CYS B 1 109 ? -7.328 11.367 15.266 1 88.69 109 CYS B CA 1
ATOM 3435 C C . CYS B 1 109 ? -8.234 12.539 14.93 1 88.69 109 CYS B C 1
ATOM 3437 O O . CYS B 1 109 ? -7.766 13.594 14.5 1 88.69 109 CYS B O 1
ATOM 3439 N N . LEU B 1 110 ? -9.5 12.367 15.18 1 90.5 110 LEU B N 1
ATOM 3440 C CA . LEU B 1 110 ? -10.477 13.398 14.852 1 90.5 110 LEU B CA 1
ATOM 3441 C C . LEU B 1 110 ? -10.281 14.633 15.719 1 90.5 110 LEU B C 1
ATOM 3443 O O . LEU B 1 110 ? -10.43 15.766 15.242 1 90.5 110 LEU B O 1
ATOM 3447 N N . THR B 1 111 ? -9.953 14.375 16.953 1 85.44 111 THR B N 1
ATOM 3448 C CA . THR B 1 111 ? -9.656 15.484 17.859 1 85.44 111 THR B CA 1
ATOM 3449 C C . THR B 1 111 ? -8.438 16.266 17.359 1 85.44 111 THR B C 1
ATOM 3451 O O . THR B 1 111 ? -8.469 17.5 17.312 1 85.44 111 THR B O 1
ATOM 3454 N N . SER B 1 112 ? -7.445 15.547 16.969 1 83.19 112 SER B N 1
ATOM 3455 C CA . SER B 1 112 ? -6.246 16.188 16.453 1 83.19 112 SER B CA 1
ATOM 3456 C C . SER B 1 112 ? -6.547 16.984 15.18 1 83.19 112 SER B C 1
ATOM 3458 O O . SER B 1 112 ? -6.02 18.078 14.984 1 83.19 112 SER B O 1
ATOM 3460 N N . PHE B 1 113 ? -7.363 16.422 14.289 1 88.69 113 PHE B N 1
ATOM 3461 C CA . PHE B 1 113 ? -7.766 17.125 13.078 1 88.69 113 PHE B CA 1
ATOM 3462 C C . PHE B 1 113 ? -8.406 18.469 13.406 1 88.69 113 PHE B C 1
ATOM 3464 O O . PHE B 1 113 ? -8.039 19.5 12.844 1 88.69 113 PHE B O 1
ATOM 3471 N N . THR B 1 114 ? -9.273 18.391 14.352 1 83.5 114 THR B N 1
ATOM 3472 C CA . THR B 1 114 ? -9.984 19.594 14.75 1 83.5 114 THR B CA 1
ATOM 3473 C C . THR B 1 114 ? -9.031 20.625 15.344 1 83.5 114 THR B C 1
ATOM 3475 O O . THR B 1 114 ? -9.094 21.812 15 1 83.5 114 THR B O 1
ATOM 3478 N N . GLN B 1 115 ? -8.188 20.156 16.172 1 77.62 115 GLN B N 1
ATOM 3479 C CA . GLN B 1 115 ? -7.242 21.031 16.844 1 77.62 115 GLN B CA 1
ATOM 3480 C C . GLN B 1 115 ? -6.281 21.688 15.859 1 77.62 115 GLN B C 1
ATOM 3482 O O . GLN B 1 115 ? -5.801 22.797 16.094 1 77.62 115 GLN B O 1
ATOM 3487 N N . GLN B 1 116 ? -6.098 21.031 14.719 1 78.38 116 GLN B N 1
ATOM 3488 C CA . GLN B 1 116 ? -5.137 21.531 13.734 1 78.38 116 GLN B CA 1
ATOM 3489 C C . GLN B 1 116 ? -5.828 22.359 12.664 1 78.38 116 GLN B C 1
ATOM 3491 O O . GLN B 1 116 ? -5.176 22.875 11.758 1 78.38 116 GLN B O 1
ATOM 3496 N N . GLY B 1 117 ? -7.094 22.406 12.75 1 83.56 117 GLY B N 1
ATOM 3497 C CA . GLY B 1 117 ? -7.836 23.219 11.805 1 83.56 117 GLY B CA 1
ATOM 3498 C C . GLY B 1 117 ? -8.117 22.516 10.492 1 83.56 117 GLY B C 1
ATOM 3499 O O . GLY B 1 117 ? -8.156 23.141 9.438 1 83.56 117 GLY B O 1
ATOM 3500 N N . VAL B 1 118 ? -8.258 21.25 10.484 1 89.69 118 VAL B N 1
ATOM 3501 C CA . VAL B 1 118 ? -8.633 20.484 9.305 1 89.69 118 VAL B CA 1
ATOM 3502 C C . VAL B 1 118 ? -10.023 20.906 8.836 1 89.69 118 VAL B C 1
ATOM 3504 O O . VAL B 1 118 ? -10.93 21.109 9.648 1 89.69 118 VAL B O 1
ATOM 3507 N N . ALA B 1 119 ? -10.109 21.094 7.535 1 93.19 119 ALA B N 1
ATOM 3508 C CA . ALA B 1 119 ? -11.336 21.625 6.969 1 93.19 119 ALA B CA 1
ATOM 3509 C C . ALA B 1 119 ? -12.336 20.516 6.66 1 93.19 119 ALA B C 1
ATOM 3511 O O . ALA B 1 119 ? -13.547 20.734 6.633 1 93.19 119 ALA B O 1
ATOM 3512 N N . GLY B 1 120 ? -11.867 19.375 6.371 1 96.12 120 GLY B N 1
ATOM 3513 C CA . GLY B 1 120 ? -12.703 18.234 6.012 1 96.12 120 GLY B CA 1
ATOM 3514 C C . GLY B 1 120 ? -12.008 16.906 6.188 1 96.12 120 GLY B C 1
ATOM 3515 O O . GLY B 1 120 ? -10.789 16.844 6.352 1 96.12 120 GLY B O 1
ATOM 3516 N N . VAL B 1 121 ? -12.867 15.844 6.164 1 97.25 121 VAL B N 1
ATOM 3517 C CA . VAL B 1 121 ? -12.352 14.508 6.438 1 97.25 121 VAL B CA 1
ATOM 3518 C C . VAL B 1 121 ? -12.797 13.547 5.34 1 97.25 121 VAL B C 1
ATOM 3520 O O . VAL B 1 121 ? -13.953 13.578 4.914 1 97.25 121 VAL B O 1
ATOM 3523 N N . ILE B 1 122 ? -11.867 12.82 4.848 1 98.19 122 ILE B N 1
ATOM 3524 C CA . ILE B 1 122 ? -12.164 11.672 3.992 1 98.19 122 ILE B CA 1
ATOM 3525 C C . ILE B 1 122 ? -11.914 10.375 4.762 1 98.19 122 ILE B C 1
ATOM 3527 O O . ILE B 1 122 ? -10.828 10.18 5.32 1 98.19 122 ILE B O 1
ATOM 3531 N N . TYR B 1 123 ? -12.914 9.539 4.824 1 96.81 123 TYR B N 1
ATOM 3532 C CA . TYR B 1 123 ? -12.836 8.273 5.543 1 96.81 123 TYR B CA 1
ATOM 3533 C C . TYR B 1 123 ? -12.93 7.094 4.586 1 96.81 123 TYR B C 1
ATOM 3535 O O . TYR B 1 123 ? -13.922 6.945 3.867 1 96.81 123 TYR B O 1
ATOM 3543 N N . LEU B 1 124 ? -11.875 6.305 4.562 1 95.38 124 LEU B N 1
ATOM 3544 C CA . LEU B 1 124 ? -11.883 5.09 3.756 1 95.38 124 LEU B CA 1
ATOM 3545 C C . LEU B 1 124 ? -12.414 3.908 4.559 1 95.38 124 LEU B C 1
ATOM 3547 O O . LEU B 1 124 ? -11.727 3.398 5.449 1 95.38 124 LEU B O 1
ATOM 3551 N N . ASP B 1 125 ? -13.555 3.484 4.203 1 88.38 125 ASP B N 1
ATOM 3552 C CA . ASP B 1 125 ? -14.211 2.383 4.898 1 88.38 125 ASP B CA 1
ATOM 3553 C C . ASP B 1 125 ? -13.867 1.042 4.258 1 88.38 125 ASP B C 1
ATOM 3555 O O . ASP B 1 125 ? -14.266 0.766 3.123 1 88.38 125 ASP B O 1
ATOM 3559 N N . ALA B 1 126 ? -13.156 0.239 5.039 1 77.5 126 ALA B N 1
ATOM 3560 C CA . ALA B 1 126 ? -12.758 -1.077 4.547 1 77.5 126 ALA B CA 1
ATOM 3561 C C . ALA B 1 126 ? -13.359 -2.188 5.402 1 77.5 126 ALA B C 1
ATOM 3563 O O . ALA B 1 126 ? -12.852 -3.311 5.426 1 77.5 126 ALA B O 1
ATOM 3564 N N . ASN B 1 127 ? -14.367 -1.821 6.145 1 79.31 127 ASN B N 1
ATOM 3565 C CA . ASN B 1 127 ? -15.094 -2.855 6.871 1 79.31 127 ASN B CA 1
ATOM 3566 C C . ASN B 1 127 ? -16.141 -3.527 5.992 1 79.31 127 ASN B C 1
ATOM 3568 O O . ASN B 1 127 ? -17.203 -2.947 5.719 1 79.31 127 ASN B O 1
ATOM 3572 N N . HIS B 1 128 ? -15.852 -4.727 5.668 1 83.56 128 HIS B N 1
ATOM 3573 C CA . HIS B 1 128 ? -16.734 -5.414 4.727 1 83.56 128 HIS B CA 1
ATOM 3574 C C . HIS B 1 128 ? -17.75 -6.277 5.461 1 83.56 128 HIS B C 1
ATOM 3576 O O . HIS B 1 128 ? -18.484 -7.043 4.832 1 83.56 128 HIS B O 1
ATOM 3582 N N . ARG B 1 129 ? -17.797 -6.152 6.742 1 84.5 129 ARG B N 1
ATOM 3583 C CA . ARG B 1 129 ? -18.703 -6.992 7.516 1 84.5 129 ARG B CA 1
ATOM 3584 C C . ARG B 1 129 ? -19.906 -6.195 7.996 1 84.5 129 ARG B C 1
ATOM 3586 O O . ARG B 1 129 ? -20.969 -6.766 8.281 1 84.5 129 ARG B O 1
ATOM 3593 N N . LEU B 1 130 ? -19.672 -4.902 8.094 1 84.19 130 LEU B N 1
ATOM 3594 C CA . LEU B 1 130 ? -20.734 -4.051 8.625 1 84.19 130 LEU B CA 1
ATOM 3595 C C . LEU B 1 130 ? -21.047 -2.904 7.672 1 84.19 130 LEU B C 1
ATOM 3597 O O . LEU B 1 130 ? -20.125 -2.24 7.172 1 84.19 130 LEU B O 1
ATOM 3601 N N . ALA B 1 131 ? -22.328 -2.73 7.5 1 88 131 ALA B N 1
ATOM 3602 C CA . ALA B 1 131 ? -22.766 -1.61 6.668 1 88 131 ALA B CA 1
ATOM 3603 C C . ALA B 1 131 ? -22.703 -0.299 7.449 1 88 131 ALA B C 1
ATOM 3605 O O . ALA B 1 131 ? -22.625 0.779 6.855 1 88 131 ALA B O 1
ATOM 3606 N N . ALA B 1 132 ? -22.703 -0.41 8.703 1 89.88 132 ALA B N 1
ATOM 3607 C CA . ALA B 1 132 ? -22.719 0.785 9.539 1 89.88 132 ALA B CA 1
ATOM 3608 C C . ALA B 1 132 ? -21.344 1.445 9.578 1 89.88 132 ALA B C 1
ATOM 3610 O O . ALA B 1 132 ? -20.328 0.759 9.633 1 89.88 132 ALA B O 1
ATOM 3611 N N . ILE B 1 133 ? -21.359 2.713 9.539 1 92.25 133 ILE B N 1
ATOM 3612 C CA . ILE B 1 133 ? -20.156 3.514 9.711 1 92.25 133 ILE B CA 1
ATOM 3613 C C . ILE B 1 133 ? -19.953 3.846 11.188 1 92.25 133 ILE B C 1
ATOM 3615 O O . ILE B 1 133 ? -20.938 4 11.93 1 92.25 133 ILE B O 1
ATOM 3619 N N . PRO B 1 134 ? -18.688 3.916 11.633 1 93 134 PRO B N 1
ATOM 3620 C CA . PRO B 1 134 ? -18.484 4.289 13.031 1 93 134 PRO B CA 1
ATOM 3621 C C . PRO B 1 134 ? -19.203 5.578 13.414 1 93 134 PRO B C 1
ATOM 3623 O O . PRO B 1 134 ? -19.25 6.527 12.633 1 93 134 PRO B O 1
ATOM 3626 N N . ALA B 1 135 ? -19.719 5.633 14.539 1 94 135 ALA B N 1
ATOM 3627 C CA . ALA B 1 135 ? -20.484 6.773 15.023 1 94 135 ALA B CA 1
ATOM 3628 C C . ALA B 1 135 ? -19.656 8.055 15.008 1 94 135 ALA B C 1
ATOM 3630 O O . ALA B 1 135 ? -20.156 9.125 14.664 1 94 135 ALA B O 1
ATOM 3631 N N . LEU B 1 136 ? -18.375 7.906 15.336 1 94.06 136 LEU B N 1
ATOM 3632 C CA . LEU B 1 136 ? -17.484 9.062 15.383 1 94.06 136 LEU B CA 1
ATOM 3633 C C . LEU B 1 136 ? -17.375 9.711 14.016 1 94.06 136 LEU B C 1
ATOM 3635 O O . LEU B 1 136 ? -17.188 10.93 13.914 1 94.06 136 LEU B O 1
ATOM 3639 N N . ILE B 1 137 ? -17.516 8.883 12.945 1 94.88 137 ILE B N 1
ATOM 3640 C CA . ILE B 1 137 ? -17.438 9.398 11.586 1 94.88 137 ILE B CA 1
ATOM 3641 C C . ILE B 1 137 ? -18.797 9.977 11.164 1 94.88 137 ILE B C 1
ATOM 3643 O O . ILE B 1 137 ? -18.859 11.07 10.602 1 94.88 137 ILE B O 1
ATOM 3647 N N . SER B 1 138 ? -19.828 9.266 11.508 1 94.12 138 SER B N 1
ATOM 3648 C CA . SER B 1 138 ? -21.172 9.703 11.141 1 94.12 138 SER B CA 1
ATOM 3649 C C . SER B 1 138 ? -21.531 11.023 11.812 1 94.12 138 SER B C 1
ATOM 3651 O O . SER B 1 138 ? -22.281 11.828 11.25 1 94.12 138 SER B O 1
ATOM 3653 N N . GLU B 1 139 ? -20.922 11.273 12.961 1 92.81 139 GLU B N 1
ATOM 3654 C CA . GLU B 1 139 ? -21.281 12.453 13.75 1 92.81 139 GLU B CA 1
ATOM 3655 C C . GLU B 1 139 ? -20.172 13.5 13.711 1 92.81 139 GLU B C 1
ATOM 3657 O O . GLU B 1 139 ? -20.203 14.484 14.453 1 92.81 139 GLU B O 1
ATOM 3662 N N . CYS B 1 140 ? -19.234 13.211 12.875 1 91.88 140 CYS B N 1
ATOM 3663 C CA . CYS B 1 140 ? -18.141 14.164 12.75 1 91.88 140 CYS B CA 1
ATOM 3664 C C . CYS B 1 140 ? -18.656 15.547 12.367 1 91.88 140 CYS B C 1
ATOM 3666 O O . CYS B 1 140 ? -19.406 15.688 11.406 1 91.88 140 CYS B O 1
ATOM 3668 N N . PRO B 1 141 ? -18.25 16.547 13.141 1 90.31 141 PRO B N 1
ATOM 3669 C CA . PRO B 1 141 ? -18.766 17.891 12.836 1 90.31 141 PRO B CA 1
ATOM 3670 C C . PRO B 1 141 ? -18.156 18.484 11.57 1 90.31 141 PRO B C 1
ATOM 3672 O O . PRO B 1 141 ? -18.703 19.438 11.008 1 90.31 141 PRO B O 1
ATOM 3675 N N . LEU B 1 142 ? -17.078 18 11.094 1 91.94 142 LEU B N 1
ATOM 3676 C CA . LEU B 1 142 ? -16.438 18.484 9.883 1 91.94 142 LEU B CA 1
ATOM 3677 C C . LEU B 1 142 ? -17.094 17.891 8.641 1 91.94 142 LEU B C 1
ATOM 3679 O O . LEU B 1 142 ? -17.641 16.781 8.688 1 91.94 142 LEU B O 1
ATOM 3683 N N . PRO B 1 143 ? -17.062 18.688 7.5 1 95.62 143 PRO B N 1
ATOM 3684 C CA . PRO B 1 143 ? -17.422 18.047 6.234 1 95.62 143 PRO B CA 1
ATOM 3685 C C . PRO B 1 143 ? -16.734 16.703 6.039 1 95.62 143 PRO B C 1
ATOM 3687 O O . PRO B 1 143 ? -15.516 16.594 6.25 1 95.62 143 PRO B O 1
ATOM 3690 N N . THR B 1 144 ? -17.562 15.672 5.691 1 96.69 144 THR B N 1
ATOM 3691 C CA . THR B 1 144 ? -17 14.32 5.641 1 96.69 144 THR B CA 1
ATOM 3692 C C . THR B 1 144 ? -17.469 13.594 4.379 1 96.69 144 THR B C 1
ATOM 3694 O O . THR B 1 144 ? -18.641 13.656 4.016 1 96.69 144 THR B O 1
ATOM 3697 N N . VAL B 1 145 ? -16.562 12.977 3.68 1 97.94 145 VAL B N 1
ATOM 3698 C CA . VAL B 1 145 ? -16.828 12.094 2.551 1 97.94 145 VAL B CA 1
ATOM 3699 C C . VAL B 1 145 ? -16.375 10.672 2.883 1 97.94 145 VAL B C 1
ATOM 3701 O O . VAL B 1 145 ? -15.25 10.477 3.363 1 97.94 145 VAL B O 1
ATOM 3704 N N . ILE B 1 146 ? -17.266 9.711 2.656 1 97.31 146 ILE B N 1
ATOM 3705 C CA . ILE B 1 146 ? -16.953 8.312 2.908 1 97.31 146 ILE B CA 1
ATOM 3706 C C . ILE B 1 146 ? -16.688 7.594 1.584 1 97.31 146 ILE B C 1
ATOM 3708 O O . ILE B 1 146 ? -17.469 7.734 0.634 1 97.31 146 ILE B O 1
ATOM 3712 N N . ILE B 1 147 ? -15.57 6.965 1.484 1 96.88 147 ILE B N 1
ATOM 3713 C CA . ILE B 1 147 ? -15.305 6.047 0.38 1 96.88 147 ILE B CA 1
ATOM 3714 C C . ILE B 1 147 ? -15.484 4.605 0.851 1 96.88 147 ILE B C 1
ATOM 3716 O O . ILE B 1 147 ? -14.773 4.145 1.748 1 96.88 147 ILE B O 1
ATOM 3720 N N . ALA B 1 148 ? -16.391 3.898 0.274 1 94.25 148 ALA B N 1
ATOM 3721 C CA . ALA B 1 148 ? -16.766 2.58 0.777 1 94.25 148 ALA B CA 1
ATOM 3722 C C . ALA B 1 148 ? -16.516 1.502 -0.274 1 94.25 148 ALA B C 1
ATOM 3724 O O . ALA B 1 148 ? -16.781 1.71 -1.461 1 94.25 148 ALA B O 1
ATOM 3725 N N . GLU B 1 149 ? -15.984 0.386 0.19 1 92.38 149 GLU B N 1
ATOM 3726 C CA . GLU B 1 149 ? -15.758 -0.75 -0.7 1 92.38 149 GLU B CA 1
ATOM 3727 C C . GLU B 1 149 ? -17.031 -1.568 -0.877 1 92.38 149 GLU B C 1
ATOM 3729 O O . GLU B 1 149 ? -17.156 -2.35 -1.823 1 92.38 149 GLU B O 1
ATOM 3734 N N . SER B 1 150 ? -17.891 -1.49 0.105 1 92.38 150 SER B N 1
ATOM 3735 C CA . SER B 1 150 ? -19.188 -2.143 0.074 1 92.38 150 SER B CA 1
ATOM 3736 C C . SER B 1 150 ? -20.312 -1.17 0.454 1 92.38 150 SER B C 1
ATOM 3738 O O . SER B 1 150 ? -20.031 -0.024 0.82 1 92.38 150 SER B O 1
ATOM 3740 N N . THR B 1 151 ? -21.484 -1.613 0.334 1 90.31 151 THR B N 1
ATOM 3741 C CA . THR B 1 151 ? -22.625 -0.778 0.654 1 90.31 151 THR B CA 1
ATOM 3742 C C . THR B 1 151 ? -22.562 -0.298 2.102 1 90.31 151 THR B C 1
ATOM 3744 O O . THR B 1 151 ? -22.281 -1.082 3.008 1 90.31 151 THR B O 1
ATOM 3747 N N . VAL B 1 152 ? -22.781 0.973 2.234 1 92 152 VAL B N 1
ATOM 3748 C CA . VAL B 1 152 ? -22.828 1.531 3.582 1 92 152 VAL B CA 1
ATOM 3749 C C . VAL B 1 152 ? -24.125 2.293 3.789 1 92 152 VAL B C 1
ATOM 3751 O O . VAL B 1 152 ? -24.703 2.824 2.834 1 92 152 VAL B O 1
ATOM 3754 N N . SER B 1 153 ? -24.562 2.283 5.02 1 90.06 153 SER B N 1
ATOM 3755 C CA . SER B 1 153 ? -25.688 3.125 5.441 1 90.06 153 SER B CA 1
ATOM 3756 C C . SER B 1 153 ? -25.188 4.43 6.059 1 90.06 153 SER B C 1
ATOM 3758 O O . SER B 1 153 ? -24.625 4.43 7.156 1 90.06 153 SER B O 1
ATOM 3760 N N . SER B 1 154 ? -25.344 5.488 5.293 1 90.81 154 SER B N 1
ATOM 3761 C CA . SER B 1 154 ? -24.859 6.766 5.805 1 90.81 154 SER B CA 1
ATOM 3762 C C . SER B 1 154 ? -25.688 7.926 5.25 1 90.81 154 SER B C 1
ATOM 3764 O O . SER B 1 154 ? -26.172 7.867 4.117 1 90.81 154 SER B O 1
ATOM 3766 N N . HIS B 1 155 ? -25.812 8.969 6.055 1 91.69 155 HIS B N 1
ATOM 3767 C CA . HIS B 1 155 ? -26.438 10.211 5.613 1 91.69 155 HIS B CA 1
ATOM 3768 C C . HIS B 1 155 ? -25.406 11.195 5.07 1 91.69 155 HIS B C 1
ATOM 3770 O O . HIS B 1 155 ? -25.766 12.281 4.621 1 91.69 155 HIS B O 1
ATOM 3776 N N . ARG B 1 156 ? -24.188 10.742 5.086 1 93.88 156 ARG B N 1
ATOM 3777 C CA . ARG B 1 156 ? -23.094 11.578 4.594 1 93.88 156 ARG B CA 1
ATOM 3778 C C . ARG B 1 156 ? -22.844 11.328 3.109 1 93.88 156 ARG B C 1
ATOM 3780 O O . ARG B 1 156 ? -23.5 10.492 2.494 1 93.88 156 ARG B O 1
ATOM 3787 N N . ASP B 1 157 ? -21.938 12.164 2.506 1 96.75 157 ASP B N 1
ATOM 3788 C CA . ASP B 1 157 ? -21.469 11.914 1.146 1 96.75 157 ASP B CA 1
ATOM 3789 C C . ASP B 1 157 ? -20.734 10.578 1.059 1 96.75 157 ASP B C 1
ATOM 3791 O O . ASP B 1 157 ? -19.891 10.273 1.903 1 96.75 157 ASP B O 1
ATOM 3795 N N . VAL B 1 158 ? -21.156 9.789 0.073 1 97.19 158 VAL B N 1
ATOM 3796 C CA . VAL B 1 158 ? -20.562 8.461 -0.066 1 97.19 158 VAL B CA 1
ATOM 3797 C C . VAL B 1 158 ? -20.125 8.234 -1.511 1 97.19 158 VAL B C 1
ATOM 3799 O O . VAL B 1 158 ? -20.844 8.578 -2.447 1 97.19 158 VAL B O 1
ATOM 3802 N N . ILE B 1 159 ? -18.906 7.82 -1.648 1 97.56 159 ILE B N 1
ATOM 3803 C CA . ILE B 1 159 ? -18.422 7.23 -2.889 1 97.56 159 ILE B CA 1
ATOM 3804 C C . ILE B 1 159 ? -18.328 5.715 -2.74 1 97.56 159 ILE B C 1
ATOM 3806 O O . ILE B 1 159 ? -17.578 5.211 -1.899 1 97.56 159 ILE B O 1
ATOM 3810 N N . GLY B 1 160 ? -19.109 5 -3.48 1 95.5 160 GLY B N 1
ATOM 3811 C CA . GLY B 1 160 ? -19.156 3.549 -3.375 1 95.5 160 GLY B CA 1
ATOM 3812 C C . GLY B 1 160 ? -18.734 2.846 -4.648 1 95.5 160 GLY B C 1
ATOM 3813 O O . GLY B 1 160 ? -18.562 3.482 -5.691 1 95.5 160 GLY B O 1
ATOM 3814 N N . ARG B 1 161 ? -18.516 1.566 -4.484 1 94.06 161 ARG B N 1
ATOM 3815 C CA . ARG B 1 161 ? -18.172 0.682 -5.59 1 94.06 161 ARG B CA 1
ATOM 3816 C C . ARG B 1 161 ? -19.375 -0.14 -6.031 1 94.06 161 ARG B C 1
ATOM 3818 O O . ARG B 1 161 ? -20.156 -0.613 -5.199 1 94.06 161 ARG B O 1
ATOM 3825 N N . ASP B 1 162 ? -19.5 -0.337 -7.312 1 96.5 162 ASP B N 1
ATOM 3826 C CA . ASP B 1 162 ? -20.609 -1.135 -7.836 1 96.5 162 ASP B CA 1
ATOM 3827 C C . ASP B 1 162 ? -20.219 -2.607 -7.941 1 96.5 162 ASP B C 1
ATOM 3829 O O . ASP B 1 162 ? -20.016 -3.123 -9.039 1 96.5 162 ASP B O 1
ATOM 3833 N N . ASN B 1 163 ? -20.266 -3.256 -6.848 1 96.88 163 ASN B N 1
ATOM 3834 C CA . ASN B 1 163 ? -19.875 -4.66 -6.793 1 96.88 163 ASN B CA 1
ATOM 3835 C C . ASN B 1 163 ? -20.844 -5.547 -7.555 1 96.88 163 ASN B C 1
ATOM 3837 O O . ASN B 1 163 ? -20.453 -6.559 -8.133 1 96.88 163 ASN B O 1
ATOM 3841 N N . ARG B 1 164 ? -22.094 -5.18 -7.496 1 97.88 164 ARG B N 1
ATOM 3842 C CA . ARG B 1 164 ? -23.094 -5.941 -8.234 1 97.88 164 ARG B CA 1
ATOM 3843 C C . ARG B 1 164 ? -22.828 -5.898 -9.734 1 97.88 164 ARG B C 1
ATOM 3845 O O . ARG B 1 164 ? -22.875 -6.93 -10.406 1 97.88 164 ARG B O 1
ATOM 3852 N N . GLN B 1 165 ? -22.562 -4.73 -10.172 1 98.06 165 GLN B N 1
ATOM 3853 C CA . GLN B 1 165 ? -22.219 -4.582 -11.578 1 98.06 165 GLN B CA 1
ATOM 3854 C C . GLN B 1 165 ? -20.969 -5.379 -11.922 1 98.06 165 GLN B C 1
ATOM 3856 O O . GLN B 1 165 ? -20.891 -5.988 -12.992 1 98.06 165 GLN B O 1
ATOM 3861 N N . ALA B 1 166 ? -20.016 -5.383 -11.078 1 97.75 166 ALA B N 1
ATOM 3862 C CA . ALA B 1 166 ? -18.781 -6.113 -11.32 1 97.75 166 ALA B CA 1
ATOM 3863 C C . ALA B 1 166 ? -19.047 -7.609 -11.469 1 97.75 166 ALA B C 1
ATOM 3865 O O . ALA B 1 166 ? -18.547 -8.234 -12.406 1 97.75 166 ALA B O 1
ATOM 3866 N N . GLY B 1 167 ? -19.797 -8.164 -10.531 1 98.25 167 GLY B N 1
ATOM 3867 C CA . GLY B 1 167 ? -20.156 -9.57 -10.625 1 98.25 167 GLY B CA 1
ATOM 3868 C C . GLY B 1 167 ? -20.906 -9.906 -11.898 1 98.25 167 GLY B C 1
ATOM 3869 O O . GLY B 1 167 ? -20.641 -10.93 -12.531 1 98.25 167 GLY B O 1
ATOM 3870 N N . ASN B 1 168 ? -21.844 -9.055 -12.219 1 98.62 168 ASN B N 1
ATOM 3871 C CA . ASN B 1 168 ? -22.656 -9.25 -13.422 1 98.62 168 ASN B CA 1
ATOM 3872 C C . ASN B 1 168 ? -21.797 -9.188 -14.688 1 98.62 168 ASN B C 1
ATOM 3874 O O . ASN B 1 168 ? -21.891 -10.062 -15.547 1 98.62 168 ASN B O 1
ATOM 3878 N N . GLN B 1 169 ? -20.984 -8.203 -14.734 1 98.25 169 GLN B N 1
ATOM 3879 C CA . GLN B 1 169 ? -20.141 -7.98 -15.906 1 98.25 169 GLN B CA 1
ATOM 3880 C C . GLN B 1 169 ? -19.172 -9.141 -16.109 1 98.25 169 GLN B C 1
ATOM 3882 O O . GLN B 1 169 ? -19 -9.617 -17.234 1 98.25 169 GLN B O 1
ATOM 3887 N N . ALA B 1 170 ? -18.562 -9.57 -15.07 1 97.94 170 ALA B N 1
ATOM 3888 C CA . ALA B 1 170 ? -17.625 -10.688 -15.148 1 97.94 170 ALA B CA 1
ATOM 3889 C C . ALA B 1 170 ? -18.312 -11.953 -15.648 1 97.94 170 ALA B C 1
ATOM 3891 O O . ALA B 1 170 ? -17.797 -12.648 -16.531 1 97.94 170 ALA B O 1
ATOM 3892 N N . THR B 1 171 ? -19.453 -12.203 -15.125 1 98.31 171 THR B N 1
ATOM 3893 C CA . THR B 1 171 ? -20.203 -13.406 -15.469 1 98.31 171 THR B CA 1
ATOM 3894 C C . THR B 1 171 ? -20.688 -13.344 -16.922 1 98.31 171 THR B C 1
ATOM 3896 O O . THR B 1 171 ? -20.516 -14.305 -17.672 1 98.31 171 THR B O 1
ATOM 3899 N N . ARG B 1 172 ? -21.266 -12.266 -17.312 1 98.12 172 ARG B N 1
ATOM 3900 C CA . ARG B 1 172 ? -21.75 -12.094 -18.672 1 98.12 172 ARG B CA 1
ATOM 3901 C C . ARG B 1 172 ? -20.609 -12.273 -19.688 1 98.12 172 ARG B C 1
ATOM 3903 O O . ARG B 1 172 ? -20.797 -12.875 -20.734 1 98.12 172 ARG B O 1
ATOM 3910 N N . TYR B 1 173 ? -19.5 -11.711 -19.359 1 97.12 173 TYR B N 1
ATOM 3911 C CA . TYR B 1 173 ? -18.328 -11.844 -20.203 1 97.12 173 TYR B CA 1
ATOM 3912 C C . TYR B 1 173 ? -18.016 -13.312 -20.484 1 97.12 173 TYR B C 1
ATOM 3914 O O . TYR B 1 173 ? -17.766 -13.695 -21.625 1 97.12 173 TYR B O 1
ATOM 3922 N N . LEU B 1 174 ? -18.078 -14.133 -19.438 1 96.12 174 LEU B N 1
ATOM 3923 C CA . LEU B 1 174 ? -17.797 -15.555 -19.578 1 96.12 174 LEU B CA 1
ATOM 3924 C C . LEU B 1 174 ? -18.891 -16.25 -20.375 1 96.12 174 LEU B C 1
ATOM 3926 O O . LEU B 1 174 ? -18.609 -17.094 -21.234 1 96.12 174 LEU B O 1
ATOM 3930 N N . ILE B 1 175 ? -20.141 -15.891 -20.172 1 96.5 175 ILE B N 1
ATOM 3931 C CA . ILE B 1 175 ? -21.281 -16.484 -20.875 1 96.5 175 ILE B CA 1
ATOM 3932 C C . ILE B 1 175 ? -21.188 -16.156 -22.359 1 96.5 175 ILE B C 1
ATOM 3934 O O . ILE B 1 175 ? -21.375 -17.031 -23.203 1 96.5 175 ILE B O 1
ATOM 3938 N N . ASP B 1 176 ? -20.891 -14.93 -22.609 1 95.38 176 ASP B N 1
ATOM 3939 C CA . ASP B 1 176 ? -20.781 -14.484 -24 1 95.38 176 ASP B CA 1
ATOM 3940 C C . ASP B 1 176 ? -19.672 -15.234 -24.719 1 95.38 176 ASP B C 1
ATOM 3942 O O . ASP B 1 176 ? -19.672 -15.312 -25.953 1 95.38 176 ASP B O 1
ATOM 3946 N N . ARG B 1 177 ? -18.797 -15.82 -24 1 92.69 177 ARG B N 1
ATOM 3947 C CA . ARG B 1 177 ? -17.672 -16.547 -24.578 1 92.69 177 ARG B CA 1
ATOM 3948 C C . ARG B 1 177 ? -17.938 -18.047 -24.609 1 92.69 177 ARG B C 1
ATOM 3950 O O . ARG B 1 177 ? -17.031 -18.844 -24.891 1 92.69 177 ARG B O 1
ATOM 3957 N N . GLY B 1 178 ? -19.125 -18.391 -24.188 1 92.19 178 GLY B N 1
ATOM 3958 C CA . GLY B 1 178 ? -19.562 -19.766 -24.406 1 92.19 178 GLY B CA 1
ATOM 3959 C C . GLY B 1 178 ? -19.641 -20.578 -23.125 1 92.19 178 GLY B C 1
ATOM 3960 O O . GLY B 1 178 ? -20.141 -21.703 -23.141 1 92.19 178 GLY B O 1
ATOM 3961 N N . HIS B 1 179 ? -19.234 -20 -22 1 94.12 179 HIS B N 1
ATOM 3962 C CA . HIS B 1 179 ? -19.297 -20.734 -20.734 1 94.12 179 HIS B CA 1
ATOM 3963 C C . HIS B 1 179 ? -20.734 -20.844 -20.234 1 94.12 179 HIS B C 1
ATOM 3965 O O . HIS B 1 179 ? -21.484 -19.859 -20.297 1 94.12 179 HIS B O 1
ATOM 3971 N N . ARG B 1 180 ? -21.062 -22 -19.75 1 95.12 180 ARG B N 1
ATOM 3972 C CA . ARG B 1 180 ? -22.391 -22.234 -19.203 1 95.12 180 ARG B CA 1
ATOM 3973 C C . ARG B 1 180 ? -22.328 -22.75 -17.766 1 95.12 180 ARG B C 1
ATOM 3975 O O . ARG B 1 180 ? -23.312 -22.688 -17.031 1 95.12 180 ARG B O 1
ATOM 3982 N N . ASN B 1 181 ? -21.234 -23.359 -17.422 1 95.62 181 ASN B N 1
ATOM 3983 C CA . ASN B 1 181 ? -20.938 -23.844 -16.078 1 95.62 181 ASN B CA 1
ATOM 3984 C C . ASN B 1 181 ? -19.844 -23 -15.406 1 95.62 181 ASN B C 1
ATOM 3986 O O . ASN B 1 181 ? -18.656 -23.25 -15.602 1 95.62 181 ASN B O 1
ATOM 3990 N N . ILE B 1 182 ? -20.359 -22.016 -14.641 1 96.94 182 ILE B N 1
ATOM 3991 C CA . ILE B 1 182 ? -19.469 -21 -14.07 1 96.94 182 ILE B CA 1
ATOM 3992 C C . ILE B 1 182 ? -19.578 -21.016 -12.547 1 96.94 182 ILE B C 1
ATOM 3994 O O . ILE B 1 182 ? -20.688 -20.969 -12 1 96.94 182 ILE B O 1
ATOM 3998 N N . ALA B 1 183 ? -18.422 -21.109 -11.859 1 98.25 183 ALA B N 1
ATOM 3999 C CA . ALA B 1 183 ? -18.406 -21.125 -10.398 1 98.25 183 ALA B CA 1
ATOM 4000 C C . ALA B 1 183 ? -17.938 -19.781 -9.844 1 98.25 183 ALA B C 1
ATOM 4002 O O . ALA B 1 183 ? -17.438 -18.938 -10.586 1 98.25 183 ALA B O 1
ATOM 4003 N N . TYR B 1 184 ? -18.203 -19.547 -8.594 1 98.19 184 TYR B N 1
ATOM 4004 C CA . TYR B 1 184 ? -17.734 -18.406 -7.812 1 98.19 184 TYR B CA 1
ATOM 4005 C C . TYR B 1 184 ? -16.984 -18.875 -6.574 1 98.19 184 TYR B C 1
ATOM 4007 O O . TYR B 1 184 ? -17.5 -19.641 -5.773 1 98.19 184 TYR B O 1
ATOM 4015 N N . LEU B 1 185 ? -15.75 -18.344 -6.465 1 96.81 185 LEU B N 1
ATOM 4016 C CA . LEU B 1 185 ? -14.945 -18.844 -5.352 1 96.81 185 LEU B CA 1
ATOM 4017 C C . LEU B 1 185 ? -14.547 -17.703 -4.426 1 96.81 185 LEU B C 1
ATOM 4019 O O . LEU B 1 185 ? -13.953 -16.719 -4.867 1 96.81 185 LEU B O 1
ATOM 4023 N N . GLY B 1 186 ? -14.906 -17.984 -3.121 1 94.38 186 GLY B N 1
ATOM 4024 C CA . GLY B 1 186 ? -14.234 -17.172 -2.123 1 94.38 186 GLY B CA 1
ATOM 4025 C C . GLY B 1 186 ? -15.148 -16.141 -1.476 1 94.38 186 GLY B C 1
ATOM 4026 O O . GLY B 1 186 ? -16.359 -16.141 -1.711 1 94.38 186 GLY B O 1
ATOM 4027 N N . GLY B 1 187 ? -14.562 -15.375 -0.539 1 92.69 187 GLY B N 1
ATOM 4028 C CA . GLY B 1 187 ? -15.289 -14.453 0.318 1 92.69 187 GLY B CA 1
ATOM 4029 C C . GLY B 1 187 ? -15.93 -15.133 1.518 1 92.69 187 GLY B C 1
ATOM 4030 O O . GLY B 1 187 ? -16.375 -16.281 1.427 1 92.69 187 GLY B O 1
ATOM 4031 N N . SER B 1 188 ? -15.914 -14.398 2.598 1 91.94 188 SER B N 1
ATOM 4032 C CA . SER B 1 188 ? -16.625 -14.945 3.748 1 91.94 188 SER B CA 1
ATOM 4033 C C . SER B 1 188 ? -18.141 -14.734 3.617 1 91.94 188 SER B C 1
ATOM 4035 O O . SER B 1 188 ? -18.578 -13.922 2.811 1 91.94 188 SER B O 1
ATOM 4037 N N . ALA B 1 189 ? -18.844 -15.492 4.379 1 90.75 189 ALA B N 1
ATOM 4038 C CA . ALA B 1 189 ? -20.297 -15.406 4.309 1 90.75 189 ALA B CA 1
ATOM 4039 C C . ALA B 1 189 ? -20.797 -14.031 4.73 1 90.75 189 ALA B C 1
ATOM 4041 O O . ALA B 1 189 ? -21.812 -13.547 4.227 1 90.75 189 ALA B O 1
ATOM 4042 N N . ALA B 1 190 ? -20.047 -13.422 5.551 1 91.69 190 ALA B N 1
ATOM 4043 C CA . ALA B 1 190 ? -20.469 -12.133 6.094 1 91.69 190 ALA B CA 1
ATOM 4044 C C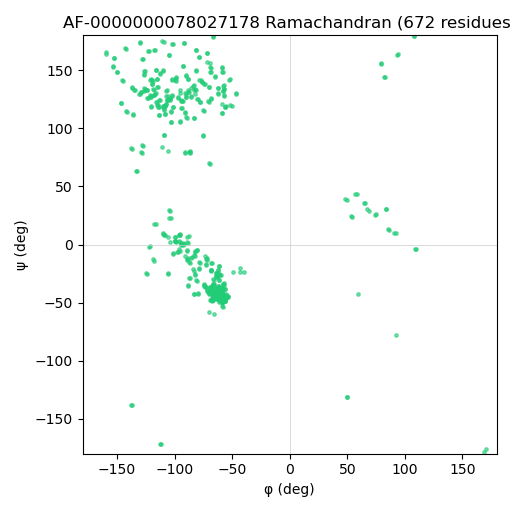 . ALA B 1 190 ? -19.891 -10.977 5.281 1 91.69 190 ALA B C 1
ATOM 4046 O O . ALA B 1 190 ? -20.125 -9.812 5.605 1 91.69 190 ALA B O 1
ATOM 4047 N N . ASN B 1 191 ? -19.156 -11.273 4.266 1 93.94 191 ASN B N 1
ATOM 4048 C CA . ASN B 1 191 ? -18.547 -10.242 3.441 1 93.94 191 ASN B CA 1
ATOM 4049 C C . ASN B 1 191 ? -19.562 -9.578 2.516 1 93.94 191 ASN B C 1
ATOM 4051 O O . ASN B 1 191 ? -20.078 -10.219 1.599 1 93.94 191 ASN B O 1
ATOM 4055 N N . LEU B 1 192 ? -19.797 -8.312 2.725 1 95.12 192 LEU B N 1
ATOM 4056 C CA . LEU B 1 192 ? -20.812 -7.582 1.973 1 95.12 192 LEU B CA 1
ATOM 4057 C C . LEU B 1 192 ? -20.422 -7.453 0.507 1 95.12 192 LEU B C 1
ATOM 4059 O O . LEU B 1 192 ? -21.281 -7.445 -0.376 1 95.12 192 LEU B O 1
ATOM 4063 N N . MET B 1 193 ? -19.172 -7.324 0.198 1 94.88 193 MET B N 1
ATOM 4064 C CA . MET B 1 193 ? -18.734 -7.285 -1.193 1 94.88 193 MET B CA 1
ATOM 4065 C C . MET B 1 193 ? -19.078 -8.586 -1.913 1 94.88 193 MET B C 1
ATOM 4067 O O . MET B 1 193 ? -19.531 -8.562 -3.062 1 94.88 193 MET B O 1
ATOM 4071 N N . ARG B 1 194 ? -18.781 -9.664 -1.223 1 96.12 194 ARG B N 1
ATOM 4072 C CA . ARG B 1 194 ? -19.141 -10.961 -1.79 1 96.12 194 ARG B CA 1
ATOM 4073 C C . ARG B 1 194 ? -20.625 -11.031 -2.086 1 96.12 194 ARG B C 1
ATOM 4075 O O . ARG B 1 194 ? -21.031 -11.492 -3.156 1 96.12 194 ARG B O 1
ATOM 4082 N N . GLU B 1 195 ? -21.422 -10.641 -1.127 1 96.81 195 GLU B N 1
ATOM 4083 C CA . GLU B 1 195 ? -22.859 -10.672 -1.293 1 96.81 195 GLU B CA 1
ATOM 4084 C C . GLU B 1 195 ? -23.297 -9.898 -2.537 1 96.81 195 GLU B C 1
ATOM 4086 O O . GLU B 1 195 ? -24.109 -10.383 -3.328 1 96.81 195 GLU B O 1
ATOM 4091 N N . GLU B 1 196 ? -22.766 -8.781 -2.701 1 97.44 196 GLU B N 1
ATOM 4092 C CA . GLU B 1 196 ? -23.109 -7.918 -3.832 1 97.44 196 GLU B CA 1
ATOM 4093 C C . GLU B 1 196 ? -22.656 -8.539 -5.152 1 97.44 196 GLU B C 1
ATOM 4095 O O . GLU B 1 196 ? -23.406 -8.555 -6.125 1 97.44 196 GLU B O 1
ATOM 4100 N N . ARG B 1 197 ? -21.453 -9 -5.211 1 97.69 197 ARG B N 1
ATOM 4101 C CA . ARG B 1 197 ? -20.906 -9.617 -6.418 1 97.69 197 ARG B CA 1
ATOM 4102 C C . ARG B 1 197 ? -21.688 -10.883 -6.777 1 97.69 197 ARG B C 1
ATOM 4104 O O . ARG B 1 197 ? -21.953 -11.141 -7.953 1 97.69 197 ARG B O 1
ATOM 4111 N N . LEU B 1 198 ? -22.031 -11.648 -5.75 1 97.81 198 LEU B N 1
ATOM 4112 C CA . LEU B 1 198 ? -22.812 -12.852 -5.969 1 97.81 198 LEU B CA 1
ATOM 4113 C C . LEU B 1 198 ? -24.188 -12.508 -6.555 1 97.81 198 LEU B C 1
ATOM 4115 O O . LEU B 1 198 ? -24.703 -13.25 -7.387 1 97.81 198 LEU B O 1
ATOM 4119 N N . LEU B 1 199 ? -24.766 -11.43 -6.035 1 97.94 199 LEU B N 1
ATOM 4120 C CA . LEU B 1 199 ? -26.031 -10.984 -6.602 1 97.94 199 LEU B CA 1
ATOM 4121 C C . LEU B 1 199 ? -25.891 -10.68 -8.094 1 97.94 199 LEU B C 1
ATOM 4123 O O . LEU B 1 199 ? -26.766 -11.039 -8.883 1 97.94 199 LEU B O 1
ATOM 4127 N N . GLY B 1 200 ? -24.797 -10.023 -8.422 1 98.56 200 GLY B N 1
ATOM 4128 C CA . GLY B 1 200 ? -24.516 -9.773 -9.828 1 98.56 200 GLY B CA 1
ATOM 4129 C C . GLY B 1 200 ? -24.312 -11.039 -10.633 1 98.56 200 GLY B C 1
ATOM 4130 O O . GLY B 1 200 ? -24.844 -11.18 -11.734 1 98.56 200 GLY B O 1
ATOM 4131 N N . TYR B 1 201 ? -23.594 -11.969 -10.039 1 98.56 201 TYR B N 1
ATOM 4132 C CA . TYR B 1 201 ? -23.344 -13.289 -10.617 1 98.56 201 TYR B CA 1
ATOM 4133 C C . TYR B 1 201 ? -24.641 -14.031 -10.867 1 98.56 201 TYR B C 1
ATOM 4135 O O . TYR B 1 201 ? -24.906 -14.477 -11.992 1 98.56 201 TYR B O 1
ATOM 4143 N N . ARG B 1 202 ? -25.453 -14.055 -9.953 1 98.5 202 ARG B N 1
ATOM 4144 C CA . ARG B 1 202 ? -26.75 -14.734 -10.047 1 98.5 202 ARG B CA 1
ATOM 4145 C C . ARG B 1 202 ? -27.641 -14.086 -11.102 1 98.5 202 ARG B C 1
ATOM 4147 O O . ARG B 1 202 ? -28.312 -14.773 -11.859 1 98.5 202 ARG B O 1
ATOM 4154 N N . ASN B 1 203 ? -27.656 -12.82 -11.07 1 98.38 203 ASN B N 1
ATOM 4155 C CA . ASN B 1 203 ? -28.469 -12.086 -12.031 1 98.38 203 ASN B CA 1
ATOM 4156 C C . ASN B 1 203 ? -28.047 -12.391 -13.469 1 98.38 203 ASN B C 1
ATOM 4158 O O . ASN B 1 203 ? -28.906 -12.57 -14.344 1 98.38 203 ASN B O 1
ATOM 4162 N N . ALA B 1 204 ? -26.766 -12.383 -13.703 1 98.56 204 ALA B N 1
ATOM 4163 C CA . ALA B 1 204 ? -26.266 -12.695 -15.039 1 98.56 204 ALA B CA 1
ATOM 4164 C C . ALA B 1 204 ? -26.656 -14.102 -15.461 1 98.56 204 ALA B C 1
ATOM 4166 O O . ALA B 1 204 ? -27.109 -14.32 -16.578 1 98.56 204 ALA B O 1
ATOM 4167 N N . LEU B 1 205 ? -26.516 -15.078 -14.539 1 98.56 205 LEU B N 1
ATOM 4168 C CA . LEU B 1 205 ? -26.922 -16.438 -14.828 1 98.56 205 LEU B CA 1
ATOM 4169 C C . LEU B 1 205 ? -28.406 -16.5 -15.195 1 98.56 205 LEU B C 1
ATOM 4171 O O . LEU B 1 205 ? -28.766 -17.109 -16.203 1 98.56 205 LEU B O 1
ATOM 4175 N N . ALA B 1 206 ? -29.188 -15.812 -14.422 1 98.31 206 ALA B N 1
ATOM 4176 C CA . ALA B 1 206 ? -30.641 -15.812 -14.617 1 98.31 206 ALA B CA 1
ATOM 4177 C C . ALA B 1 206 ? -31 -15.211 -15.969 1 98.31 206 ALA B C 1
ATOM 4179 O O . ALA B 1 206 ? -31.906 -15.711 -16.656 1 98.31 206 ALA B O 1
ATOM 4180 N N . GLN B 1 207 ? -30.375 -14.195 -16.344 1 97.94 207 GLN B N 1
ATOM 4181 C CA . GLN B 1 207 ? -30.656 -13.508 -17.594 1 97.94 207 GLN B CA 1
ATOM 4182 C C . GLN B 1 207 ? -30.422 -14.43 -18.797 1 97.94 207 GLN B C 1
ATOM 4184 O O . GLN B 1 207 ? -31.031 -14.25 -19.844 1 97.94 207 GLN B O 1
ATOM 4189 N N . TYR B 1 208 ? -29.625 -15.383 -18.672 1 97.62 208 TYR B N 1
ATOM 4190 C CA . TYR B 1 208 ? -29.312 -16.297 -19.75 1 97.62 208 TYR B CA 1
ATOM 4191 C C . TYR B 1 208 ? -29.906 -17.672 -19.484 1 97.62 208 TYR B C 1
ATOM 4193 O O . TYR B 1 208 ? -29.516 -18.656 -20.125 1 97.62 208 TYR B O 1
ATOM 4201 N N . ASP B 1 209 ? -30.734 -17.766 -18.469 1 97.94 209 ASP B N 1
ATOM 4202 C CA . ASP B 1 209 ? -31.453 -18.969 -18.094 1 97.94 209 ASP B CA 1
ATOM 4203 C C . ASP B 1 209 ? -30.5 -20.078 -17.656 1 97.94 209 ASP B C 1
ATOM 4205 O O . ASP B 1 209 ? -30.672 -21.25 -18.031 1 97.94 209 ASP B O 1
ATOM 4209 N N . LEU B 1 210 ? -29.453 -19.719 -17.016 1 98 210 LEU B N 1
ATOM 4210 C CA . LEU B 1 210 ? -28.516 -20.656 -16.438 1 98 210 LEU B CA 1
ATOM 4211 C C . LEU B 1 210 ? -28.781 -20.828 -14.938 1 98 210 LEU B C 1
ATOM 4213 O O . LEU B 1 210 ? -29.109 -19.859 -14.25 1 98 210 LEU B O 1
ATOM 4217 N N . PRO B 1 211 ? -28.688 -21.984 -14.391 1 97 211 PRO B N 1
ATOM 4218 C CA . PRO B 1 211 ? -29 -22.219 -12.977 1 97 211 PRO B CA 1
ATOM 4219 C C . PRO B 1 211 ? -27.891 -21.75 -12.047 1 97 211 PRO B C 1
ATOM 4221 O O . PRO B 1 211 ? -26.703 -21.906 -12.359 1 97 211 PRO B O 1
ATOM 4224 N N . PHE B 1 212 ? -28.312 -21.219 -10.977 1 97.56 212 PHE B N 1
ATOM 4225 C CA . PHE B 1 212 ? -27.406 -20.984 -9.859 1 97.56 212 PHE B CA 1
ATOM 4226 C C . PHE B 1 212 ? -27.344 -22.203 -8.953 1 97.56 212 PHE B C 1
ATOM 4228 O O . PHE B 1 212 ? -28.375 -22.781 -8.602 1 97.56 212 PHE B O 1
ATOM 4235 N N . ARG B 1 213 ? -26.172 -22.625 -8.625 1 96.88 213 ARG B N 1
ATOM 4236 C CA . ARG B 1 213 ? -25.953 -23.734 -7.703 1 96.88 213 ARG B CA 1
ATOM 4237 C C . ARG B 1 213 ? -25.141 -23.281 -6.488 1 96.88 213 ARG B C 1
ATOM 4239 O O . ARG B 1 213 ? -23.984 -22.891 -6.617 1 96.88 213 ARG B O 1
ATOM 4246 N N . GLU B 1 214 ? -25.703 -23.391 -5.359 1 95.62 214 GLU B N 1
ATOM 4247 C CA . GLU B 1 214 ? -25.062 -22.938 -4.129 1 95.62 214 GLU B CA 1
ATOM 4248 C C . GLU B 1 214 ? -23.719 -23.641 -3.916 1 95.62 214 GLU B C 1
ATOM 4250 O O . GLU B 1 214 ? -22.766 -23.047 -3.432 1 95.62 214 GLU B O 1
ATOM 4255 N N . GLU B 1 215 ? -23.656 -24.891 -4.344 1 95.88 215 GLU B N 1
ATOM 4256 C CA . GLU B 1 215 ? -22.453 -25.672 -4.141 1 95.88 215 GLU B CA 1
ATOM 4257 C C . GLU B 1 215 ? -21.328 -25.188 -5.055 1 95.88 215 GLU B C 1
ATOM 4259 O O . GLU B 1 215 ? -20.156 -25.547 -4.852 1 95.88 215 GLU B O 1
ATOM 4264 N N . TRP B 1 216 ? -21.656 -24.344 -6.074 1 97.62 216 TRP B N 1
ATOM 4265 C CA . TRP B 1 216 ? -20.656 -23.812 -6.996 1 97.62 216 TRP B CA 1
ATOM 4266 C C . TRP B 1 216 ? -20.188 -22.438 -6.547 1 97.62 216 TRP B C 1
ATOM 4268 O O . TRP B 1 216 ? -19.453 -21.75 -7.273 1 97.62 216 TRP B O 1
ATOM 4278 N N . ALA B 1 217 ? -20.594 -22.031 -5.316 1 97.69 217 ALA B N 1
ATOM 4279 C CA . ALA B 1 217 ? -20.156 -20.766 -4.758 1 97.69 217 ALA B CA 1
ATOM 4280 C C . ALA B 1 217 ? -19.688 -20.922 -3.318 1 97.69 217 ALA B C 1
ATOM 4282 O O . ALA B 1 217 ? -20.188 -20.266 -2.408 1 97.69 217 ALA B O 1
ATOM 4283 N N . PRO B 1 218 ? -18.641 -21.703 -3.174 1 97.31 218 PRO B N 1
ATOM 4284 C CA . PRO B 1 218 ? -18.188 -21.938 -1.802 1 97.31 218 PRO B CA 1
ATOM 4285 C C . PRO B 1 218 ? -17.578 -20.688 -1.162 1 97.31 218 PRO B C 1
ATOM 4287 O O . PRO B 1 218 ? -16.938 -19.891 -1.847 1 97.31 218 PRO B O 1
ATOM 4290 N N . VAL B 1 219 ? -17.766 -20.625 0.168 1 95.44 219 VAL B N 1
ATOM 4291 C CA . VAL B 1 219 ? -17.156 -19.578 0.98 1 95.44 219 VAL B CA 1
ATOM 4292 C C . VAL B 1 219 ? -15.719 -19.953 1.319 1 95.44 219 VAL B C 1
ATOM 4294 O O . VAL B 1 219 ? -15.422 -21.141 1.542 1 95.44 219 VAL B O 1
ATOM 4297 N N . CYS B 1 220 ? -14.859 -18.984 1.155 1 91.25 220 CYS B N 1
ATOM 4298 C CA . CYS B 1 220 ? -13.461 -19.172 1.529 1 91.25 220 CYS B CA 1
ATOM 4299 C C . CYS B 1 220 ? -12.852 -17.875 2.033 1 91.25 220 CYS B C 1
ATOM 4301 O O . CYS B 1 220 ? -12.852 -16.875 1.324 1 91.25 220 CYS B O 1
ATOM 4303 N N . GLU B 1 221 ? -12.391 -18 3.271 1 85.88 221 GLU B N 1
ATOM 4304 C CA . GLU B 1 221 ? -11.703 -16.812 3.787 1 85.88 221 GLU B CA 1
ATOM 4305 C C . GLU B 1 221 ? -10.406 -16.562 3.025 1 85.88 221 GLU B C 1
ATOM 4307 O O . GLU B 1 221 ? -10.109 -17.234 2.043 1 85.88 221 GLU B O 1
ATOM 4312 N N . ASN B 1 222 ? -9.75 -15.547 3.377 1 80.62 222 ASN B N 1
ATOM 4313 C CA . ASN B 1 222 ? -8.492 -15.188 2.73 1 80.62 222 ASN B CA 1
ATOM 4314 C C . ASN B 1 222 ? -7.387 -16.188 3.064 1 80.62 222 ASN B C 1
ATOM 4316 O O . ASN B 1 222 ? -6.426 -15.844 3.756 1 80.62 222 ASN B O 1
ATOM 4320 N N . ASP B 1 223 ? -7.605 -17.328 2.512 1 82.44 223 ASP B N 1
ATOM 4321 C CA . ASP B 1 223 ? -6.707 -18.469 2.693 1 82.44 223 ASP B CA 1
ATOM 4322 C C . ASP B 1 223 ? -6.457 -19.188 1.37 1 82.44 223 ASP B C 1
ATOM 4324 O O . ASP B 1 223 ? -7.324 -19.906 0.873 1 82.44 223 ASP B O 1
ATOM 4328 N N . THR B 1 224 ? -5.246 -19.094 0.918 1 82.5 224 THR B N 1
ATOM 4329 C CA . THR B 1 224 ? -4.895 -19.609 -0.399 1 82.5 224 THR B CA 1
ATOM 4330 C C . THR B 1 224 ? -5 -21.125 -0.429 1 82.5 224 THR B C 1
ATOM 4332 O O . THR B 1 224 ? -5.504 -21.703 -1.397 1 82.5 224 THR B O 1
ATOM 4335 N N . GLU B 1 225 ? -4.504 -21.781 0.614 1 83.06 225 GLU B N 1
ATOM 4336 C CA . GLU B 1 225 ? -4.559 -23.25 0.676 1 83.06 225 GLU B CA 1
ATOM 4337 C C . GLU B 1 225 ? -6 -23.734 0.682 1 83.06 225 GLU B C 1
ATOM 4339 O O . GLU B 1 225 ? -6.324 -24.719 0.011 1 83.06 225 GLU B O 1
ATOM 4344 N N . ALA B 1 226 ? -6.777 -23.094 1.451 1 89.31 226 ALA B N 1
ATOM 4345 C CA . ALA B 1 226 ? -8.195 -23.453 1.485 1 89.31 226 ALA B CA 1
ATOM 4346 C C . ALA B 1 226 ? -8.844 -23.25 0.122 1 89.31 226 ALA B C 1
ATOM 4348 O O . ALA B 1 226 ? -9.648 -24.078 -0.32 1 89.31 226 ALA B O 1
ATOM 4349 N N . ALA B 1 227 ? -8.508 -22.188 -0.535 1 91.69 227 ALA B N 1
ATOM 4350 C CA . ALA B 1 227 ? -9.047 -21.891 -1.861 1 91.69 227 ALA B CA 1
ATOM 4351 C C . ALA B 1 227 ? -8.641 -22.969 -2.867 1 91.69 227 ALA B C 1
ATOM 4353 O O . ALA B 1 227 ? -9.445 -23.391 -3.701 1 91.69 227 ALA B O 1
ATOM 4354 N N . ALA B 1 228 ? -7.434 -23.406 -2.746 1 89.06 228 ALA B N 1
ATOM 4355 C CA . ALA B 1 228 ? -6.945 -24.453 -3.639 1 89.06 228 ALA B CA 1
ATOM 4356 C C . ALA B 1 228 ? -7.699 -25.766 -3.414 1 89.06 228 ALA B C 1
ATOM 4358 O O . ALA B 1 228 ? -8.125 -26.406 -4.371 1 89.06 228 ALA B O 1
ATOM 4359 N N . ARG B 1 229 ? -7.832 -26.094 -2.182 1 92.69 229 ARG B N 1
ATOM 4360 C CA . ARG B 1 229 ? -8.547 -27.328 -1.826 1 92.69 229 ARG B CA 1
ATOM 4361 C C . ARG B 1 229 ? -9.984 -27.281 -2.324 1 92.69 229 ARG B C 1
ATOM 4363 O O . ARG B 1 229 ? -10.469 -28.266 -2.904 1 92.69 229 ARG B O 1
ATOM 4370 N N . LEU B 1 230 ? -10.625 -26.188 -2.135 1 95.94 230 LEU B N 1
ATOM 4371 C CA . LEU B 1 230 ? -12.008 -26.031 -2.549 1 95.94 230 LEU B CA 1
ATOM 4372 C C . LEU B 1 230 ? -12.133 -26.094 -4.066 1 95.94 230 LEU B C 1
ATOM 4374 O O . LEU B 1 230 ? -13.07 -26.703 -4.598 1 95.94 230 LEU B O 1
ATOM 4378 N N . THR B 1 231 ? -11.25 -25.453 -4.742 1 95.69 231 THR B N 1
ATOM 4379 C CA . THR B 1 231 ? -11.234 -25.484 -6.199 1 95.69 231 THR B CA 1
ATOM 4380 C C . THR B 1 231 ? -11.078 -26.922 -6.711 1 95.69 231 THR B C 1
ATOM 4382 O O . THR B 1 231 ? -11.828 -27.344 -7.59 1 95.69 231 THR B O 1
ATOM 4385 N N . ARG B 1 232 ? -10.148 -27.609 -6.113 1 95.25 232 ARG B N 1
ATOM 4386 C CA . ARG B 1 232 ? -9.914 -29 -6.496 1 95.25 232 ARG B CA 1
ATOM 4387 C C . ARG B 1 232 ? -11.172 -29.844 -6.297 1 95.25 232 ARG B C 1
ATOM 4389 O O . ARG B 1 232 ? -11.602 -30.547 -7.203 1 95.25 232 ARG B O 1
ATOM 4396 N N . GLN B 1 233 ? -11.719 -29.688 -5.16 1 97 233 GLN B N 1
ATOM 4397 C CA . GLN B 1 233 ? -12.922 -30.453 -4.832 1 97 233 GLN B CA 1
ATOM 4398 C C . GLN B 1 233 ? -14.07 -30.109 -5.785 1 97 233 GLN B C 1
ATOM 4400 O O . GLN B 1 233 ? -14.766 -31 -6.27 1 97 233 GLN B O 1
ATOM 4405 N N . LEU B 1 234 ? -14.234 -28.859 -6.031 1 97 234 LEU B N 1
ATOM 4406 C CA . LEU B 1 234 ? -15.305 -28.375 -6.902 1 97 234 LEU B CA 1
ATOM 4407 C C . LEU B 1 234 ? -15.156 -28.969 -8.305 1 97 234 LEU B C 1
ATOM 4409 O O . LEU B 1 234 ? -16.125 -29.453 -8.883 1 97 234 LEU B O 1
ATOM 4413 N N . LEU B 1 235 ? -14 -28.953 -8.836 1 95.56 235 LEU B N 1
ATOM 4414 C CA . LEU B 1 235 ? -13.766 -29.391 -10.211 1 95.56 235 LEU B CA 1
ATOM 4415 C C . LEU B 1 235 ? -13.828 -30.922 -10.305 1 95.56 235 LEU B C 1
ATOM 4417 O O . LEU B 1 235 ? -14.273 -31.469 -11.32 1 95.56 235 LEU B O 1
ATOM 4421 N N . GLU B 1 236 ? -13.336 -31.578 -9.242 1 95.75 236 GLU B N 1
ATOM 4422 C CA . GLU B 1 236 ? -13.43 -33.031 -9.211 1 95.75 236 GLU B CA 1
ATOM 4423 C C . GLU B 1 236 ? -14.883 -33.5 -9.18 1 95.75 236 GLU B C 1
ATOM 4425 O O . GLU B 1 236 ? -15.242 -34.469 -9.828 1 95.75 236 GLU B O 1
ATOM 4430 N N . ASN B 1 237 ? -15.672 -32.781 -8.445 1 96 237 ASN B N 1
ATOM 4431 C CA . ASN B 1 237 ? -17.078 -33.156 -8.289 1 96 237 ASN B CA 1
ATOM 4432 C C . ASN B 1 237 ? -17.922 -32.625 -9.438 1 96 237 ASN B C 1
ATOM 4434 O O . ASN B 1 237 ? -19.031 -33.125 -9.664 1 96 237 ASN B O 1
ATOM 4438 N N . ASN B 1 238 ? -17.453 -31.625 -10.117 1 94.31 238 ASN B N 1
ATOM 4439 C CA . ASN B 1 238 ? -18.188 -30.969 -11.203 1 94.31 238 ASN B CA 1
ATOM 4440 C C . ASN B 1 238 ? -17.281 -30.672 -12.391 1 94.31 238 ASN B C 1
ATOM 4442 O O . ASN B 1 238 ? -16.953 -29.516 -12.648 1 94.31 238 ASN B O 1
ATOM 4446 N N . SER B 1 239 ? -17.062 -31.672 -13.227 1 90.38 239 SER B N 1
ATOM 4447 C CA . SER B 1 239 ? -16.094 -31.578 -14.305 1 90.38 239 SER B CA 1
ATOM 4448 C C . SER B 1 239 ? -16.578 -30.656 -15.422 1 90.38 239 SER B C 1
ATOM 4450 O O . SER B 1 239 ? -15.805 -30.234 -16.281 1 90.38 239 SER B O 1
ATOM 4452 N N . LYS B 1 240 ? -17.859 -30.312 -15.32 1 91.69 240 LYS B N 1
ATOM 4453 C CA . LYS B 1 240 ? -18.438 -29.5 -16.391 1 91.69 240 LYS B CA 1
ATOM 4454 C C . LYS B 1 240 ? -18.109 -28.016 -16.172 1 91.69 240 LYS B C 1
ATOM 4456 O O . LYS B 1 240 ? -18.312 -27.203 -17.078 1 91.69 240 LYS B O 1
ATOM 4461 N N . ILE B 1 241 ? -17.578 -27.641 -15.047 1 95.12 241 ILE B N 1
ATOM 4462 C CA . ILE B 1 241 ? -17.219 -26.25 -14.781 1 95.12 241 ILE B CA 1
ATOM 4463 C C . ILE B 1 241 ? -16.047 -25.828 -15.672 1 95.12 241 ILE B C 1
ATOM 4465 O O . ILE B 1 241 ? -15.016 -26.5 -15.695 1 95.12 241 ILE B O 1
ATOM 4469 N N . THR B 1 242 ? -16.297 -24.75 -16.375 1 94.12 242 THR B N 1
ATOM 4470 C CA . THR B 1 242 ? -15.258 -24.312 -17.312 1 94.12 242 THR B CA 1
ATOM 4471 C C . THR B 1 242 ? -14.805 -22.891 -17 1 94.12 242 THR B C 1
ATOM 4473 O O . THR B 1 242 ? -13.906 -22.359 -17.656 1 94.12 242 THR B O 1
ATOM 4476 N N . ALA B 1 243 ? -15.406 -22.266 -16 1 95.69 243 ALA B N 1
ATOM 4477 C CA . ALA B 1 243 ? -15.016 -20.906 -15.633 1 95.69 243 ALA B CA 1
ATOM 4478 C C . ALA B 1 243 ? -15.312 -20.641 -14.156 1 95.69 243 ALA B C 1
ATOM 4480 O O . ALA B 1 243 ? -16.188 -21.266 -13.562 1 95.69 243 ALA B O 1
ATOM 4481 N N . MET B 1 244 ? -14.547 -19.719 -13.594 1 96.75 244 MET B N 1
ATOM 4482 C CA . MET B 1 244 ? -14.758 -19.344 -12.195 1 96.75 244 MET B CA 1
ATOM 4483 C C . MET B 1 244 ? -14.477 -17.859 -11.977 1 96.75 244 MET B C 1
ATOM 4485 O O . MET B 1 244 ? -13.562 -17.312 -12.586 1 96.75 244 MET B O 1
ATOM 4489 N N . LEU B 1 245 ? -15.273 -17.25 -11.164 1 97.62 245 LEU B N 1
ATOM 4490 C CA . LEU B 1 245 ? -14.992 -15.938 -10.609 1 97.62 245 LEU B CA 1
ATOM 4491 C C . LEU B 1 245 ? -14.242 -16.047 -9.289 1 97.62 245 LEU B C 1
ATOM 4493 O O . LEU B 1 245 ? -14.656 -16.797 -8.398 1 97.62 245 LEU B O 1
ATOM 4497 N N . CYS B 1 246 ? -13.18 -15.32 -9.18 1 94.38 246 CYS B N 1
ATOM 4498 C CA . CYS B 1 246 ? -12.344 -15.367 -7.988 1 94.38 246 CYS B CA 1
ATOM 4499 C C . CYS B 1 246 ? -12.508 -14.102 -7.16 1 94.38 246 CYS B C 1
ATOM 4501 O O . CYS B 1 246 ? -12.062 -13.023 -7.574 1 94.38 246 CYS B O 1
ATOM 4503 N N . HIS B 1 247 ? -12.914 -14.211 -5.953 1 94.31 247 HIS B N 1
ATOM 4504 C CA . HIS B 1 247 ? -13.344 -13.094 -5.125 1 94.31 247 HIS B CA 1
ATOM 4505 C C . HIS B 1 247 ? -12.156 -12.266 -4.648 1 94.31 247 HIS B C 1
ATOM 4507 O O . HIS B 1 247 ? -12.273 -11.055 -4.469 1 94.31 247 HIS B O 1
ATOM 4513 N N . SER B 1 248 ? -11.031 -12.938 -4.402 1 88.38 248 SER B N 1
ATOM 4514 C CA . SER B 1 248 ? -9.906 -12.305 -3.732 1 88.38 248 SER B CA 1
ATOM 4515 C C . SER B 1 248 ? -8.578 -12.781 -4.312 1 88.38 248 SER B C 1
ATOM 4517 O O . SER B 1 248 ? -8.539 -13.758 -5.07 1 88.38 248 SER B O 1
ATOM 4519 N N . PRO B 1 249 ? -7.535 -12.102 -3.934 1 82.69 249 PRO B N 1
ATOM 4520 C CA . PRO B 1 249 ? -6.223 -12.562 -4.387 1 82.69 249 PRO B CA 1
ATOM 4521 C C . PRO B 1 249 ? -5.91 -13.984 -3.939 1 82.69 249 PRO B C 1
ATOM 4523 O O . PRO B 1 249 ? -5.352 -14.773 -4.707 1 82.69 249 PRO B O 1
ATOM 4526 N N . SER B 1 250 ? -6.254 -14.32 -2.744 1 82.44 250 SER B N 1
ATOM 4527 C CA . SER B 1 250 ? -6.047 -15.688 -2.279 1 82.44 250 SER B CA 1
ATOM 4528 C C . SER B 1 250 ? -6.863 -16.688 -3.098 1 82.44 250 SER B C 1
ATOM 4530 O O . SER B 1 250 ? -6.41 -17.797 -3.367 1 82.44 250 SER B O 1
ATOM 4532 N N . ALA B 1 251 ? -8.023 -16.25 -3.43 1 88.75 251 ALA B N 1
ATOM 4533 C CA . ALA B 1 251 ? -8.859 -17.109 -4.273 1 88.75 251 ALA B CA 1
ATOM 4534 C C . ALA B 1 251 ? -8.234 -17.297 -5.652 1 88.75 251 ALA B C 1
ATOM 4536 O O . ALA B 1 251 ? -8.281 -18.391 -6.215 1 88.75 251 ALA B O 1
ATOM 4537 N N . ILE B 1 252 ? -7.711 -16.266 -6.191 1 85 252 ILE B N 1
ATOM 4538 C CA . ILE B 1 252 ? -7.074 -16.312 -7.504 1 85 252 ILE B CA 1
ATOM 4539 C C . ILE B 1 252 ? -5.945 -17.344 -7.488 1 85 252 ILE B C 1
ATOM 4541 O O . ILE B 1 252 ? -5.926 -18.266 -8.297 1 85 252 ILE B O 1
ATOM 4545 N N . ILE B 1 253 ? -5.094 -17.172 -6.555 1 79.19 253 ILE B N 1
ATOM 4546 C CA . ILE B 1 253 ? -3.928 -18.047 -6.477 1 79.19 253 ILE B CA 1
ATOM 4547 C C . ILE B 1 253 ? -4.367 -19.469 -6.133 1 79.19 253 ILE B C 1
ATOM 4549 O O . ILE B 1 253 ? -3.85 -20.438 -6.688 1 79.19 253 ILE B O 1
ATOM 4553 N N . GLY B 1 254 ? -5.266 -19.531 -5.223 1 84.38 254 GLY B N 1
ATOM 4554 C CA . GLY B 1 254 ? -5.801 -20.844 -4.875 1 84.38 254 GLY B CA 1
ATOM 4555 C C . GLY B 1 254 ? -6.445 -21.547 -6.047 1 84.38 254 GLY B C 1
ATOM 4556 O O . GLY B 1 254 ? -6.27 -22.766 -6.219 1 84.38 254 GLY B O 1
ATOM 4557 N N . CYS B 1 255 ? -7.16 -20.844 -6.828 1 89.06 255 CYS B N 1
ATOM 4558 C CA . CYS B 1 255 ? -7.789 -21.422 -8.016 1 89.06 255 CYS B CA 1
ATOM 4559 C C . CYS B 1 255 ? -6.742 -21.922 -9 1 89.06 255 CYS B C 1
ATOM 4561 O O . CYS B 1 255 ? -6.887 -23 -9.562 1 89.06 255 CYS B O 1
ATOM 4563 N N . LEU B 1 256 ? -5.758 -21.094 -9.227 1 82.31 256 LEU B N 1
ATOM 4564 C CA . LEU B 1 256 ? -4.688 -21.516 -10.133 1 82.31 256 LEU B CA 1
ATOM 4565 C C . LEU B 1 256 ? -4.07 -22.828 -9.68 1 82.31 256 LEU B C 1
ATOM 4567 O O . LEU B 1 256 ? -3.891 -23.75 -10.492 1 82.31 256 LEU B O 1
ATOM 4571 N N . ASN B 1 257 ? -3.857 -22.906 -8.398 1 79.12 257 ASN B N 1
ATOM 4572 C CA . ASN B 1 257 ? -3.254 -24.109 -7.832 1 79.12 257 ASN B CA 1
ATOM 4573 C C . ASN B 1 257 ? -4.199 -25.297 -7.914 1 79.12 257 ASN B C 1
ATOM 4575 O O . ASN B 1 257 ? -3.785 -26.406 -8.289 1 79.12 257 ASN B O 1
ATOM 4579 N N . GLY B 1 258 ? -5.395 -25.109 -7.52 1 87.06 258 GLY B N 1
ATOM 4580 C CA . GLY B 1 258 ? -6.379 -26.172 -7.539 1 87.06 258 GLY B CA 1
ATOM 4581 C C . GLY B 1 258 ? -6.637 -26.719 -8.93 1 87.06 258 GLY B C 1
ATOM 4582 O O . GLY B 1 258 ? -6.801 -27.938 -9.102 1 87.06 258 GLY B O 1
ATOM 4583 N N . ILE B 1 259 ? -6.676 -25.859 -9.898 1 88.62 259 ILE B N 1
ATOM 4584 C CA . ILE B 1 259 ? -6.902 -26.266 -11.281 1 88.62 259 ILE B CA 1
ATOM 4585 C C . ILE B 1 259 ? -5.742 -27.125 -11.766 1 88.62 259 ILE B C 1
ATOM 4587 O O . ILE B 1 259 ? -5.957 -28.156 -12.406 1 88.62 259 ILE B O 1
ATOM 4591 N N . GLN B 1 260 ? -4.598 -26.672 -11.398 1 79.5 260 GLN B N 1
ATOM 4592 C CA . GLN B 1 260 ? -3.416 -27.438 -11.773 1 79.5 260 GLN B CA 1
ATOM 4593 C C . GLN B 1 260 ? -3.438 -28.828 -11.141 1 79.5 260 GLN B C 1
ATOM 4595 O O . GLN B 1 260 ? -3.031 -29.812 -11.766 1 79.5 260 GLN B O 1
ATOM 4600 N N . GLN B 1 261 ? -3.898 -28.953 -9.984 1 82.31 261 GLN B N 1
ATOM 4601 C CA . GLN B 1 261 ? -3.9 -30.203 -9.219 1 82.31 261 GLN B CA 1
ATOM 4602 C C . GLN B 1 261 ? -4.855 -31.219 -9.836 1 82.31 261 GLN B C 1
ATOM 4604 O O . GLN B 1 261 ? -4.711 -32.438 -9.625 1 82.31 261 GLN B O 1
ATOM 4609 N N . VAL B 1 262 ? -5.805 -30.734 -10.594 1 88.44 262 VAL B N 1
ATOM 4610 C CA . VAL B 1 262 ? -6.738 -31.672 -11.219 1 88.44 262 VAL B CA 1
ATOM 4611 C C . VAL B 1 262 ? -6.336 -31.906 -12.672 1 88.44 262 VAL B C 1
ATOM 4613 O O . VAL B 1 262 ? -7.098 -32.5 -13.445 1 88.44 262 VAL B O 1
ATOM 4616 N N . GLY B 1 263 ? -5.184 -31.359 -13.07 1 82.81 263 GLY B N 1
ATOM 4617 C CA . GLY B 1 263 ? -4.625 -31.641 -14.383 1 82.81 263 GLY B CA 1
ATOM 4618 C C . GLY B 1 263 ? -5.172 -30.734 -15.477 1 82.81 263 GLY B C 1
ATOM 4619 O O . GLY B 1 263 ? -5.047 -31.047 -16.656 1 82.81 263 GLY B O 1
ATOM 4620 N N . ARG B 1 264 ? -5.852 -29.688 -15.086 1 87.06 264 ARG B N 1
ATOM 4621 C CA . ARG B 1 264 ? -6.363 -28.719 -16.047 1 87.06 264 ARG B CA 1
ATOM 4622 C C . ARG B 1 264 ? -5.488 -27.469 -16.094 1 87.06 264 ARG B C 1
ATOM 4624 O O . ARG B 1 264 ? -4.531 -27.344 -15.328 1 87.06 264 ARG B O 1
ATOM 4631 N N . THR B 1 265 ? -5.773 -26.594 -17.047 1 83.44 265 THR B N 1
ATOM 4632 C CA . THR B 1 265 ? -5.012 -25.359 -17.188 1 83.44 265 THR B CA 1
ATOM 4633 C C . THR B 1 265 ? -5.938 -24.156 -17.219 1 83.44 265 THR B C 1
ATOM 4635 O O . THR B 1 265 ? -7.148 -24.297 -17.406 1 83.44 265 THR B O 1
ATOM 4638 N N . VAL B 1 266 ? -5.289 -23.062 -16.922 1 86.25 266 VAL B N 1
ATOM 4639 C CA . VAL B 1 266 ? -6.059 -21.812 -16.969 1 86.25 266 VAL B CA 1
ATOM 4640 C C . VAL B 1 266 ? -5.863 -21.141 -18.312 1 86.25 266 VAL B C 1
ATOM 4642 O O . VAL B 1 266 ? -4.742 -21.047 -18.812 1 86.25 266 VAL B O 1
ATOM 4645 N N . GLY B 1 267 ? -6.848 -20.703 -18.953 1 80 267 GLY B N 1
ATOM 4646 C CA . GLY B 1 267 ? -6.691 -19.984 -20.219 1 80 267 GLY B CA 1
ATOM 4647 C C . GLY B 1 267 ? -8 -19.797 -20.953 1 80 267 GLY B C 1
ATOM 4648 O O . GLY B 1 267 ? -9.078 -20.016 -20.406 1 80 267 GLY B O 1
ATOM 4649 N N . LYS B 1 268 ? -7.766 -19.125 -22.172 1 68.69 268 LYS B N 1
ATOM 4650 C CA . LYS B 1 268 ? -8.844 -18.703 -23.062 1 68.69 268 LYS B CA 1
ATOM 4651 C C . LYS B 1 268 ? -9.242 -19.844 -24 1 68.69 268 LYS B C 1
ATOM 4653 O O . LYS B 1 268 ? -8.406 -20.656 -24.391 1 68.69 268 LYS B O 1
ATOM 4658 N N . ASP B 1 269 ? -10.562 -20.219 -24.281 1 60.16 269 ASP B N 1
ATOM 4659 C CA . ASP B 1 269 ? -11.305 -20.641 -25.469 1 60.16 269 ASP B CA 1
ATOM 4660 C C . ASP B 1 269 ? -11.305 -22.156 -25.609 1 60.16 269 ASP B C 1
ATOM 4662 O O . ASP B 1 269 ? -12.289 -22.75 -26.047 1 60.16 269 ASP B O 1
ATOM 4666 N N . VAL B 1 270 ? -10.039 -22.656 -26.141 1 51.34 270 VAL B N 1
ATOM 4667 C CA . VAL B 1 270 ? -10.156 -23.578 -27.266 1 51.34 270 VAL B CA 1
ATOM 4668 C C . VAL B 1 270 ? -10.742 -24.906 -26.766 1 51.34 270 VAL B C 1
ATOM 4670 O O . VAL B 1 270 ? -11.594 -25.5 -27.438 1 51.34 270 VAL B O 1
ATOM 4673 N N . PHE B 1 271 ? -9.961 -25.438 -25.781 1 56.84 271 PHE B N 1
ATOM 4674 C CA . PHE B 1 271 ? -10.359 -26.797 -25.438 1 56.84 271 PHE B CA 1
ATOM 4675 C C . PHE B 1 271 ? -11.094 -26.828 -24.094 1 56.84 271 PHE B C 1
ATOM 4677 O O . PHE B 1 271 ? -10.469 -26.984 -23.047 1 56.84 271 PHE B O 1
ATOM 4684 N N . LEU B 1 272 ? -12.477 -26.453 -24.109 1 58.47 272 LEU B N 1
ATOM 4685 C CA . LEU B 1 272 ? -13.383 -26.234 -22.984 1 58.47 272 LEU B CA 1
ATOM 4686 C C . LEU B 1 272 ? -13.203 -27.312 -21.938 1 58.47 272 LEU B C 1
ATOM 4688 O O . LEU B 1 272 ? -13.383 -27.047 -20.734 1 58.47 272 LEU B O 1
ATOM 4692 N N . THR B 1 273 ? -12.703 -28.469 -22.328 1 65.31 273 THR B N 1
ATOM 4693 C CA . THR B 1 273 ? -12.656 -29.531 -21.344 1 65.31 273 THR B CA 1
ATOM 4694 C C . THR B 1 273 ? -11.328 -29.516 -20.578 1 65.31 273 THR B C 1
ATOM 4696 O O . THR B 1 273 ? -11.242 -30.031 -19.469 1 65.31 273 THR B O 1
ATOM 4699 N N . GLN B 1 274 ? -10.438 -28.766 -21.016 1 81.19 274 GLN B N 1
ATOM 4700 C CA . GLN B 1 274 ? -9.109 -28.812 -20.406 1 81.19 274 GLN B CA 1
ATOM 4701 C C . GLN B 1 274 ? -8.727 -27.484 -19.781 1 81.19 274 GLN B C 1
ATOM 4703 O O . GLN B 1 274 ? -7.875 -27.438 -18.891 1 81.19 274 GLN B O 1
ATOM 4708 N N . GLN B 1 275 ? -9.5 -26.547 -20.156 1 87.06 275 GLN B N 1
ATOM 4709 C CA . GLN B 1 275 ? -9.125 -25.219 -19.656 1 87.06 275 GLN B CA 1
ATOM 4710 C C . GLN B 1 275 ? -10.227 -24.625 -18.797 1 87.06 275 GLN B C 1
ATOM 4712 O O . GLN B 1 275 ? -11.414 -24.859 -19.047 1 87.06 275 GLN B O 1
ATOM 4717 N N . VAL B 1 276 ? -9.828 -23.984 -17.766 1 93.38 276 VAL B N 1
ATOM 4718 C CA . VAL B 1 276 ? -10.734 -23.219 -16.906 1 93.38 276 VAL B CA 1
ATOM 4719 C C . VAL B 1 276 ? -10.438 -21.734 -17.016 1 93.38 276 VAL B C 1
ATOM 4721 O O . VAL B 1 276 ? -9.289 -21.297 -16.859 1 93.38 276 VAL B O 1
ATOM 4724 N N . SER B 1 277 ? -11.469 -20.938 -17.375 1 93.81 277 SER B N 1
ATOM 4725 C CA . SER B 1 277 ? -11.312 -19.484 -17.422 1 93.81 277 SER B CA 1
ATOM 4726 C C . SER B 1 277 ? -11.508 -18.859 -16.047 1 93.81 277 SER B C 1
ATOM 4728 O O . SER B 1 277 ? -12.383 -19.281 -15.289 1 93.81 277 SER B O 1
ATOM 4730 N N . LEU B 1 278 ? -10.625 -17.906 -15.719 1 93.12 278 LEU B N 1
ATOM 4731 C CA . LEU B 1 278 ? -10.688 -17.266 -14.414 1 93.12 278 LEU B CA 1
ATOM 4732 C C . LEU B 1 278 ? -10.82 -15.742 -14.555 1 93.12 278 LEU B C 1
ATOM 4734 O O . LEU B 1 278 ? -10.141 -15.133 -15.375 1 93.12 278 LEU B O 1
ATOM 4738 N N . ILE B 1 279 ? -11.742 -15.148 -13.812 1 94.19 279 ILE B N 1
ATOM 4739 C CA . ILE B 1 279 ? -11.875 -13.703 -13.719 1 94.19 279 ILE B CA 1
ATOM 4740 C C . ILE B 1 279 ? -11.844 -13.281 -12.25 1 94.19 279 ILE B C 1
ATOM 4742 O O . ILE B 1 279 ? -12.453 -13.93 -11.398 1 94.19 279 ILE B O 1
ATOM 4746 N N . GLY B 1 280 ? -11.07 -12.312 -11.969 1 93.06 280 GLY B N 1
ATOM 4747 C CA . GLY B 1 280 ? -11.023 -11.766 -10.617 1 93.06 280 GLY B CA 1
ATOM 4748 C C . GLY B 1 280 ? -11.57 -10.359 -10.523 1 93.06 280 GLY B C 1
ATOM 4749 O O . GLY B 1 280 ? -12.25 -9.883 -11.445 1 93.06 280 GLY B O 1
ATOM 4750 N N . PHE B 1 281 ? -11.352 -9.812 -9.328 1 92.12 281 PHE B N 1
ATOM 4751 C CA . PHE B 1 281 ? -11.836 -8.461 -9.07 1 92.12 281 PHE B CA 1
ATOM 4752 C C . PHE B 1 281 ? -10.711 -7.57 -8.562 1 92.12 281 PHE B C 1
ATOM 4754 O O . PHE B 1 281 ? -9.758 -8.062 -7.949 1 92.12 281 PHE B O 1
ATOM 4761 N N . GLU B 1 282 ? -10.75 -6.281 -8.914 1 81.56 282 GLU B N 1
ATOM 4762 C CA . GLU B 1 282 ? -9.914 -5.203 -8.383 1 81.56 282 GLU B CA 1
ATOM 4763 C C . GLU B 1 282 ? -8.531 -5.211 -9.023 1 81.56 282 GLU B C 1
ATOM 4765 O O . GLU B 1 282 ? -8.141 -6.195 -9.656 1 81.56 282 GLU B O 1
ATOM 4770 N N . ASP B 1 283 ? -7.973 -4.109 -8.992 1 68.19 283 ASP B N 1
ATOM 4771 C CA . ASP B 1 283 ? -6.633 -3.91 -9.539 1 68.19 283 ASP B CA 1
ATOM 4772 C C . ASP B 1 283 ? -5.566 -4.23 -8.492 1 68.19 283 ASP B C 1
ATOM 4774 O O . ASP B 1 283 ? -5.195 -3.373 -7.691 1 68.19 283 ASP B O 1
ATOM 4778 N N . MET B 1 284 ? -5.359 -5.465 -8.344 1 60.69 284 MET B N 1
ATOM 4779 C CA . MET B 1 284 ? -4.414 -5.875 -7.312 1 60.69 284 MET B CA 1
ATOM 4780 C C . MET B 1 284 ? -2.979 -5.77 -7.812 1 60.69 284 MET B C 1
ATOM 4782 O O . MET B 1 284 ? -2.715 -5.969 -9 1 60.69 284 MET B O 1
ATOM 4786 N N . MET B 1 285 ? -2.164 -5.188 -7.008 1 57.69 285 MET B N 1
ATOM 4787 C CA . MET B 1 285 ? -0.748 -5.074 -7.344 1 57.69 285 MET B CA 1
ATOM 4788 C C . MET B 1 285 ? -0.221 -6.383 -7.926 1 57.69 285 MET B C 1
ATOM 4790 O O . MET B 1 285 ? 0.668 -6.371 -8.781 1 57.69 285 MET B O 1
ATOM 4794 N N . HIS B 1 286 ? -0.914 -7.453 -7.664 1 57.47 286 HIS B N 1
ATOM 4795 C CA . HIS B 1 286 ? -0.33 -8.766 -7.934 1 57.47 286 HIS B CA 1
ATOM 4796 C C . HIS B 1 286 ? -0.929 -9.383 -9.195 1 57.47 286 HIS B C 1
ATOM 4798 O O . HIS B 1 286 ? -0.527 -10.477 -9.602 1 57.47 286 HIS B O 1
ATOM 4804 N N . ILE B 1 287 ? -1.779 -8.641 -9.797 1 56.19 287 ILE B N 1
ATOM 4805 C CA . ILE B 1 287 ? -2.498 -9.258 -10.906 1 56.19 287 ILE B CA 1
ATOM 4806 C C . ILE B 1 287 ? -1.532 -9.523 -12.055 1 56.19 287 ILE B C 1
ATOM 4808 O O . ILE B 1 287 ? -1.727 -10.469 -12.828 1 56.19 287 ILE B O 1
ATOM 4812 N N . ASN B 1 288 ? -0.537 -8.781 -11.945 1 58.44 288 ASN B N 1
ATOM 4813 C CA . ASN B 1 288 ? 0.435 -8.938 -13.023 1 58.44 288 ASN B CA 1
ATOM 4814 C C . ASN B 1 288 ? 1.465 -10.016 -12.703 1 58.44 288 ASN B C 1
ATOM 4816 O O . ASN B 1 288 ? 2.338 -10.305 -13.516 1 58.44 288 ASN B O 1
ATOM 4820 N N . LEU B 1 289 ? 1.147 -10.617 -11.625 1 61.88 289 LEU B N 1
ATOM 4821 C CA . LEU B 1 289 ? 2.156 -11.57 -11.172 1 61.88 289 LEU B CA 1
ATOM 4822 C C . LEU B 1 289 ? 1.793 -12.984 -11.609 1 61.88 289 LEU B C 1
ATOM 4824 O O . LEU B 1 289 ? 2.613 -13.898 -11.5 1 61.88 289 LEU B O 1
ATOM 4828 N N . THR B 1 290 ? 0.627 -13.086 -12.156 1 64.75 290 THR B N 1
ATOM 4829 C CA . THR B 1 290 ? 0.175 -14.438 -12.445 1 64.75 290 THR B CA 1
ATOM 4830 C C . THR B 1 290 ? 0.421 -14.797 -13.914 1 64.75 290 THR B C 1
ATOM 4832 O O . THR B 1 290 ? 0.559 -13.906 -14.758 1 64.75 290 THR B O 1
ATOM 4835 N N . SER B 1 291 ? 0.757 -16.031 -14.125 1 63.91 291 SER B N 1
ATOM 4836 C CA . SER B 1 291 ? 0.68 -16.609 -15.453 1 63.91 291 SER B CA 1
ATOM 4837 C C . SER B 1 291 ? -0.451 -17.641 -15.547 1 63.91 291 SER B C 1
ATOM 4839 O O . SER B 1 291 ? -0.49 -18.594 -14.781 1 63.91 291 SER B O 1
ATOM 4841 N N . PRO B 1 292 ? -1.417 -17.312 -16.484 1 72 292 PRO B N 1
ATOM 4842 C CA . PRO B 1 292 ? -1.583 -16.203 -17.438 1 72 292 PRO B CA 1
ATOM 4843 C C . PRO B 1 292 ? -1.923 -14.891 -16.75 1 72 292 PRO B C 1
ATOM 4845 O O . PRO B 1 292 ? -2.293 -14.883 -15.57 1 72 292 PRO B O 1
ATOM 4848 N N . ARG B 1 293 ? -1.751 -13.836 -17.547 1 78.31 293 ARG B N 1
ATOM 4849 C CA . ARG B 1 293 ? -2.217 -12.547 -17.062 1 78.31 293 ARG B CA 1
ATOM 4850 C C . ARG B 1 293 ? -3.703 -12.594 -16.719 1 78.31 293 ARG B C 1
ATOM 4852 O O . ARG B 1 293 ? -4.508 -13.078 -17.516 1 78.31 293 ARG B O 1
ATOM 4859 N N . PHE B 1 294 ? -4.023 -12.039 -15.68 1 82.75 294 PHE B N 1
ATOM 4860 C CA . PHE B 1 294 ? -5.32 -12.312 -15.078 1 82.75 294 PHE B CA 1
ATOM 4861 C C . PHE B 1 294 ? -6.355 -11.297 -15.539 1 82.75 294 PHE B C 1
ATOM 4863 O O . PHE B 1 294 ? -6.137 -10.086 -15.438 1 82.75 294 PHE B O 1
ATOM 4870 N N . THR B 1 295 ? -7.434 -11.742 -16.109 1 89.69 295 THR B N 1
ATOM 4871 C CA . THR B 1 295 ? -8.594 -10.922 -16.438 1 89.69 295 THR B CA 1
ATOM 4872 C C . THR B 1 295 ? -9.336 -10.5 -15.164 1 89.69 295 THR B C 1
ATOM 4874 O O . THR B 1 295 ? -9.508 -11.305 -14.242 1 89.69 295 THR B O 1
ATOM 4877 N N . TYR B 1 296 ? -9.734 -9.219 -15.07 1 92.44 296 TYR B N 1
ATOM 4878 C CA . TYR B 1 296 ? -10.391 -8.766 -13.852 1 92.44 296 TYR B CA 1
ATOM 4879 C C . TYR B 1 296 ? -11.32 -7.59 -14.141 1 92.44 296 TYR B C 1
ATOM 4881 O O . TYR B 1 296 ? -11.25 -6.98 -15.211 1 92.44 296 TYR B O 1
ATOM 4889 N N . VAL B 1 297 ? -12.234 -7.379 -13.234 1 95.5 297 VAL B N 1
ATOM 4890 C CA . VAL B 1 297 ? -13 -6.141 -13.219 1 95.5 297 VAL B CA 1
ATOM 4891 C C . VAL B 1 297 ? -12.344 -5.137 -12.273 1 95.5 297 VAL B C 1
ATOM 4893 O O . VAL B 1 297 ? -12.164 -5.418 -11.086 1 95.5 297 VAL B O 1
ATOM 4896 N N . SER B 1 298 ? -12.023 -3.998 -12.781 1 92.94 298 SER B N 1
ATOM 4897 C CA . SER B 1 298 ? -11.289 -2.998 -12.008 1 92.94 298 SER B CA 1
ATOM 4898 C C . SER B 1 298 ? -12.148 -2.439 -10.875 1 92.94 298 SER B C 1
ATOM 4900 O O . SER B 1 298 ? -13.375 -2.406 -10.984 1 92.94 298 SER B O 1
ATOM 4902 N N . ALA B 1 299 ? -11.523 -1.992 -9.789 1 91.56 299 ALA B N 1
ATOM 4903 C CA . ALA B 1 299 ? -12.219 -1.338 -8.688 1 91.56 299 ALA B CA 1
ATOM 4904 C C . ALA B 1 299 ? -12.398 0.152 -8.953 1 91.56 299 ALA B C 1
ATOM 4906 O O . ALA B 1 299 ? -13.109 0.842 -8.219 1 91.56 299 ALA B O 1
ATOM 4907 N N . SER B 1 300 ? -11.758 0.713 -9.977 1 93.31 300 SER B N 1
ATOM 4908 C CA . SER B 1 300 ? -11.812 2.127 -10.336 1 93.31 300 SER B CA 1
ATOM 4909 C C . SER B 1 300 ? -11.375 3.01 -9.172 1 93.31 300 SER B C 1
ATOM 4911 O O . SER B 1 300 ? -12.055 3.984 -8.836 1 93.31 300 SER B O 1
ATOM 4913 N N . SER B 1 301 ? -10.312 2.592 -8.539 1 92.88 301 SER B N 1
ATOM 4914 C CA . SER B 1 301 ? -9.812 3.264 -7.348 1 92.88 301 SER B CA 1
ATOM 4915 C C . SER B 1 301 ? -9.383 4.695 -7.656 1 92.88 301 SER B C 1
ATOM 4917 O O . SER B 1 301 ? -9.609 5.602 -6.852 1 92.88 301 SER B O 1
ATOM 4919 N N . GLU B 1 302 ? -8.742 4.922 -8.836 1 93 302 GLU B N 1
ATOM 4920 C CA . GLU B 1 302 ? -8.312 6.266 -9.211 1 93 302 GLU B CA 1
ATOM 4921 C C . GLU B 1 302 ? -9.5 7.215 -9.328 1 93 302 GLU B C 1
ATOM 4923 O O . GLU B 1 302 ? -9.461 8.336 -8.828 1 93 302 GLU B O 1
ATOM 4928 N N . GLU B 1 303 ? -10.477 6.684 -9.969 1 96.31 303 GLU B N 1
ATOM 4929 C CA . GLU B 1 303 ? -11.68 7.496 -10.141 1 96.31 303 GLU B CA 1
ATOM 4930 C C . GLU B 1 303 ? -12.352 7.781 -8.797 1 96.31 303 GLU B C 1
ATOM 4932 O O . GLU B 1 303 ? -12.852 8.883 -8.57 1 96.31 303 GLU B O 1
ATOM 4937 N N . ALA B 1 304 ? -12.398 6.809 -7.938 1 96.19 304 ALA B N 1
ATOM 4938 C CA . ALA B 1 304 ? -12.961 6.996 -6.605 1 96.19 304 ALA B CA 1
ATOM 4939 C C . ALA B 1 304 ? -12.227 8.102 -5.852 1 96.19 304 ALA B C 1
ATOM 4941 O O . ALA B 1 304 ? -12.859 8.969 -5.234 1 96.19 304 ALA B O 1
ATOM 4942 N N . GLY B 1 305 ? -10.883 8.078 -5.922 1 96.94 305 GLY B N 1
ATOM 4943 C CA . GLY B 1 305 ? -10.094 9.109 -5.273 1 96.94 305 GLY B CA 1
ATOM 4944 C C . GLY B 1 305 ? -10.32 10.492 -5.859 1 96.94 305 GLY B C 1
ATOM 4945 O O . GLY B 1 305 ? -10.414 11.477 -5.125 1 96.94 305 GLY B O 1
ATOM 4946 N N . ARG B 1 306 ? -10.367 10.539 -7.191 1 97.38 306 ARG B N 1
ATOM 4947 C CA . ARG B 1 306 ? -10.617 11.805 -7.875 1 97.38 306 ARG B CA 1
ATOM 4948 C C . ARG B 1 306 ? -11.953 12.406 -7.453 1 97.38 306 ARG B C 1
ATOM 4950 O O . ARG B 1 306 ? -12.031 13.586 -7.129 1 97.38 306 ARG B O 1
ATOM 4957 N N . GLN B 1 307 ? -12.984 11.586 -7.406 1 97.81 307 GLN B N 1
ATOM 4958 C CA . GLN B 1 307 ? -14.32 12.039 -7.047 1 97.81 307 GLN B CA 1
ATOM 4959 C C . GLN B 1 307 ? -14.383 12.469 -5.582 1 97.81 307 GLN B C 1
ATOM 4961 O O . GLN B 1 307 ? -15.023 13.469 -5.246 1 97.81 307 GLN B O 1
ATOM 4966 N N . ALA B 1 308 ? -13.727 11.75 -4.73 1 98 308 ALA B N 1
ATOM 4967 C CA . ALA B 1 308 ? -13.711 12.086 -3.312 1 98 308 ALA B CA 1
ATOM 4968 C C . ALA B 1 308 ? -13.039 13.438 -3.082 1 98 308 ALA B C 1
ATOM 4970 O O . ALA B 1 308 ? -13.531 14.258 -2.303 1 98 308 ALA B O 1
ATOM 4971 N N . ALA B 1 309 ? -11.891 13.641 -3.779 1 97.56 309 ALA B N 1
ATOM 4972 C CA . ALA B 1 309 ? -11.18 14.914 -3.682 1 97.56 309 ALA B CA 1
ATOM 4973 C C . ALA B 1 309 ? -12.062 16.078 -4.125 1 97.56 309 ALA B C 1
ATOM 4975 O O . ALA B 1 309 ? -12.125 17.109 -3.453 1 97.56 309 ALA B O 1
ATOM 4976 N N . THR B 1 310 ? -12.734 15.859 -5.211 1 97.12 310 THR B N 1
ATOM 4977 C CA . THR B 1 310 ? -13.625 16.891 -5.738 1 97.12 310 THR B CA 1
ATOM 4978 C C . THR B 1 310 ? -14.773 17.156 -4.773 1 97.12 310 THR B C 1
ATOM 4980 O O . THR B 1 310 ? -15.078 18.312 -4.465 1 97.12 310 THR B O 1
ATOM 4983 N N . LEU B 1 311 ? -15.352 16.141 -4.285 1 97.5 311 LEU B N 1
ATOM 4984 C CA . LEU B 1 311 ? -16.531 16.234 -3.438 1 97.5 311 LEU B CA 1
ATOM 4985 C C . LEU B 1 311 ? -16.203 16.922 -2.115 1 97.5 311 LEU B C 1
ATOM 4987 O O . LEU B 1 311 ? -16.969 17.766 -1.636 1 97.5 311 LEU B O 1
ATOM 4991 N N . ILE B 1 312 ? -15.102 16.562 -1.479 1 97.69 312 ILE B N 1
ATOM 4992 C CA . ILE B 1 312 ? -14.742 17.125 -0.181 1 97.69 312 ILE B CA 1
ATOM 4993 C C . ILE B 1 312 ? -14.469 18.625 -0.325 1 97.69 312 ILE B C 1
ATOM 4995 O O . ILE B 1 312 ? -14.836 19.422 0.544 1 97.69 312 ILE B O 1
ATOM 4999 N N . VAL B 1 313 ? -13.812 19.016 -1.402 1 95.88 313 VAL B N 1
ATOM 5000 C CA . VAL B 1 313 ? -13.5 20.422 -1.646 1 95.88 313 VAL B CA 1
ATOM 5001 C C . VAL B 1 313 ? -14.797 21.219 -1.84 1 95.88 313 VAL B C 1
ATOM 5003 O O . VAL B 1 313 ? -14.961 22.297 -1.274 1 95.88 313 VAL B O 1
ATOM 5006 N N . ASN B 1 314 ? -15.703 20.656 -2.654 1 95.56 314 ASN B N 1
ATOM 5007 C CA . ASN B 1 314 ? -17 21.297 -2.854 1 95.56 314 ASN B CA 1
ATOM 5008 C C . ASN B 1 314 ? -17.75 21.453 -1.536 1 95.56 314 ASN B C 1
ATOM 5010 O O . ASN B 1 314 ? -18.359 22.5 -1.282 1 95.56 314 ASN B O 1
ATOM 5014 N N . LYS B 1 315 ? -17.703 20.422 -0.701 1 94.81 315 LYS B N 1
ATOM 5015 C CA . LYS B 1 315 ? -18.422 20.438 0.569 1 94.81 315 LYS B CA 1
ATOM 5016 C C . LYS B 1 315 ? -17.844 21.484 1.521 1 94.81 315 LYS B C 1
ATOM 5018 O O . LYS B 1 315 ? -18.578 22.094 2.297 1 94.81 315 LYS B O 1
ATOM 5023 N N . ILE B 1 316 ? -16.547 21.609 1.507 1 93.25 316 ILE B N 1
ATOM 5024 C CA . ILE B 1 316 ? -15.883 22.594 2.336 1 93.25 316 ILE B CA 1
ATOM 5025 C C . ILE B 1 316 ? -16.297 24 1.896 1 93.25 316 ILE B C 1
ATOM 5027 O O . ILE B 1 316 ? -16.578 24.859 2.732 1 93.25 316 ILE B O 1
ATOM 5031 N N . LYS B 1 317 ? -16.359 24.219 0.621 1 90.69 317 LYS B N 1
ATOM 5032 C CA . LYS B 1 317 ? -16.719 25.516 0.065 1 90.69 317 LYS B CA 1
ATOM 5033 C C . LYS B 1 317 ? -18.203 25.812 0.264 1 90.69 317 LYS B C 1
ATOM 5035 O O . LYS B 1 317 ? -18.578 26.953 0.508 1 90.69 317 LYS B O 1
ATOM 5040 N N . GLU B 1 318 ? -19 24.766 0.095 1 92.62 318 GLU B N 1
ATOM 5041 C CA . GLU B 1 318 ? -20.453 24.875 0.281 1 92.62 318 GLU B CA 1
ATOM 5042 C C . GLU B 1 318 ? -20.969 23.812 1.229 1 92.62 318 GLU B C 1
ATOM 5044 O O . GLU B 1 318 ? -21.594 22.828 0.792 1 92.62 318 GLU B O 1
ATOM 5049 N N . PRO B 1 319 ? -20.938 24.047 2.506 1 85.25 319 PRO B N 1
ATOM 5050 C CA . PRO B 1 319 ? -21.281 23.016 3.5 1 85.25 319 PRO B CA 1
ATOM 5051 C C . PRO B 1 319 ? -22.75 22.641 3.477 1 85.25 319 PRO B C 1
ATOM 5053 O O . PRO B 1 319 ? -23.125 21.578 3.998 1 85.25 319 PRO B O 1
ATOM 5056 N N . THR B 1 320 ? -23.578 23.453 2.861 1 89.31 320 THR B N 1
ATOM 5057 C CA . THR B 1 320 ? -25.016 23.219 2.885 1 89.31 320 THR B CA 1
ATOM 5058 C C . THR B 1 320 ? -25.438 22.328 1.722 1 89.31 320 THR B C 1
ATOM 5060 O O . THR B 1 320 ? -26.594 21.922 1.625 1 89.31 320 THR B O 1
ATOM 5063 N N . LEU B 1 321 ? -24.531 22 0.864 1 92.06 321 LEU B N 1
ATOM 5064 C CA . LEU B 1 321 ? -24.844 21.094 -0.237 1 92.06 321 LEU B CA 1
ATOM 5065 C C . LEU B 1 321 ? -25.391 19.766 0.285 1 92.06 321 LEU B C 1
ATOM 5067 O O . LEU B 1 321 ? -24.875 19.234 1.274 1 92.06 321 LEU B O 1
ATOM 5071 N N . PRO B 1 322 ? -26.469 19.312 -0.318 1 94.38 322 PRO B N 1
ATOM 5072 C CA . PRO B 1 322 ? -26.969 18 0.105 1 94.38 322 PRO B CA 1
ATOM 5073 C C . PRO B 1 322 ? -25.953 16.891 -0.065 1 94.38 322 PRO B C 1
ATOM 5075 O O . PRO B 1 322 ? -25.094 16.953 -0.946 1 94.38 322 PRO B O 1
ATOM 5078 N N . SER B 1 323 ? -26.125 15.906 0.784 1 94.81 323 SER B N 1
ATOM 5079 C CA . SER B 1 323 ? -25.25 14.742 0.676 1 94.81 323 SER B CA 1
ATOM 5080 C C . SER B 1 323 ? -25.469 14.008 -0.639 1 94.81 323 SER B C 1
ATOM 5082 O O . SER B 1 323 ? -26.594 13.898 -1.115 1 94.81 323 SER B O 1
ATOM 5084 N N . GLN B 1 324 ? -24.375 13.469 -1.178 1 95.88 324 GLN B N 1
ATOM 5085 C CA . GLN B 1 324 ? -24.406 12.734 -2.439 1 95.88 324 GLN B CA 1
ATOM 5086 C C . GLN B 1 324 ? -23.906 11.305 -2.26 1 95.88 324 GLN B C 1
ATOM 5088 O O . GLN B 1 324 ? -23.047 11.047 -1.424 1 95.88 324 GLN B O 1
ATOM 5093 N N . LYS B 1 325 ? -24.594 10.469 -2.98 1 96.06 325 LYS B N 1
ATOM 5094 C CA . LYS B 1 325 ? -24.109 9.102 -3.127 1 96.06 325 LYS B CA 1
ATOM 5095 C C . LYS B 1 325 ? -23.688 8.82 -4.566 1 96.06 325 LYS B C 1
ATOM 5097 O O . LYS B 1 325 ? -24.516 8.844 -5.477 1 96.06 325 LYS B O 1
ATOM 5102 N N . ILE B 1 326 ? -22.422 8.648 -4.785 1 97.06 326 ILE B N 1
ATOM 5103 C CA . ILE B 1 326 ? -21.859 8.367 -6.102 1 97.06 326 ILE B CA 1
ATOM 5104 C C . ILE B 1 326 ? -21.359 6.922 -6.16 1 97.06 326 ILE B C 1
ATOM 5106 O O . ILE B 1 326 ? -20.5 6.523 -5.379 1 97.06 326 ILE B O 1
ATOM 5110 N N . ILE B 1 327 ? -21.891 6.117 -7.023 1 97.12 327 ILE B N 1
ATOM 5111 C CA . ILE B 1 327 ? -21.484 4.73 -7.207 1 97.12 327 ILE B CA 1
ATOM 5112 C C . ILE B 1 327 ? -20.672 4.602 -8.492 1 97.12 327 ILE B C 1
ATOM 5114 O O . ILE B 1 327 ? -21.125 4.992 -9.57 1 97.12 327 ILE B O 1
ATOM 5118 N N . ILE B 1 328 ? -19.484 4.078 -8.367 1 96.62 328 ILE B N 1
ATOM 5119 C CA . ILE B 1 328 ? -18.578 3.986 -9.508 1 96.62 328 ILE B CA 1
ATOM 5120 C C . ILE B 1 328 ? -18.5 2.539 -9.984 1 96.62 328 ILE B C 1
ATOM 5122 O O . ILE B 1 328 ? -18.219 1.63 -9.203 1 96.62 328 ILE B O 1
ATOM 5126 N N . SER B 1 329 ? -18.719 2.365 -11.273 1 96.31 329 SER B N 1
ATOM 5127 C CA . SER B 1 329 ? -18.625 1.044 -11.883 1 96.31 329 SER B CA 1
ATOM 5128 C C . SER B 1 329 ? -17.203 0.744 -12.344 1 96.31 329 SER B C 1
ATOM 5130 O O . SER B 1 329 ? -16.484 1.643 -12.797 1 96.31 329 SER B O 1
ATOM 5132 N N . GLY B 1 330 ? -16.812 -0.525 -12.164 1 94.25 330 GLY B N 1
ATOM 5133 C CA . GLY B 1 330 ? -15.531 -0.968 -12.688 1 94.25 330 GLY B CA 1
ATOM 5134 C C . GLY B 1 330 ? -15.578 -1.312 -14.164 1 94.25 330 GLY B C 1
ATOM 5135 O O . GLY B 1 330 ? -16.656 -1.34 -14.766 1 94.25 330 GLY B O 1
ATOM 5136 N N . GLU B 1 331 ? -14.391 -1.449 -14.703 1 94.75 331 GLU B N 1
ATOM 5137 C CA . GLU B 1 331 ? -14.25 -1.866 -16.094 1 94.75 331 GLU B CA 1
ATOM 5138 C C . GLU B 1 331 ? -13.57 -3.23 -16.203 1 94.75 331 GLU B C 1
ATOM 5140 O O . GLU B 1 331 ? -12.641 -3.521 -15.445 1 94.75 331 GLU B O 1
ATOM 5145 N N . LEU B 1 332 ? -14.047 -3.996 -17.141 1 95.69 332 LEU B N 1
ATOM 5146 C CA . LEU B 1 332 ? -13.414 -5.289 -17.375 1 95.69 332 LEU B CA 1
ATOM 5147 C C . LEU B 1 332 ? -12.117 -5.121 -18.156 1 95.69 332 LEU B C 1
ATOM 5149 O O . LEU B 1 332 ? -12.102 -4.508 -19.219 1 95.69 332 LEU B O 1
ATOM 5153 N N . VAL B 1 333 ? -11.078 -5.582 -17.609 1 91.81 333 VAL B N 1
ATOM 5154 C CA . VAL B 1 333 ? -9.773 -5.602 -18.266 1 91.81 333 VAL B CA 1
ATOM 5155 C C . VAL B 1 333 ? -9.469 -7.012 -18.766 1 91.81 333 VAL B C 1
ATOM 5157 O O . VAL B 1 333 ? -9.117 -7.895 -17.984 1 91.81 333 VAL B O 1
ATOM 5160 N N . GLN B 1 334 ? -9.578 -7.164 -20.031 1 90.94 334 GLN B N 1
ATOM 5161 C CA . GLN B 1 334 ? -9.414 -8.469 -20.672 1 90.94 334 GLN B CA 1
ATOM 5162 C C . GLN B 1 334 ? -7.938 -8.812 -20.828 1 90.94 334 GLN B C 1
ATOM 5164 O O . GLN B 1 334 ? -7.172 -8.031 -21.406 1 90.94 334 GLN B O 1
ATOM 5169 N N . ARG B 1 335 ? -7.66 -10.055 -20.234 1 85.75 335 ARG B N 1
ATOM 5170 C CA . ARG B 1 335 ? -6.297 -10.539 -20.406 1 85.75 335 ARG B CA 1
ATOM 5171 C C . ARG B 1 335 ? -6.285 -12.031 -20.734 1 85.75 335 ARG B C 1
ATOM 5173 O O . ARG B 1 335 ? -7.121 -12.516 -21.5 1 85.75 335 ARG B O 1
ATOM 5180 N N . ASP B 1 336 ? -5.363 -12.828 -20.141 1 80.31 336 ASP B N 1
ATOM 5181 C CA . ASP B 1 336 ? -5.09 -14.141 -20.703 1 80.31 336 ASP B CA 1
ATOM 5182 C C . ASP B 1 336 ? -5.781 -15.242 -19.906 1 80.31 336 ASP B C 1
ATOM 5184 O O . ASP B 1 336 ? -5.859 -16.391 -20.359 1 80.31 336 ASP B O 1
ATOM 5188 N N . SER B 1 337 ? -6.355 -14.891 -18.781 1 85.88 337 SER B N 1
ATOM 5189 C CA . SER B 1 337 ? -6.949 -15.938 -17.953 1 85.88 337 SER B CA 1
ATOM 5190 C C . SER B 1 337 ? -8.383 -16.234 -18.375 1 85.88 337 SER B C 1
ATOM 5192 O O . SER B 1 337 ? -8.969 -17.234 -17.969 1 85.88 337 SER B O 1
ATOM 5194 N N . ALA B 1 338 ? -8.977 -15.367 -19.125 1 89.69 338 ALA B N 1
ATOM 5195 C CA . ALA B 1 338 ? -10.344 -15.547 -19.609 1 89.69 338 ALA B CA 1
ATOM 5196 C C . ALA B 1 338 ? -10.586 -14.773 -20.906 1 89.69 338 ALA B C 1
ATOM 5198 O O . ALA B 1 338 ? -9.852 -13.828 -21.203 1 89.69 338 ALA B O 1
#